Protein AF-R6S5E3-F1 (afdb_monomer_lite)

Structure (mmCIF, N/CA/C/O backbone):
data_AF-R6S5E3-F1
#
_entry.id   AF-R6S5E3-F1
#
loop_
_atom_site.group_PDB
_atom_site.id
_atom_site.type_symbol
_atom_site.label_atom_id
_atom_site.label_alt_id
_atom_site.label_comp_id
_atom_site.label_asym_id
_atom_site.label_entity_id
_atom_site.label_seq_id
_atom_site.pdbx_PDB_ins_code
_atom_site.Cartn_x
_atom_site.Cartn_y
_atom_site.Cartn_z
_atom_site.occupancy
_atom_site.B_iso_or_equiv
_atom_site.auth_seq_id
_atom_site.auth_comp_id
_atom_site.auth_asym_id
_atom_site.auth_atom_id
_atom_site.pdbx_PDB_model_num
ATOM 1 N N . MET A 1 1 ? 39.824 23.374 -21.148 1.00 77.38 1 MET A N 1
ATOM 2 C CA . MET A 1 1 ? 38.744 23.951 -21.981 1.00 77.38 1 MET A CA 1
ATOM 3 C C . MET A 1 1 ? 38.032 25.011 -21.161 1.00 77.38 1 MET A C 1
ATOM 5 O O . MET A 1 1 ? 37.794 24.773 -19.985 1.00 77.38 1 MET A O 1
ATOM 9 N N . VAL A 1 2 ? 37.744 26.166 -21.762 1.00 80.44 2 VAL A N 1
ATOM 10 C CA . VAL A 1 2 ? 37.173 27.328 -21.065 1.00 80.44 2 VAL A CA 1
ATOM 11 C C . VAL A 1 2 ? 35.658 27.331 -21.243 1.00 80.44 2 VAL A C 1
ATOM 13 O O . VAL A 1 2 ? 35.181 27.317 -22.378 1.00 80.44 2 VAL A O 1
ATOM 16 N N . TYR A 1 3 ? 34.907 27.371 -20.147 1.00 79.62 3 TYR A N 1
ATOM 17 C CA . TYR A 1 3 ? 33.448 27.437 -20.168 1.00 79.62 3 TYR A CA 1
ATOM 18 C C . TYR A 1 3 ? 32.925 28.637 -19.373 1.00 79.62 3 TYR A C 1
ATOM 20 O O . TYR A 1 3 ? 33.607 29.145 -18.490 1.00 79.62 3 TYR A O 1
ATOM 28 N N . GLN A 1 4 ? 31.702 29.087 -19.667 1.00 79.19 4 GLN A N 1
ATOM 29 C CA . GLN A 1 4 ? 31.063 30.201 -18.962 1.00 79.19 4 GLN A CA 1
ATOM 30 C C . GLN A 1 4 ? 29.792 29.727 -18.248 1.00 79.19 4 GLN A C 1
ATOM 32 O O . GLN A 1 4 ? 28.862 29.240 -18.894 1.00 79.19 4 GLN A O 1
ATOM 37 N N . PHE A 1 5 ? 29.739 29.894 -16.926 1.00 76.88 5 PHE A N 1
ATOM 38 C CA . PHE A 1 5 ? 28.599 29.524 -16.083 1.00 76.88 5 PHE A CA 1
ATOM 39 C C . PHE A 1 5 ? 28.302 30.645 -15.076 1.00 76.88 5 PHE A C 1
ATOM 41 O O . PHE A 1 5 ? 29.197 31.097 -14.368 1.00 76.88 5 PHE A O 1
ATOM 48 N N . ASN A 1 6 ? 27.054 31.130 -15.027 1.00 68.94 6 ASN A N 1
ATOM 49 C CA . ASN A 1 6 ? 26.621 32.248 -14.168 1.00 68.94 6 ASN A CA 1
ATOM 50 C C . ASN A 1 6 ? 27.559 33.476 -14.204 1.00 68.94 6 ASN A C 1
ATOM 52 O O . ASN A 1 6 ? 27.914 34.034 -13.170 1.00 68.94 6 ASN A O 1
ATOM 56 N N . ASN A 1 7 ? 27.963 33.897 -15.409 1.00 72.31 7 ASN A N 1
ATOM 57 C CA . ASN A 1 7 ? 28.884 35.017 -15.663 1.00 72.31 7 ASN A CA 1
ATOM 58 C C . ASN A 1 7 ? 30.314 34.847 -15.115 1.00 72.31 7 ASN A C 1
ATOM 60 O O . ASN A 1 7 ? 31.095 35.793 -15.194 1.00 72.31 7 ASN A O 1
ATOM 64 N N . LYS A 1 8 ? 30.681 33.659 -14.619 1.00 74.75 8 LYS A N 1
ATOM 65 C CA . LYS A 1 8 ? 32.055 33.298 -14.253 1.00 74.75 8 LYS A CA 1
ATOM 66 C C . LYS A 1 8 ? 32.652 32.348 -15.293 1.00 74.75 8 LYS A C 1
ATOM 68 O O . LYS A 1 8 ? 31.932 31.575 -15.934 1.00 74.75 8 LYS A O 1
ATOM 73 N N . THR A 1 9 ? 33.963 32.440 -15.471 1.00 76.25 9 THR A N 1
ATOM 74 C CA . THR A 1 9 ? 34.737 31.567 -16.358 1.00 76.25 9 THR A CA 1
ATOM 75 C C . THR A 1 9 ? 35.220 30.354 -15.574 1.00 76.25 9 THR A C 1
ATOM 77 O O . THR A 1 9 ? 35.585 30.489 -14.412 1.00 76.25 9 THR A O 1
ATOM 80 N N . PHE A 1 10 ? 35.191 29.183 -16.202 1.00 77.06 10 PHE A N 1
ATOM 81 C CA . PHE A 1 10 ? 35.500 27.907 -15.579 1.00 77.06 10 PHE A CA 1
ATOM 82 C C . PHE A 1 10 ? 36.443 27.114 -16.484 1.00 77.06 10 PHE A C 1
ATOM 84 O O . PHE A 1 10 ? 36.073 26.749 -17.609 1.00 77.06 10 PHE A O 1
ATOM 91 N N . ASN A 1 11 ? 37.669 26.880 -16.026 1.00 83.25 11 ASN A N 1
ATOM 92 C CA . ASN A 1 11 ? 38.680 26.163 -16.785 1.00 83.25 11 ASN A CA 1
ATOM 93 C C . ASN A 1 11 ? 38.676 24.692 -16.377 1.00 83.25 11 ASN A C 1
ATOM 95 O O . ASN A 1 11 ? 39.234 24.304 -15.358 1.00 83.25 11 ASN A O 1
ATOM 99 N N . ILE A 1 12 ? 38.056 23.856 -17.215 1.00 85.31 12 ILE A N 1
ATOM 100 C CA . ILE A 1 12 ? 37.998 22.409 -16.981 1.00 85.31 12 ILE A CA 1
ATOM 101 C C . ILE A 1 12 ? 39.056 21.714 -17.819 1.00 85.31 12 ILE A C 1
ATOM 103 O O . ILE A 1 12 ? 39.049 21.807 -19.056 1.00 85.31 12 ILE A O 1
ATOM 107 N N . ILE A 1 13 ? 39.936 20.979 -17.156 1.00 85.62 13 ILE A N 1
ATOM 108 C CA . ILE A 1 13 ? 40.950 20.137 -17.788 1.00 85.62 13 ILE A CA 1
ATOM 109 C C . ILE A 1 13 ? 40.454 18.692 -17.768 1.00 85.62 13 ILE A C 1
ATOM 111 O O . ILE A 1 13 ? 39.870 18.254 -16.786 1.00 85.62 13 ILE A O 1
ATOM 115 N N . ASN A 1 14 ? 40.643 17.957 -18.862 1.00 83.62 14 ASN A N 1
ATOM 116 C CA . ASN A 1 14 ? 40.371 16.521 -18.904 1.00 83.62 14 ASN A CA 1
ATOM 117 C C . ASN A 1 14 ? 41.708 15.781 -18.960 1.00 83.62 14 ASN A C 1
ATOM 119 O O . ASN A 1 14 ? 42.489 16.015 -19.886 1.00 83.62 14 ASN A O 1
ATOM 123 N N . LYS A 1 15 ? 41.956 14.911 -17.982 1.00 79.56 15 LYS A N 1
ATOM 124 C CA . LYS A 1 15 ? 43.141 14.058 -17.903 1.00 79.56 15 LYS A CA 1
ATOM 125 C C . LYS A 1 15 ? 42.688 12.663 -17.486 1.00 79.56 15 LYS A C 1
ATOM 127 O O . LYS A 1 15 ? 42.046 12.518 -16.454 1.00 79.56 15 LYS A O 1
ATOM 132 N N . GLU A 1 16 ? 43.000 11.660 -18.307 1.00 75.75 16 GLU A N 1
ATOM 133 C CA . GLU A 1 16 ? 42.676 10.247 -18.036 1.00 75.75 16 GLU A CA 1
ATOM 134 C C . GLU A 1 16 ? 41.188 10.003 -17.706 1.00 75.75 16 GLU A C 1
ATOM 136 O O . GLU A 1 16 ? 40.852 9.265 -16.787 1.00 75.75 16 GLU A O 1
ATOM 141 N N . ASP A 1 17 ? 40.286 10.645 -18.459 1.00 75.06 17 ASP A N 1
ATOM 142 C CA . ASP A 1 17 ? 38.827 10.574 -18.270 1.00 75.06 17 ASP A CA 1
ATOM 143 C C . ASP A 1 17 ? 38.313 11.138 -16.929 1.00 75.06 17 ASP A C 1
ATOM 145 O O . ASP A 1 17 ? 37.160 10.908 -16.550 1.00 75.06 17 ASP A O 1
ATOM 149 N N . ILE A 1 18 ? 39.131 11.937 -16.239 1.00 78.06 18 ILE A N 1
ATOM 150 C CA . ILE A 1 18 ? 38.759 12.704 -15.047 1.00 78.06 18 ILE A CA 1
ATOM 151 C C . ILE A 1 18 ? 38.789 14.197 -15.392 1.00 78.06 18 ILE A C 1
ATOM 153 O O . ILE A 1 18 ? 39.658 14.677 -16.128 1.00 78.06 18 ILE A O 1
ATOM 157 N N . LEU A 1 19 ? 37.794 14.934 -14.895 1.00 86.06 19 LEU A N 1
ATOM 158 C CA . LEU A 1 19 ? 37.653 16.370 -15.118 1.00 86.06 19 LEU A CA 1
ATOM 159 C C . LEU A 1 19 ? 38.150 17.132 -13.896 1.00 86.06 19 LEU A C 1
ATOM 161 O O . LEU A 1 19 ? 37.702 16.859 -12.789 1.00 86.06 19 LEU A O 1
ATOM 165 N N . TYR A 1 20 ? 39.020 18.109 -14.119 1.00 85.31 20 TYR A N 1
ATOM 166 C CA . TYR A 1 20 ? 39.695 18.866 -13.074 1.00 85.31 20 TYR A CA 1
ATOM 167 C C . TYR A 1 20 ? 39.412 20.358 -13.190 1.00 85.31 20 TYR A C 1
ATOM 169 O O . TYR A 1 20 ? 39.229 20.874 -14.297 1.00 85.31 20 TYR A O 1
ATOM 177 N N . VAL A 1 21 ? 39.422 21.039 -12.048 1.00 86.38 21 VAL A N 1
ATOM 178 C CA . VAL A 1 21 ? 39.169 22.476 -11.899 1.00 86.38 21 VAL A CA 1
ATOM 179 C C . VAL A 1 21 ? 40.194 23.064 -10.949 1.00 86.38 21 VAL A C 1
ATOM 181 O O . VAL A 1 21 ? 40.562 22.430 -9.963 1.00 86.38 21 VAL A O 1
ATOM 184 N N . ASN A 1 22 ? 40.645 24.279 -11.234 1.00 87.00 22 ASN A N 1
ATOM 185 C CA . ASN A 1 22 ? 41.572 24.974 -10.358 1.00 87.00 22 ASN A CA 1
ATOM 186 C C . ASN A 1 22 ? 40.929 25.360 -9.005 1.00 87.00 22 ASN A C 1
ATOM 188 O O . ASN A 1 22 ? 39.794 25.834 -8.952 1.00 87.00 22 ASN A O 1
ATOM 192 N N . ASP A 1 23 ? 41.688 25.214 -7.920 1.00 85.62 23 ASP A N 1
ATOM 193 C CA . ASP A 1 23 ? 41.293 25.561 -6.550 1.00 85.62 23 ASP A CA 1
ATOM 194 C C . ASP A 1 23 ? 40.789 27.012 -6.390 1.00 85.62 23 ASP A C 1
ATOM 196 O O . ASP A 1 23 ? 39.757 27.250 -5.755 1.00 85.62 23 ASP A O 1
ATOM 200 N N . GLN A 1 24 ? 41.474 27.990 -6.992 1.00 83.56 24 GLN A N 1
ATOM 201 C CA . GLN A 1 24 ? 41.112 29.405 -6.933 1.00 83.56 24 GLN A CA 1
ATOM 202 C C . GLN A 1 24 ? 39.790 29.667 -7.646 1.00 83.56 24 GLN A C 1
ATOM 204 O O . GLN A 1 24 ? 38.964 30.415 -7.130 1.00 83.56 24 GLN A O 1
ATOM 209 N N . GLU A 1 25 ? 39.533 28.991 -8.765 1.00 85.12 25 GLU A N 1
ATOM 210 C CA . GLU A 1 25 ? 38.244 29.079 -9.451 1.00 85.12 25 GLU A CA 1
ATOM 211 C C . GLU A 1 25 ? 37.099 28.532 -8.591 1.00 85.12 25 GLU A C 1
ATOM 213 O O . GLU A 1 25 ? 36.031 29.142 -8.561 1.00 85.12 25 GLU A O 1
ATOM 218 N N . ILE A 1 26 ? 37.303 27.439 -7.844 1.00 85.12 26 ILE A N 1
ATOM 219 C CA . ILE A 1 26 ? 36.286 26.893 -6.927 1.00 85.12 26 ILE A CA 1
ATOM 220 C C . ILE A 1 26 ? 36.026 27.867 -5.769 1.00 85.12 26 ILE A C 1
ATOM 222 O O . ILE A 1 26 ? 34.868 28.196 -5.486 1.00 85.12 26 ILE A O 1
ATOM 226 N N . LYS A 1 27 ? 37.091 28.370 -5.129 1.00 85.62 27 LYS A N 1
ATOM 227 C CA . LYS A 1 27 ? 37.008 29.349 -4.032 1.00 85.62 27 LYS A CA 1
ATOM 228 C C . LYS A 1 27 ? 36.294 30.624 -4.471 1.00 85.62 27 LYS A C 1
ATOM 230 O O . LYS A 1 27 ? 35.340 31.048 -3.818 1.00 85.62 27 LYS A O 1
ATOM 235 N N . ASP A 1 28 ? 36.678 31.182 -5.617 1.00 83.25 28 ASP A N 1
ATOM 236 C CA . ASP A 1 28 ? 36.045 32.367 -6.194 1.00 83.25 28 ASP A CA 1
ATOM 237 C C . ASP A 1 28 ? 34.582 32.100 -6.538 1.00 83.25 28 ASP A C 1
ATOM 239 O O . ASP A 1 28 ? 33.735 32.987 -6.406 1.00 83.25 28 ASP A O 1
ATOM 243 N N . PHE A 1 29 ? 34.255 30.887 -6.991 1.00 80.69 29 PHE A N 1
ATOM 244 C CA . PHE A 1 29 ? 32.902 30.525 -7.384 1.00 80.69 29 PHE A CA 1
ATOM 245 C C . PHE A 1 29 ? 31.936 30.558 -6.195 1.00 80.69 29 PHE A C 1
ATOM 247 O O . PHE A 1 29 ? 30.874 31.185 -6.301 1.00 80.69 29 PHE A O 1
ATOM 254 N N . PHE A 1 30 ? 32.339 29.955 -5.076 1.00 82.94 30 PHE A N 1
ATOM 255 C CA . PHE A 1 30 ? 31.542 29.822 -3.855 1.00 82.94 30 PHE A CA 1
ATOM 256 C C . PHE A 1 30 ? 31.804 30.899 -2.794 1.00 82.94 30 PHE A C 1
ATOM 258 O O . PHE A 1 30 ? 31.125 30.902 -1.770 1.00 82.94 30 PHE A O 1
ATOM 265 N N . PHE A 1 31 ? 32.723 31.834 -3.055 1.00 85.31 31 PHE A N 1
ATOM 266 C CA . PHE A 1 31 ? 33.164 32.864 -2.106 1.00 85.31 31 PHE A CA 1
ATOM 267 C C . PHE A 1 31 ? 33.732 32.264 -0.808 1.00 85.31 31 PHE A C 1
ATOM 269 O O . PHE A 1 31 ? 33.389 32.702 0.289 1.00 85.31 31 PHE A O 1
ATOM 276 N N . LEU A 1 32 ? 34.579 31.240 -0.943 1.00 82.94 32 LEU A N 1
ATOM 277 C CA . LEU A 1 32 ? 35.209 30.545 0.181 1.00 82.94 32 LEU A CA 1
ATOM 278 C C . LEU A 1 32 ? 36.555 31.180 0.535 1.00 82.94 32 LEU A C 1
ATOM 280 O O . LEU A 1 32 ? 37.350 31.493 -0.352 1.00 82.94 32 LEU A O 1
ATOM 284 N N . ASP A 1 33 ? 36.829 31.321 1.832 1.00 87.12 33 ASP A N 1
ATOM 285 C CA . ASP A 1 33 ? 38.196 31.510 2.316 1.00 87.12 33 ASP A CA 1
ATOM 286 C C . ASP A 1 33 ? 38.963 30.175 2.321 1.00 87.12 33 ASP A C 1
ATOM 288 O O . ASP A 1 33 ? 38.391 29.100 2.117 1.00 87.12 33 ASP A O 1
ATOM 292 N N . GLN A 1 34 ? 40.284 30.247 2.515 1.00 81.94 34 GLN A N 1
ATOM 293 C CA . GLN A 1 34 ? 41.147 29.066 2.466 1.00 81.94 34 GLN A CA 1
ATOM 294 C C . GLN A 1 34 ? 40.783 28.043 3.553 1.00 81.94 34 GLN A C 1
ATOM 296 O O . GLN A 1 34 ? 40.733 26.854 3.269 1.00 81.94 34 GLN A O 1
ATOM 301 N N . GLU A 1 35 ? 40.466 28.499 4.767 1.00 81.75 35 GLU A N 1
ATOM 302 C CA . GLU A 1 35 ? 40.135 27.619 5.895 1.00 81.75 35 GLU A CA 1
ATOM 303 C C . GLU A 1 35 ? 38.836 26.836 5.642 1.00 81.75 35 GLU A C 1
ATOM 305 O O . GLU A 1 35 ? 38.768 25.624 5.859 1.00 81.75 35 GLU A O 1
ATOM 310 N N . THR A 1 36 ? 37.812 27.507 5.113 1.00 80.50 3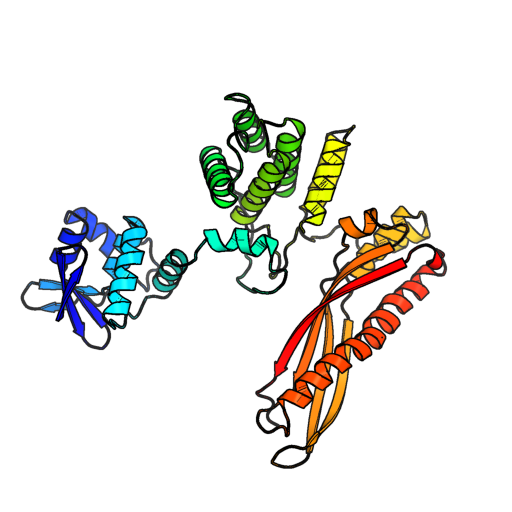6 THR A N 1
ATOM 311 C CA . THR A 1 36 ? 36.535 26.882 4.761 1.00 80.50 36 THR A CA 1
ATOM 312 C C . THR A 1 36 ? 36.709 25.914 3.595 1.00 80.50 36 THR A C 1
ATOM 314 O O . THR A 1 36 ? 36.151 24.817 3.628 1.00 80.50 36 THR A O 1
ATOM 317 N N . PHE A 1 37 ? 37.496 26.283 2.581 1.00 82.44 37 PHE A N 1
ATOM 318 C CA . PHE A 1 37 ? 37.806 25.402 1.456 1.00 82.44 37 PHE A CA 1
ATOM 319 C C . PHE A 1 37 ? 38.520 24.123 1.915 1.00 82.44 37 PHE A C 1
ATOM 321 O O . PHE A 1 37 ? 38.061 23.024 1.601 1.00 82.44 37 PHE A O 1
ATOM 328 N N . ASP A 1 38 ? 39.554 24.255 2.748 1.00 78.94 38 ASP A N 1
ATOM 329 C CA . ASP A 1 38 ? 40.296 23.122 3.304 1.00 78.94 38 ASP A CA 1
ATOM 330 C C . ASP A 1 38 ? 39.368 22.191 4.107 1.00 78.94 38 ASP A C 1
ATOM 332 O O . ASP A 1 38 ? 39.461 20.967 4.000 1.00 78.94 38 ASP A O 1
ATOM 336 N N . SER A 1 39 ? 38.395 22.738 4.847 1.00 79.31 39 SER A N 1
ATOM 337 C CA . SER A 1 39 ? 37.422 21.924 5.594 1.00 79.31 39 SER A CA 1
ATOM 338 C C . SER A 1 39 ? 36.587 20.988 4.704 1.00 79.31 39 SER A C 1
ATOM 340 O O . SER A 1 39 ? 36.224 19.891 5.136 1.00 79.31 39 SER A O 1
ATOM 342 N N . PHE A 1 40 ? 36.317 21.380 3.452 1.00 76.19 40 PHE A N 1
ATOM 343 C CA . PHE A 1 40 ? 35.638 20.527 2.476 1.00 76.19 40 PHE A CA 1
ATOM 344 C C . PHE A 1 40 ? 36.578 19.476 1.888 1.00 76.19 40 PHE A C 1
ATOM 346 O O . PHE A 1 40 ? 36.171 18.323 1.738 1.00 76.19 40 PHE A O 1
ATOM 353 N N . CYS A 1 41 ? 37.829 19.849 1.613 1.00 70.62 41 CYS A N 1
ATOM 354 C CA . CYS A 1 41 ? 38.851 18.937 1.099 1.00 70.62 41 CYS A CA 1
ATOM 355 C C . CYS A 1 41 ? 39.215 17.830 2.104 1.00 70.62 41 CYS A C 1
ATOM 357 O O . CYS A 1 41 ? 39.527 16.718 1.692 1.00 70.62 41 CYS A O 1
ATOM 359 N N . PHE A 1 42 ? 39.138 18.102 3.414 1.00 64.06 42 PHE A N 1
ATOM 360 C CA . PHE A 1 42 ? 39.561 17.177 4.479 1.00 64.06 42 PHE A CA 1
ATOM 361 C C . PHE A 1 42 ? 38.412 16.615 5.338 1.00 64.06 42 PHE A C 1
ATOM 363 O O . PHE A 1 42 ? 38.649 16.036 6.399 1.00 64.06 42 PHE A O 1
ATOM 370 N N . SER A 1 43 ? 37.155 16.779 4.921 1.00 60.19 43 SER A N 1
ATOM 371 C CA . SER A 1 43 ? 35.993 16.381 5.726 1.00 60.19 43 SER A CA 1
ATOM 372 C C . SER A 1 43 ? 35.842 14.846 5.838 1.00 60.19 43 SER A C 1
ATOM 374 O O . SER A 1 43 ? 35.589 14.174 4.839 1.00 60.19 43 SER A O 1
ATOM 376 N N . GLU A 1 44 ? 35.832 14.303 7.067 1.00 52.03 44 GLU A N 1
ATOM 377 C CA . GLU A 1 44 ? 35.513 12.887 7.386 1.00 52.03 44 GLU A CA 1
ATOM 378 C C . GLU A 1 44 ? 34.039 12.500 7.121 1.00 52.03 44 GLU A C 1
ATOM 380 O O . GLU A 1 44 ? 33.622 11.357 7.324 1.00 52.03 44 GLU A O 1
ATOM 385 N N . LYS A 1 45 ? 33.205 13.464 6.709 1.00 52.91 45 LYS A N 1
ATOM 386 C CA . LYS A 1 45 ? 31.756 13.299 6.517 1.00 52.91 45 LYS A CA 1
ATOM 387 C C . LYS A 1 45 ? 31.417 12.385 5.332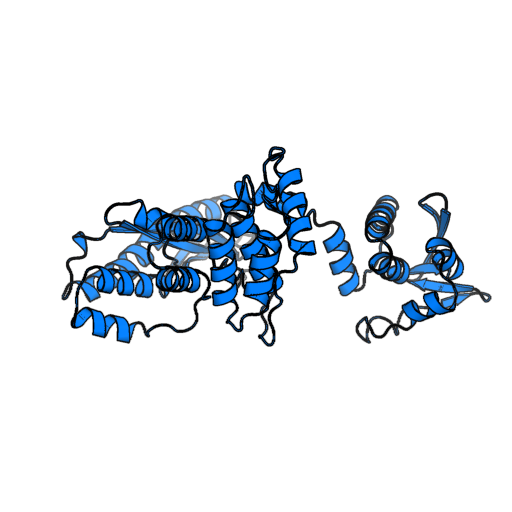 1.00 52.91 45 LYS A C 1
ATOM 389 O O . LYS A 1 45 ? 30.306 11.858 5.270 1.00 52.91 45 LYS A O 1
ATOM 394 N N . TYR A 1 46 ? 32.364 12.180 4.419 1.00 52.62 46 TYR A N 1
ATOM 395 C CA . TYR A 1 46 ? 32.233 11.281 3.277 1.00 52.62 46 TYR A CA 1
ATOM 396 C C . TYR A 1 46 ? 33.118 10.044 3.499 1.00 52.62 46 TYR A C 1
ATOM 398 O O . TYR A 1 46 ? 34.203 10.179 4.062 1.00 52.62 46 TYR A O 1
ATOM 406 N N . PRO A 1 47 ? 32.670 8.830 3.118 1.00 45.78 47 PRO A N 1
ATOM 407 C CA . PRO A 1 47 ? 33.370 7.583 3.433 1.00 45.78 47 PRO A CA 1
ATOM 408 C C . PRO A 1 47 ? 34.858 7.651 3.071 1.00 45.78 47 PRO A C 1
ATOM 410 O O . PRO A 1 47 ? 35.193 8.159 2.002 1.00 45.78 47 PRO A O 1
ATOM 413 N N . ASN A 1 48 ? 35.726 7.096 3.925 1.00 41.62 48 ASN A N 1
ATOM 414 C CA . ASN A 1 48 ? 37.195 7.150 3.818 1.00 41.62 48 ASN A CA 1
ATOM 415 C C . ASN A 1 48 ? 37.794 6.658 2.479 1.00 41.62 48 ASN A C 1
ATOM 417 O O . ASN A 1 48 ? 38.974 6.875 2.252 1.00 41.62 48 ASN A O 1
ATOM 421 N N . ASP A 1 49 ? 36.999 6.072 1.579 1.00 44.09 49 ASP A N 1
ATOM 422 C CA . ASP A 1 49 ? 37.401 5.715 0.209 1.00 44.09 49 ASP A CA 1
ATOM 423 C C . ASP A 1 49 ? 37.067 6.801 -0.845 1.00 44.09 49 ASP A C 1
ATOM 425 O O . ASP A 1 49 ? 37.215 6.558 -2.039 1.00 44.09 49 ASP A O 1
ATOM 429 N N . SER A 1 50 ? 36.562 7.981 -0.451 1.00 46.62 50 SER A N 1
ATOM 430 C CA . SER A 1 50 ? 36.040 8.999 -1.391 1.00 46.62 50 SER A CA 1
ATOM 431 C C . SER A 1 50 ? 36.638 10.404 -1.278 1.00 46.62 50 SER A C 1
ATOM 433 O O . SER A 1 50 ? 36.424 11.209 -2.177 1.00 46.62 50 SER A O 1
ATOM 435 N N . VAL A 1 51 ? 37.398 10.697 -0.220 1.00 45.16 51 VAL A N 1
ATOM 436 C CA . VAL A 1 51 ? 38.008 12.026 0.010 1.00 45.16 51 VAL A CA 1
ATOM 437 C C . VAL A 1 51 ? 39.534 11.951 -0.031 1.00 45.16 51 VAL A C 1
ATOM 439 O O . VAL A 1 51 ? 40.181 12.855 -0.543 1.00 45.16 51 VAL A O 1
ATOM 442 N N . SER A 1 52 ? 40.137 10.835 0.400 1.00 40.97 52 SER A N 1
ATOM 443 C CA . SER A 1 52 ? 41.598 10.648 0.371 1.00 40.97 52 SER A CA 1
ATOM 444 C C . SER A 1 52 ? 42.164 10.305 -1.014 1.00 40.97 52 SER A C 1
ATOM 446 O O . SER A 1 52 ? 43.331 9.934 -1.128 1.00 40.97 52 SER A O 1
ATOM 448 N N . SER A 1 53 ? 41.343 10.375 -2.060 1.00 45.56 53 SER A N 1
ATOM 449 C CA . SER A 1 53 ? 41.756 10.188 -3.450 1.00 45.56 53 SER A CA 1
ATOM 450 C C . SER A 1 53 ? 40.965 11.097 -4.387 1.00 45.56 53 SER A C 1
ATOM 452 O O . SER A 1 53 ? 40.555 10.664 -5.467 1.00 45.56 53 SER A O 1
ATOM 454 N N . PHE A 1 54 ? 40.737 12.358 -4.005 1.00 51.69 54 PHE A N 1
ATOM 455 C CA . PHE A 1 54 ? 40.691 13.357 -5.066 1.00 51.69 54 PHE A CA 1
ATOM 456 C C . PHE A 1 54 ? 42.034 13.237 -5.773 1.00 51.69 54 PHE A C 1
ATOM 458 O O . PHE A 1 54 ? 43.091 13.307 -5.142 1.00 51.69 54 PHE A O 1
ATOM 465 N N . TYR A 1 55 ? 41.994 12.873 -7.052 1.00 53.12 55 TYR A N 1
ATOM 466 C CA . TYR A 1 55 ? 43.172 12.971 -7.883 1.00 53.12 55 TYR A CA 1
ATOM 467 C C . TYR A 1 55 ? 43.481 14.463 -7.891 1.00 53.12 55 TYR A C 1
ATOM 469 O O . TYR A 1 55 ? 42.818 15.233 -8.571 1.00 53.12 55 TYR A O 1
ATOM 477 N N . ASP A 1 56 ? 44.378 14.882 -7.016 1.00 59.53 56 ASP A N 1
ATOM 478 C CA . ASP A 1 56 ? 44.920 16.221 -7.027 1.00 59.53 56 ASP A CA 1
ATOM 479 C C . ASP A 1 56 ? 46.209 16.117 -7.826 1.00 59.53 56 ASP A C 1
ATOM 481 O O . ASP A 1 56 ? 47.021 15.200 -7.648 1.00 59.53 56 ASP A O 1
ATOM 485 N N . TYR A 1 57 ? 46.367 17.017 -8.784 1.00 65.06 57 TYR A N 1
ATOM 486 C CA . TYR A 1 57 ? 47.602 17.113 -9.535 1.00 65.06 57 TYR A CA 1
ATOM 487 C C . TYR A 1 57 ? 48.037 18.564 -9.559 1.00 65.06 57 TYR A C 1
ATOM 489 O O . TYR A 1 57 ? 47.282 19.439 -9.982 1.00 65.06 57 TYR A O 1
ATOM 497 N N . ASP A 1 58 ? 49.268 18.787 -9.117 1.00 63.78 58 ASP A N 1
ATOM 498 C CA . ASP A 1 58 ? 49.906 20.087 -9.176 1.00 63.78 58 ASP A CA 1
ATOM 499 C C . ASP A 1 58 ? 50.672 20.212 -10.494 1.00 63.78 58 ASP A C 1
ATOM 501 O O . ASP A 1 58 ? 51.547 19.399 -10.813 1.00 63.78 58 ASP A O 1
ATOM 505 N N . GLU A 1 59 ? 50.361 21.261 -11.247 1.00 58.50 59 GLU A N 1
ATOM 506 C CA . GLU A 1 59 ? 51.117 21.668 -12.429 1.00 58.50 59 GLU A CA 1
ATOM 507 C C . GLU A 1 59 ? 51.535 23.127 -12.223 1.00 58.50 59 GLU A C 1
ATOM 509 O O . GLU A 1 59 ? 50.690 23.996 -12.012 1.00 58.50 59 GLU A O 1
ATOM 514 N N . ASP A 1 60 ? 52.843 23.396 -12.208 1.00 53.16 60 ASP A N 1
ATOM 515 C CA . ASP A 1 60 ? 53.409 24.749 -12.099 1.00 53.16 60 ASP A CA 1
ATOM 516 C C . ASP A 1 60 ? 52.823 25.620 -10.959 1.00 53.16 60 ASP A C 1
ATOM 518 O O . ASP A 1 60 ? 52.488 26.785 -11.164 1.00 53.16 60 ASP A O 1
ATOM 522 N N . ILE A 1 61 ? 52.756 25.076 -9.730 1.00 60.72 61 ILE A N 1
ATOM 523 C CA . ILE A 1 61 ? 52.295 25.755 -8.486 1.00 60.72 61 ILE A CA 1
ATOM 524 C C . ILE A 1 61 ? 50.761 25.920 -8.406 1.00 60.72 61 ILE A C 1
ATOM 526 O O . ILE A 1 61 ? 50.237 26.450 -7.429 1.00 60.72 61 ILE A O 1
ATOM 530 N N . ILE A 1 62 ? 50.021 25.437 -9.403 1.00 67.88 62 ILE A N 1
ATOM 531 C CA . ILE A 1 62 ? 48.564 25.530 -9.458 1.00 67.88 62 ILE A CA 1
ATOM 532 C C . ILE A 1 62 ? 47.960 24.175 -9.085 1.00 67.88 62 ILE A C 1
ATOM 534 O O . ILE A 1 62 ? 48.229 23.173 -9.751 1.00 67.88 62 ILE A O 1
ATOM 538 N N . SER A 1 63 ? 47.120 24.164 -8.048 1.00 78.69 63 SER A N 1
ATOM 539 C CA . SER A 1 63 ? 46.415 22.963 -7.603 1.00 78.69 63 SER A CA 1
ATOM 540 C C . SER A 1 63 ? 45.089 22.799 -8.340 1.00 78.69 63 SER A C 1
ATOM 542 O O . SER A 1 63 ? 44.316 23.748 -8.533 1.00 78.69 63 SER A O 1
ATOM 544 N N . TYR A 1 64 ? 44.840 21.567 -8.768 1.00 81.44 64 TYR A N 1
ATOM 545 C CA . TYR A 1 64 ? 43.634 21.168 -9.474 1.00 81.44 64 TYR A CA 1
ATOM 546 C C . TYR A 1 64 ? 42.934 20.045 -8.726 1.00 81.44 64 TYR A C 1
ATOM 548 O O . TYR A 1 64 ? 43.579 19.081 -8.327 1.00 81.44 64 TYR A O 1
ATOM 556 N N . HIS A 1 65 ? 41.613 20.149 -8.633 1.00 82.88 65 HIS A N 1
ATOM 557 C CA . HIS A 1 65 ? 40.758 19.185 -7.956 1.00 82.88 65 HIS A CA 1
ATOM 558 C C . HIS A 1 65 ? 39.767 18.559 -8.925 1.00 82.88 65 HIS A C 1
ATOM 560 O O . HIS A 1 65 ? 39.303 19.211 -9.866 1.00 82.88 65 HIS A O 1
ATOM 566 N N . ASP A 1 66 ? 39.396 17.308 -8.659 1.00 83.62 66 ASP A N 1
ATOM 567 C CA . ASP A 1 66 ? 38.304 16.643 -9.362 1.00 83.62 66 ASP A CA 1
ATOM 568 C C . ASP A 1 66 ? 37.028 17.502 -9.290 1.00 83.62 66 ASP A C 1
ATOM 570 O O . ASP A 1 66 ? 36.621 17.995 -8.234 1.00 83.62 66 ASP A O 1
ATOM 574 N N . LEU A 1 67 ? 36.362 17.648 -10.432 1.00 86.69 67 LEU A N 1
ATOM 575 C CA . LEU A 1 67 ? 35.088 18.334 -10.588 1.00 86.69 67 LEU A CA 1
ATOM 576 C C . LEU A 1 67 ? 34.015 17.836 -9.597 1.00 86.69 67 LEU A C 1
ATOM 578 O O . LEU A 1 67 ? 33.121 18.606 -9.247 1.00 86.69 67 LEU A O 1
ATOM 582 N N . ASN A 1 68 ? 34.110 16.595 -9.102 1.00 85.12 68 ASN A N 1
ATOM 583 C CA . ASN A 1 68 ? 33.301 16.066 -7.999 1.00 85.12 68 ASN A CA 1
ATOM 584 C C . ASN A 1 68 ? 33.303 16.989 -6.756 1.00 85.12 68 ASN A C 1
ATOM 586 O O . ASN A 1 68 ? 32.254 17.157 -6.131 1.00 85.12 68 ASN A O 1
ATOM 590 N N . LEU A 1 69 ? 34.417 17.660 -6.432 1.00 84.00 69 LEU A N 1
ATOM 591 C CA . LEU A 1 69 ? 34.518 18.584 -5.292 1.00 84.00 69 LEU A CA 1
ATOM 592 C C . LEU A 1 69 ? 33.564 19.785 -5.424 1.00 84.00 69 LEU A C 1
ATOM 594 O O . LEU A 1 69 ? 32.954 20.221 -4.450 1.00 84.00 69 LEU A O 1
ATOM 598 N N . VAL A 1 70 ? 33.351 20.273 -6.647 1.00 87.44 70 VAL A N 1
ATOM 599 C CA . VAL A 1 70 ? 32.437 21.392 -6.944 1.00 87.44 70 VAL A CA 1
ATOM 600 C C . VAL A 1 70 ? 30.991 21.013 -6.636 1.00 87.44 70 VAL A C 1
ATOM 602 O O . VAL A 1 70 ? 30.217 21.822 -6.122 1.00 87.44 70 VAL A O 1
ATOM 605 N N . PHE A 1 71 ? 30.621 19.763 -6.917 1.00 87.69 71 PHE A N 1
ATOM 606 C CA . PHE A 1 71 ? 29.304 19.228 -6.587 1.00 87.69 71 PHE A CA 1
ATOM 607 C C . PHE A 1 71 ? 29.137 18.999 -5.084 1.00 87.69 71 PHE A C 1
ATOM 609 O O . PHE A 1 71 ? 28.064 19.282 -4.558 1.00 87.69 71 PHE A O 1
ATOM 616 N N . ILE A 1 72 ? 30.183 18.537 -4.394 1.00 84.38 72 ILE A N 1
ATOM 617 C CA . ILE A 1 72 ? 30.188 18.348 -2.936 1.00 84.38 72 ILE A CA 1
ATOM 618 C C . ILE A 1 72 ? 29.959 19.684 -2.222 1.00 84.38 72 ILE A C 1
ATOM 620 O O . ILE A 1 72 ? 29.013 19.815 -1.444 1.00 84.38 72 ILE A O 1
ATOM 624 N N . ILE A 1 73 ? 30.770 20.694 -2.544 1.00 84.38 73 ILE A N 1
ATOM 625 C CA . ILE A 1 73 ? 30.638 22.044 -1.981 1.00 84.38 73 ILE A CA 1
ATOM 626 C C . ILE A 1 73 ? 29.260 22.620 -2.330 1.00 84.38 73 ILE A C 1
ATOM 628 O O . ILE A 1 73 ? 28.545 23.133 -1.468 1.00 84.38 73 ILE A O 1
ATOM 632 N N . GLY A 1 74 ? 28.831 22.467 -3.586 1.00 85.25 74 GLY A N 1
ATOM 633 C CA . GLY A 1 74 ? 27.522 22.925 -4.031 1.00 85.25 74 GLY A CA 1
ATOM 634 C C . GLY A 1 74 ? 26.352 22.279 -3.283 1.00 85.25 74 GLY A C 1
ATOM 635 O O . GLY A 1 74 ? 25.378 22.969 -2.994 1.00 85.25 74 GLY A O 1
ATOM 636 N N . LEU A 1 75 ? 26.413 20.988 -2.949 1.00 82.31 75 LEU A N 1
ATOM 637 C CA . LEU A 1 75 ? 25.330 20.286 -2.248 1.00 82.31 75 LEU A CA 1
ATOM 638 C C . LEU A 1 75 ? 25.123 20.797 -0.821 1.00 82.31 75 LEU A C 1
ATOM 640 O O . LEU A 1 75 ? 23.978 20.887 -0.369 1.00 82.31 75 LEU A O 1
ATOM 644 N N . GLU A 1 76 ? 26.214 21.144 -0.142 1.00 80.81 76 GLU A N 1
ATOM 645 C CA . GLU A 1 76 ? 26.192 21.706 1.211 1.00 80.81 76 GLU A CA 1
ATOM 646 C C . GLU A 1 76 ? 25.769 23.184 1.198 1.00 80.81 76 GLU A C 1
ATOM 648 O O . GLU A 1 76 ? 25.042 23.627 2.086 1.00 80.81 76 GLU A O 1
ATOM 653 N N . MET A 1 77 ? 26.161 23.944 0.170 1.00 78.75 77 MET A N 1
ATOM 654 C CA . MET A 1 77 ? 25.923 25.391 0.129 1.00 78.75 77 MET A CA 1
ATOM 655 C C . MET A 1 77 ? 24.633 25.798 -0.591 1.00 78.75 77 MET A C 1
ATOM 657 O O . MET A 1 77 ? 23.886 26.646 -0.105 1.00 78.75 77 MET A O 1
ATOM 661 N N . ASN A 1 78 ? 24.373 25.253 -1.782 1.00 79.75 78 ASN A N 1
ATOM 662 C CA . ASN A 1 78 ? 23.262 25.668 -2.637 1.00 79.75 78 ASN A CA 1
ATOM 663 C C . ASN A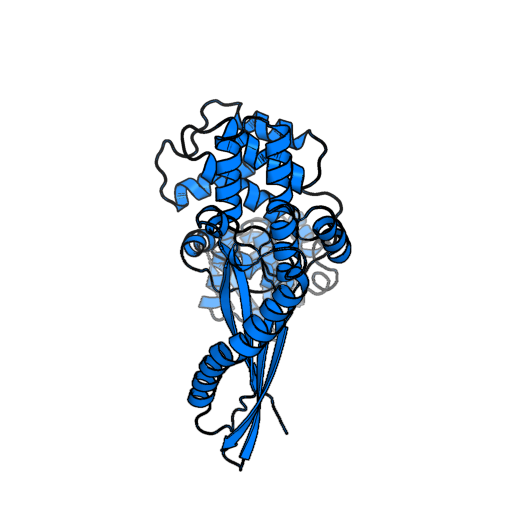 1 78 ? 22.852 24.571 -3.639 1.00 79.75 78 ASN A C 1
ATOM 665 O O . ASN A 1 78 ? 23.385 24.450 -4.743 1.00 79.75 78 ASN A O 1
ATOM 669 N N . LYS A 1 79 ? 21.801 23.826 -3.290 1.00 81.38 79 LYS A N 1
ATOM 670 C CA . LYS A 1 79 ? 21.246 22.742 -4.118 1.00 81.38 79 LYS A CA 1
ATOM 671 C C . LYS A 1 79 ? 20.735 23.197 -5.491 1.00 81.38 79 LYS A C 1
ATOM 673 O O . LYS A 1 79 ? 20.785 22.425 -6.446 1.00 81.38 79 LYS A O 1
ATOM 678 N N . GLU A 1 80 ? 20.262 24.435 -5.617 1.00 78.94 80 GLU A N 1
ATOM 679 C CA . GLU A 1 80 ? 19.802 24.979 -6.900 1.00 78.94 80 GLU A CA 1
ATOM 680 C C . GLU A 1 80 ? 20.985 25.298 -7.824 1.00 78.94 80 GLU A C 1
ATOM 682 O O . GLU A 1 80 ? 20.922 25.066 -9.032 1.00 78.94 80 GLU A O 1
ATOM 687 N N . PHE A 1 81 ? 22.113 25.743 -7.263 1.00 86.00 81 PHE A N 1
ATOM 688 C CA . PHE A 1 81 ? 23.360 25.846 -8.019 1.00 86.00 81 PHE A CA 1
ATOM 689 C C . PHE A 1 81 ? 23.767 24.480 -8.587 1.00 86.00 81 PHE A C 1
ATOM 691 O O . PHE A 1 81 ? 24.044 24.390 -9.781 1.00 86.00 81 PHE A O 1
ATOM 698 N N . VAL A 1 82 ? 23.728 23.415 -7.777 1.00 87.12 82 VAL A N 1
ATOM 699 C CA . VAL A 1 82 ? 24.111 22.059 -8.210 1.00 87.12 82 VAL A CA 1
ATOM 700 C C . VAL A 1 82 ? 23.270 21.585 -9.391 1.00 87.12 82 VAL A C 1
ATOM 702 O O . VAL A 1 82 ? 23.808 21.037 -10.354 1.00 87.12 82 VAL A O 1
ATOM 705 N N . LYS A 1 83 ? 21.957 21.846 -9.360 1.00 83.12 83 LYS A N 1
ATOM 706 C CA . LYS A 1 83 ? 21.060 21.528 -10.477 1.00 83.12 83 LYS A CA 1
ATOM 707 C C . LYS A 1 83 ? 21.481 22.236 -11.758 1.00 83.12 83 LYS A C 1
ATOM 709 O O . LYS A 1 83 ? 21.671 21.613 -12.803 1.00 83.12 83 LYS A O 1
ATOM 714 N N . ASN A 1 84 ? 21.652 23.549 -11.673 1.00 85.25 84 ASN A N 1
ATOM 715 C CA . ASN A 1 84 ? 22.010 24.360 -12.827 1.00 85.25 84 ASN A CA 1
ATOM 716 C C . ASN A 1 84 ? 23.395 23.981 -13.370 1.00 85.25 84 ASN A C 1
ATOM 718 O O . ASN A 1 84 ? 23.571 23.870 -14.584 1.00 85.25 84 ASN A O 1
ATOM 722 N N . PHE A 1 85 ? 24.349 23.699 -12.484 1.00 87.56 85 PHE A N 1
ATOM 723 C CA . PHE A 1 85 ? 25.704 23.298 -12.842 1.00 87.56 85 PHE A CA 1
ATOM 724 C C . PHE A 1 85 ? 25.745 21.910 -13.496 1.00 87.56 85 PHE A C 1
ATOM 726 O O . PHE A 1 85 ? 26.363 21.740 -14.544 1.00 87.56 85 PHE A O 1
ATOM 733 N N . TYR A 1 86 ? 24.997 20.932 -12.980 1.00 88.69 86 TYR A N 1
ATOM 734 C CA . TYR A 1 86 ? 24.869 19.614 -13.609 1.00 88.69 86 TYR A CA 1
ATOM 735 C C . TYR A 1 86 ? 24.245 19.686 -15.012 1.00 88.69 86 TYR A C 1
ATOM 737 O O . TYR A 1 86 ? 24.732 19.046 -15.949 1.00 88.69 86 TYR A O 1
ATOM 745 N N . LEU A 1 87 ? 23.179 20.478 -15.186 1.00 84.81 87 LEU A N 1
ATOM 746 C CA . LEU A 1 87 ? 22.558 20.693 -16.499 1.00 84.81 87 LEU A CA 1
ATOM 747 C C . LEU A 1 87 ? 23.523 21.375 -17.470 1.00 84.81 87 LEU A C 1
ATOM 749 O O . LEU A 1 87 ? 23.581 21.012 -18.646 1.00 84.81 87 LEU A O 1
ATOM 753 N N . PHE A 1 88 ? 24.312 22.323 -16.973 1.00 89.06 88 PHE A N 1
ATOM 754 C CA . PHE A 1 88 ? 25.391 22.939 -17.727 1.00 89.06 88 PHE A CA 1
ATOM 755 C C . PHE A 1 88 ? 26.445 21.910 -18.158 1.00 89.06 88 PHE A C 1
ATOM 757 O O . PHE A 1 88 ? 26.804 21.884 -19.337 1.00 89.06 88 PHE A O 1
ATOM 764 N N . CYS A 1 89 ? 26.885 21.013 -17.273 1.00 87.56 89 CYS A N 1
ATOM 765 C CA . CYS A 1 89 ? 27.834 19.959 -17.626 1.00 87.56 89 CYS A CA 1
ATOM 766 C C . CYS A 1 89 ? 27.277 19.028 -18.712 1.00 87.56 89 CYS A C 1
ATOM 768 O O . CYS A 1 89 ? 27.964 18.757 -19.698 1.00 87.56 89 CYS A O 1
ATOM 770 N N . LYS A 1 90 ? 26.005 18.618 -18.595 1.00 84.44 90 LYS A N 1
ATOM 771 C CA . LYS A 1 90 ? 25.314 17.824 -19.625 1.00 84.44 90 LYS A CA 1
ATOM 772 C C . LYS A 1 90 ? 25.234 18.544 -20.965 1.00 84.44 90 LYS A C 1
ATOM 774 O O . LYS A 1 90 ? 25.563 17.955 -21.989 1.00 84.44 90 LYS A O 1
ATOM 779 N N . LYS A 1 91 ? 24.826 19.816 -20.967 1.00 88.06 91 LYS A N 1
ATOM 780 C CA . LYS A 1 91 ? 24.712 20.634 -22.185 1.00 88.06 91 LYS A CA 1
ATOM 781 C C . LYS A 1 91 ? 26.049 20.760 -22.922 1.00 88.06 91 LYS A C 1
ATOM 783 O O . LYS A 1 91 ? 26.062 20.838 -24.146 1.00 88.06 91 LYS A O 1
ATOM 788 N N . ASN A 1 92 ? 27.153 20.760 -22.180 1.00 85.50 92 ASN A N 1
ATOM 789 C CA . ASN A 1 92 ? 28.510 20.843 -22.715 1.00 85.50 92 ASN A CA 1
ATOM 790 C C . ASN A 1 92 ? 29.175 19.468 -22.934 1.00 85.50 92 ASN A C 1
ATOM 792 O O . ASN A 1 92 ? 30.370 19.416 -23.206 1.00 85.50 92 ASN A O 1
ATOM 796 N N . ASN A 1 93 ? 28.429 18.359 -22.842 1.00 85.19 93 ASN A N 1
ATOM 797 C CA . ASN A 1 93 ? 28.931 16.988 -23.020 1.00 85.19 93 ASN A CA 1
ATOM 798 C C . ASN A 1 93 ? 30.118 16.621 -22.108 1.00 85.19 93 ASN A C 1
ATOM 800 O O . ASN A 1 93 ? 30.965 15.802 -22.471 1.00 85.19 93 ASN A O 1
ATOM 804 N N . LEU A 1 94 ? 30.173 17.204 -20.909 1.00 85.94 94 LEU A N 1
ATOM 805 C CA . LEU A 1 94 ? 31.170 16.864 -19.901 1.00 85.94 94 LEU A CA 1
ATOM 806 C C . LEU A 1 94 ? 30.807 15.517 -19.269 1.00 85.94 94 LEU A C 1
ATOM 808 O O . LEU A 1 94 ? 29.785 15.393 -18.591 1.00 85.94 94 LEU A O 1
ATOM 812 N N . LYS A 1 95 ? 31.632 14.493 -19.509 1.00 83.44 95 LYS A N 1
ATOM 813 C CA . LYS A 1 95 ? 31.467 13.170 -18.897 1.00 83.44 95 LYS A CA 1
ATOM 814 C C . LYS A 1 95 ? 32.060 13.194 -17.495 1.00 83.44 95 LYS A C 1
ATOM 816 O O . LYS A 1 95 ? 33.273 13.236 -17.346 1.00 83.44 95 LYS A O 1
ATOM 821 N N . ILE A 1 96 ? 31.191 13.194 -16.490 1.00 81.56 96 ILE A N 1
ATOM 822 C CA . ILE A 1 96 ? 31.591 13.228 -15.083 1.00 81.56 96 ILE A CA 1
ATOM 823 C C . ILE A 1 96 ? 31.469 11.822 -14.510 1.00 81.56 96 ILE A C 1
ATOM 825 O O . ILE A 1 96 ? 30.380 11.239 -14.512 1.00 81.56 96 ILE A O 1
ATOM 829 N N . ASN A 1 97 ? 32.575 11.298 -13.994 1.00 80.81 97 ASN A N 1
ATOM 830 C CA . ASN A 1 97 ? 32.596 10.051 -13.243 1.00 80.81 97 ASN A CA 1
ATOM 831 C C . ASN A 1 97 ? 32.246 10.351 -11.785 1.00 80.81 97 ASN A C 1
ATOM 833 O O . ASN A 1 97 ? 33.118 10.528 -10.938 1.00 80.81 97 ASN A O 1
ATOM 837 N N . PHE A 1 98 ? 30.946 10.465 -11.512 1.00 78.56 98 PHE A N 1
ATOM 838 C CA . PHE A 1 98 ? 30.472 10.719 -10.158 1.00 78.56 98 PHE A CA 1
ATOM 839 C C . PHE A 1 98 ? 30.816 9.562 -9.227 1.00 78.56 98 PHE A C 1
ATOM 841 O O . PHE A 1 98 ? 30.511 8.403 -9.528 1.00 78.56 98 PHE A O 1
ATOM 848 N N . ILE A 1 99 ? 31.353 9.891 -8.054 1.00 70.94 99 ILE A N 1
ATOM 849 C CA . ILE A 1 99 ? 31.419 8.931 -6.952 1.00 70.94 99 ILE A CA 1
ATOM 850 C C . ILE A 1 99 ? 29.990 8.476 -6.587 1.00 70.94 99 ILE A C 1
ATOM 852 O O . ILE A 1 99 ? 29.065 9.295 -6.642 1.00 70.94 99 ILE A O 1
ATOM 856 N N . PRO A 1 100 ? 29.766 7.197 -6.217 1.00 63.44 100 PRO A N 1
ATOM 857 C CA . PRO A 1 100 ? 28.417 6.639 -6.073 1.00 63.44 100 PRO A CA 1
ATOM 858 C C . PRO A 1 100 ? 27.487 7.451 -5.161 1.00 63.44 100 PRO A C 1
ATOM 860 O O . PRO A 1 100 ? 26.336 7.684 -5.513 1.00 63.44 100 PRO A O 1
ATOM 863 N N . TYR A 1 101 ? 28.005 7.943 -4.032 1.00 66.56 101 TYR A N 1
ATOM 864 C CA . TYR A 1 101 ? 27.254 8.796 -3.109 1.00 66.56 101 TYR A CA 1
ATOM 865 C C . TYR A 1 101 ? 26.799 10.112 -3.762 1.00 66.56 101 TYR A C 1
ATOM 867 O O . TYR A 1 101 ? 25.634 10.487 -3.680 1.00 66.56 101 TYR A O 1
ATOM 875 N N . LEU A 1 102 ? 27.710 10.795 -4.455 1.00 68.62 102 LEU A N 1
ATOM 876 C CA . LEU A 1 102 ? 27.432 12.079 -5.089 1.00 68.62 102 LEU A CA 1
ATOM 877 C C . LEU A 1 102 ? 26.465 11.926 -6.265 1.00 68.62 102 LEU A C 1
ATOM 879 O O . LEU A 1 102 ? 25.601 12.772 -6.477 1.00 68.62 102 LEU A O 1
ATOM 883 N N . LYS A 1 103 ? 26.588 10.820 -7.006 1.00 70.69 103 LYS A N 1
ATOM 884 C CA . LYS A 1 103 ? 25.648 10.457 -8.063 1.00 70.69 103 LYS A CA 1
ATOM 885 C C . LYS A 1 103 ? 24.229 10.337 -7.510 1.00 70.69 103 LYS A C 1
ATOM 887 O O . LYS A 1 103 ? 23.328 10.964 -8.059 1.00 70.69 103 LYS A O 1
ATOM 892 N N . ASP A 1 104 ? 24.058 9.595 -6.416 1.00 61.09 104 ASP A N 1
ATOM 893 C CA . ASP A 1 104 ? 22.763 9.421 -5.754 1.00 61.09 104 ASP A CA 1
ATOM 894 C C . ASP A 1 104 ? 22.198 10.777 -5.271 1.00 61.09 104 ASP A C 1
ATOM 896 O O . ASP A 1 104 ? 21.038 11.089 -5.540 1.00 61.09 104 ASP A O 1
ATOM 900 N N . GLU A 1 105 ? 23.008 11.623 -4.624 1.00 67.94 105 GLU A N 1
ATOM 901 C CA . GLU A 1 105 ? 22.583 12.947 -4.132 1.00 67.94 105 GLU A CA 1
ATOM 902 C C . GLU A 1 105 ? 22.198 13.917 -5.260 1.00 67.94 105 GLU A C 1
ATOM 904 O O . GLU A 1 105 ? 21.178 14.603 -5.177 1.00 67.94 105 GLU A O 1
ATOM 909 N N . ILE A 1 106 ? 22.973 13.964 -6.346 1.00 70.75 106 ILE A N 1
ATOM 910 C CA . ILE A 1 106 ? 22.659 14.798 -7.512 1.00 70.75 106 ILE A CA 1
ATOM 911 C C . ILE A 1 106 ? 21.391 14.292 -8.196 1.00 70.75 106 ILE A C 1
ATOM 913 O O . ILE A 1 106 ? 20.524 15.098 -8.530 1.00 70.75 106 ILE A O 1
ATOM 917 N N . GLU A 1 107 ? 21.248 12.977 -8.387 1.00 64.56 107 GLU A N 1
ATOM 918 C CA . GLU A 1 107 ? 20.033 12.387 -8.953 1.00 64.56 107 GLU A CA 1
ATOM 919 C C . GLU A 1 107 ? 18.803 12.745 -8.108 1.00 64.56 107 GLU A C 1
ATOM 921 O O . GLU A 1 107 ? 17.781 13.125 -8.681 1.00 64.56 107 GLU A O 1
ATOM 926 N N . ILE A 1 108 ? 18.922 12.753 -6.771 1.00 57.59 108 ILE A N 1
ATOM 927 C CA . ILE A 1 108 ? 17.865 13.197 -5.848 1.00 57.59 108 ILE A CA 1
ATOM 928 C C . ILE A 1 108 ? 17.448 14.648 -6.094 1.00 57.59 108 ILE A C 1
ATOM 930 O O . ILE A 1 108 ? 16.258 14.949 -6.023 1.00 57.59 108 ILE A O 1
ATOM 934 N N . LEU A 1 109 ? 18.377 15.554 -6.408 1.00 61.94 109 LEU A N 1
ATOM 935 C CA . LEU A 1 109 ? 18.018 16.947 -6.685 1.00 61.94 109 LEU A CA 1
ATOM 936 C C . LEU A 1 109 ? 17.082 17.069 -7.890 1.00 61.94 109 LEU A C 1
ATOM 938 O O . LEU A 1 109 ? 16.175 17.899 -7.878 1.00 61.94 109 LEU A O 1
ATOM 942 N N . PHE A 1 110 ? 17.282 16.242 -8.916 1.00 59.34 110 PHE A N 1
ATOM 943 C CA . PHE A 1 110 ? 16.440 16.208 -10.114 1.00 59.34 110 PHE A CA 1
ATOM 944 C C . PHE A 1 110 ? 15.177 15.361 -9.956 1.00 59.34 110 PHE A C 1
ATOM 946 O O . PHE A 1 110 ? 14.354 15.327 -10.874 1.00 59.34 110 PHE A O 1
ATOM 953 N N . LEU A 1 111 ? 14.992 14.705 -8.806 1.00 45.59 111 LEU A N 1
ATOM 954 C CA . LEU A 1 111 ? 13.713 14.105 -8.462 1.00 45.59 111 LEU A CA 1
ATOM 955 C C . LEU A 1 111 ? 12.726 15.226 -8.155 1.00 45.59 111 LEU A C 1
ATOM 957 O O . LEU A 1 111 ? 12.808 15.917 -7.140 1.00 45.59 111 LEU A O 1
ATOM 961 N N . ASP A 1 112 ? 11.762 15.385 -9.050 1.00 46.00 112 ASP A N 1
ATOM 962 C CA . ASP A 1 112 ? 10.644 16.287 -8.854 1.00 46.00 112 ASP A CA 1
ATOM 963 C C . ASP A 1 112 ? 9.710 15.719 -7.770 1.00 46.00 112 ASP A C 1
ATOM 965 O O . ASP A 1 112 ? 8.795 14.933 -8.033 1.00 46.00 112 ASP A O 1
ATOM 969 N N . VAL A 1 113 ? 9.970 16.081 -6.510 1.00 38.97 113 VAL A N 1
ATOM 970 C CA . VAL A 1 113 ? 9.128 15.733 -5.349 1.00 38.97 113 VAL A CA 1
ATOM 971 C C . VAL A 1 113 ? 7.683 16.217 -5.564 1.00 38.97 113 VAL A C 1
ATOM 973 O O . VAL A 1 113 ? 6.734 15.593 -5.084 1.00 38.97 113 VAL A O 1
ATOM 976 N N . ASN A 1 114 ? 7.490 17.247 -6.395 1.00 39.41 114 ASN A N 1
ATOM 977 C CA . ASN A 1 114 ? 6.187 17.792 -6.749 1.00 39.41 114 ASN A CA 1
ATOM 978 C C . ASN A 1 114 ? 5.480 17.037 -7.876 1.00 39.41 114 ASN A C 1
ATOM 980 O O . ASN A 1 114 ? 4.315 17.308 -8.117 1.00 39.41 114 ASN A O 1
ATOM 984 N N . LYS A 1 115 ? 6.065 16.004 -8.477 1.00 38.28 115 LYS A N 1
ATOM 985 C CA . LYS A 1 115 ? 5.318 15.109 -9.376 1.00 38.28 115 LYS A CA 1
ATOM 986 C C . LYS A 1 115 ? 4.647 13.944 -8.632 1.00 38.28 115 LYS A C 1
ATOM 988 O O . LYS A 1 115 ? 3.582 13.474 -9.019 1.00 38.28 115 LYS A O 1
ATOM 993 N N . LYS A 1 116 ? 5.194 13.565 -7.467 1.00 37.31 116 LYS A N 1
ATOM 994 C CA . LYS A 1 116 ? 4.746 12.412 -6.658 1.00 37.31 116 LYS A CA 1
ATOM 995 C C . LYS A 1 116 ? 3.352 12.538 -6.047 1.00 37.31 116 LYS A C 1
ATOM 997 O O . LYS A 1 116 ? 2.654 11.538 -5.946 1.00 37.31 116 LYS A O 1
ATOM 1002 N N . TYR A 1 117 ? 2.930 13.736 -5.644 1.00 37.44 117 TYR A N 1
ATOM 1003 C CA . TYR A 1 117 ? 1.553 13.895 -5.149 1.00 37.44 117 TYR A CA 1
ATOM 1004 C C . TYR A 1 117 ? 0.490 13.980 -6.267 1.00 37.44 117 TYR A C 1
ATOM 1006 O O . TYR A 1 117 ? -0.643 13.587 -6.031 1.00 37.44 117 TYR A O 1
ATOM 1014 N N . ASP A 1 118 ? 0.846 14.375 -7.497 1.00 35.59 118 ASP A N 1
ATOM 1015 C CA . ASP A 1 118 ? -0.115 14.363 -8.619 1.00 35.59 118 ASP A CA 1
ATOM 1016 C C . ASP A 1 118 ? -0.325 12.930 -9.136 1.00 35.59 118 ASP A C 1
ATOM 1018 O O . ASP A 1 118 ? -1.429 12.524 -9.494 1.00 35.59 118 ASP A O 1
ATOM 1022 N N . GLU A 1 119 ? 0.728 12.112 -9.080 1.00 36.66 119 GLU A N 1
ATOM 1023 C CA . GLU A 1 119 ? 0.699 10.687 -9.424 1.00 36.66 119 GLU A CA 1
ATOM 1024 C C . GLU A 1 119 ? 0.048 9.799 -8.336 1.00 36.66 119 GLU A C 1
ATOM 1026 O O . GLU A 1 119 ? -0.387 8.691 -8.659 1.00 36.66 119 GLU A O 1
ATOM 1031 N N . MET A 1 120 ? -0.116 10.286 -7.091 1.00 35.88 120 MET A N 1
ATOM 1032 C CA . MET A 1 120 ? -0.892 9.621 -6.021 1.00 35.88 120 MET A CA 1
ATOM 1033 C C . MET A 1 120 ? -2.378 9.479 -6.392 1.00 35.88 120 MET A C 1
ATOM 1035 O O . MET A 1 120 ? -3.027 8.518 -5.981 1.00 35.88 120 MET A O 1
ATOM 1039 N N . LEU A 1 121 ? -2.903 10.400 -7.207 1.00 37.72 121 LEU A N 1
ATOM 1040 C CA . LEU A 1 121 ? -4.272 10.355 -7.725 1.00 37.72 121 LEU A CA 1
ATOM 1041 C C . LEU A 1 121 ? -4.420 9.469 -8.977 1.00 37.72 121 LEU A C 1
ATOM 1043 O O . LEU A 1 121 ? -5.549 9.162 -9.354 1.00 37.72 121 LEU A O 1
ATOM 1047 N N . LEU A 1 122 ? -3.323 9.036 -9.621 1.00 35.28 122 LEU A N 1
ATOM 1048 C CA . LEU A 1 122 ? -3.379 8.368 -10.932 1.00 35.28 122 LEU A CA 1
ATOM 1049 C C . LEU A 1 122 ? -2.705 6.991 -11.036 1.00 35.28 122 LEU A C 1
ATOM 1051 O O . LEU A 1 122 ? -3.070 6.244 -11.940 1.00 35.28 122 LEU A O 1
ATOM 1055 N N . THR A 1 123 ? -1.772 6.595 -10.161 1.00 29.03 123 THR A N 1
ATOM 1056 C CA . THR A 1 123 ? -0.939 5.411 -10.459 1.00 29.03 123 THR A CA 1
ATOM 1057 C C . THR A 1 123 ? -0.802 4.446 -9.288 1.00 29.03 123 THR A C 1
ATOM 1059 O O . THR A 1 123 ? 0.176 4.407 -8.551 1.00 29.03 123 THR A O 1
ATOM 1062 N N . ILE A 1 124 ? -1.793 3.565 -9.227 1.00 37.09 124 ILE A N 1
ATOM 1063 C CA . ILE A 1 124 ? -1.800 2.264 -8.555 1.00 37.09 124 ILE A CA 1
ATOM 1064 C C . ILE A 1 124 ? -0.727 1.283 -9.095 1.00 37.09 124 ILE A C 1
ATOM 1066 O O . ILE A 1 124 ? -0.626 0.175 -8.575 1.00 37.09 124 ILE A O 1
ATOM 1070 N N . ASP A 1 125 ? 0.122 1.667 -10.055 1.00 30.16 125 ASP A N 1
ATOM 1071 C CA . ASP A 1 125 ? 1.090 0.773 -10.705 1.00 30.16 125 ASP A CA 1
ATOM 1072 C C . ASP A 1 125 ? 2.485 1.388 -10.946 1.00 30.16 125 ASP A C 1
ATOM 1074 O O . ASP A 1 125 ? 2.692 2.130 -11.904 1.00 30.16 125 ASP A O 1
ATOM 1078 N N . LYS A 1 126 ? 3.460 0.889 -10.164 1.00 29.34 126 LYS A N 1
ATOM 1079 C CA . LYS A 1 126 ? 4.937 0.879 -10.348 1.00 29.34 126 LYS A CA 1
ATOM 1080 C C . LYS A 1 126 ? 5.733 1.840 -9.450 1.00 29.34 126 LYS A C 1
ATOM 1082 O O . LYS A 1 126 ? 5.870 3.013 -9.760 1.00 29.34 126 LYS A O 1
ATOM 1087 N N . ILE A 1 127 ? 6.394 1.286 -8.421 1.00 31.16 127 ILE A N 1
ATOM 1088 C CA . ILE A 1 127 ? 7.872 1.210 -8.302 1.00 31.16 127 ILE A CA 1
ATOM 1089 C C . ILE A 1 127 ? 8.278 0.385 -7.060 1.00 31.16 127 ILE A C 1
ATOM 1091 O O . ILE A 1 127 ? 7.733 0.540 -5.971 1.00 31.16 127 ILE A O 1
ATOM 1095 N N . ASN A 1 128 ? 9.268 -0.489 -7.268 1.00 25.58 128 ASN A N 1
ATOM 1096 C CA . ASN A 1 128 ? 9.957 -1.340 -6.297 1.00 25.58 128 ASN A CA 1
ATOM 1097 C C . ASN A 1 128 ? 11.267 -0.690 -5.774 1.00 25.58 128 ASN A C 1
ATOM 1099 O O . ASN A 1 128 ? 11.959 -0.006 -6.522 1.00 25.58 128 ASN A O 1
ATOM 1103 N N . ASN A 1 129 ? 11.651 -1.100 -4.553 1.00 26.36 129 ASN A N 1
ATOM 1104 C CA . ASN A 1 129 ? 13.003 -1.274 -3.965 1.00 26.36 129 ASN A CA 1
ATOM 1105 C C . ASN A 1 129 ? 13.849 -0.083 -3.438 1.00 26.36 129 ASN A C 1
ATOM 1107 O O . ASN A 1 129 ? 14.463 0.647 -4.206 1.00 26.36 129 ASN A O 1
ATOM 1111 N N . LYS A 1 130 ? 14.079 -0.066 -2.105 1.00 25.72 130 LYS A N 1
ATOM 1112 C CA . LYS A 1 130 ? 15.399 -0.210 -1.420 1.00 25.72 130 LYS A CA 1
ATOM 1113 C C . LYS A 1 130 ? 15.198 -0.600 0.075 1.00 25.72 130 LYS A C 1
ATOM 1115 O O . LYS A 1 130 ? 14.098 -0.489 0.606 1.00 25.72 130 LYS A O 1
ATOM 1120 N N . GLN A 1 131 ? 16.232 -1.183 0.692 1.00 24.81 131 GLN A N 1
ATOM 1121 C CA . GLN A 1 131 ? 16.222 -2.149 1.817 1.00 24.81 131 GLN A CA 1
ATOM 1122 C C . GLN A 1 131 ? 15.976 -1.622 3.260 1.00 24.81 131 GLN A C 1
ATOM 1124 O O . GLN A 1 131 ? 16.042 -0.432 3.548 1.00 24.81 131 GLN A O 1
ATOM 1129 N N . VAL A 1 132 ? 15.725 -2.585 4.166 1.00 26.88 132 VAL A N 1
ATOM 1130 C CA . VAL A 1 132 ? 15.348 -2.509 5.598 1.00 26.88 132 VAL A CA 1
ATOM 1131 C C . VAL A 1 132 ? 16.563 -2.629 6.531 1.00 26.88 132 VAL A C 1
ATOM 1133 O O . VAL A 1 132 ? 17.309 -3.580 6.348 1.00 26.88 132 VAL A O 1
ATOM 1136 N N . TYR A 1 133 ? 16.661 -1.817 7.604 1.00 24.89 133 TYR A N 1
ATOM 1137 C CA . TYR A 1 133 ? 17.363 -2.169 8.863 1.00 24.89 133 TYR A CA 1
ATOM 1138 C C . TYR A 1 133 ? 16.798 -1.454 10.118 1.00 24.89 133 TYR A C 1
ATOM 1140 O O . TYR A 1 133 ? 16.089 -0.457 10.022 1.00 24.89 133 TYR A O 1
ATOM 1148 N N . ASN A 1 134 ? 17.105 -2.052 11.279 1.00 24.61 134 ASN A N 1
ATOM 1149 C CA . ASN A 1 134 ? 16.478 -1.989 12.611 1.00 24.61 134 ASN A CA 1
ATOM 1150 C C . ASN A 1 134 ? 16.397 -0.635 13.350 1.00 24.61 134 ASN A C 1
ATOM 1152 O O . ASN A 1 134 ? 17.259 0.229 13.243 1.00 24.61 134 ASN A O 1
ATOM 1156 N N . TYR A 1 135 ? 15.383 -0.570 14.223 1.00 27.62 135 TYR A N 1
ATOM 1157 C CA . TYR A 1 135 ? 15.056 0.492 15.178 1.00 27.62 135 TYR A CA 1
ATOM 1158 C C . TYR A 1 135 ? 16.073 0.663 16.316 1.00 27.62 135 TYR A C 1
ATOM 1160 O O . TYR A 1 135 ? 16.415 -0.307 16.995 1.00 27.62 135 TYR A O 1
ATOM 1168 N N . ARG A 1 136 ? 16.377 1.930 16.631 1.00 34.03 136 ARG A N 1
ATOM 1169 C CA . ARG A 1 136 ? 16.388 2.509 17.991 1.00 34.03 136 ARG A CA 1
ATOM 1170 C C . ARG A 1 136 ? 16.281 4.039 17.849 1.00 34.03 136 ARG A C 1
ATOM 1172 O O . ARG A 1 136 ? 17.152 4.645 17.243 1.00 34.03 136 ARG A O 1
ATOM 1179 N N . TYR A 1 137 ? 15.203 4.603 18.407 1.00 46.94 137 TYR A N 1
ATOM 1180 C CA . TYR A 1 137 ? 14.704 5.992 18.299 1.00 46.94 137 TYR A CA 1
ATOM 1181 C C . TYR A 1 137 ? 13.994 6.341 16.976 1.00 46.94 137 TYR A C 1
ATOM 1183 O O . TYR A 1 137 ? 14.573 6.245 15.899 1.00 46.94 137 TYR A O 1
ATOM 1191 N N . PHE A 1 138 ? 12.720 6.742 17.074 1.00 56.38 138 PHE A N 1
ATOM 1192 C CA . PHE A 1 138 ? 11.923 7.274 15.963 1.00 56.38 138 PHE A CA 1
ATOM 1193 C C . PHE A 1 138 ? 11.801 8.802 16.108 1.00 56.38 138 PHE A C 1
ATOM 1195 O O . PHE A 1 138 ? 11.777 9.328 17.222 1.00 56.38 138 PHE A O 1
ATOM 1202 N N . LYS A 1 139 ? 11.792 9.522 14.985 1.00 79.31 139 LYS A N 1
ATOM 1203 C CA . LYS A 1 139 ? 11.673 10.981 14.903 1.00 79.31 139 LYS A CA 1
ATOM 1204 C C . LYS A 1 139 ? 10.209 11.389 15.066 1.00 79.31 139 LYS A C 1
ATOM 1206 O O . LYS A 1 139 ? 9.336 10.805 14.433 1.00 79.31 139 LYS A O 1
ATOM 1211 N N . ASN A 1 140 ? 9.949 12.393 15.894 1.00 86.75 140 ASN A N 1
ATOM 1212 C CA . ASN A 1 140 ? 8.629 13.012 16.013 1.00 86.75 140 ASN A CA 1
ATOM 1213 C C . ASN A 1 140 ? 8.370 13.997 14.860 1.00 86.75 140 ASN A C 1
ATOM 1215 O O . ASN A 1 140 ? 9.311 14.416 14.180 1.00 86.75 140 ASN A O 1
ATOM 1219 N N . LEU A 1 141 ? 7.107 14.395 14.685 1.00 86.69 141 LEU A N 1
ATOM 1220 C CA . LEU A 1 141 ? 6.767 15.545 13.853 1.00 86.69 141 LEU A CA 1
ATOM 1221 C C . LEU A 1 141 ? 7.327 16.837 14.461 1.00 86.69 141 LEU A C 1
ATOM 1223 O O . LEU A 1 141 ? 7.303 17.031 15.677 1.00 86.69 141 LEU A O 1
ATOM 1227 N N . ASP A 1 142 ? 7.818 17.715 13.593 1.00 89.06 142 ASP A N 1
ATOM 1228 C CA . ASP A 1 142 ? 8.295 19.053 13.933 1.00 89.06 142 ASP A CA 1
ATOM 1229 C C . ASP A 1 142 ? 7.314 20.089 13.380 1.00 89.06 142 ASP A C 1
ATOM 1231 O O . ASP A 1 142 ? 6.939 20.014 12.209 1.00 89.06 142 ASP A O 1
ATOM 1235 N N . ILE A 1 143 ? 6.894 21.045 14.208 1.00 89.81 143 ILE A N 1
ATOM 1236 C CA . ILE A 1 143 ? 5.822 21.986 13.859 1.00 89.81 143 ILE A CA 1
ATOM 1237 C C . ILE A 1 143 ? 6.166 22.854 12.641 1.00 89.81 143 ILE A C 1
ATOM 1239 O O . ILE A 1 143 ? 5.307 23.080 11.788 1.00 89.81 143 ILE A O 1
ATOM 1243 N N . PHE A 1 144 ? 7.420 23.298 12.510 1.00 84.44 144 PHE A N 1
ATOM 1244 C CA . PHE A 1 144 ? 7.845 24.120 11.378 1.00 84.44 144 PHE A CA 1
ATOM 1245 C C . PHE A 1 144 ? 7.844 23.305 10.088 1.00 84.44 144 PHE A C 1
ATOM 1247 O O . PHE A 1 144 ? 7.342 23.768 9.064 1.00 84.44 144 PHE A O 1
ATOM 1254 N N . LYS A 1 145 ? 8.324 22.058 10.144 1.00 83.12 145 LYS A N 1
ATOM 1255 C CA . LYS A 1 145 ? 8.249 21.135 9.002 1.00 83.12 145 LYS A CA 1
ATOM 1256 C C . LYS A 1 145 ? 6.814 20.798 8.622 1.00 83.12 145 LYS A C 1
ATOM 1258 O O . LYS A 1 145 ? 6.513 20.770 7.435 1.00 83.12 145 LYS A O 1
ATOM 1263 N N . CYS A 1 146 ? 5.932 20.602 9.602 1.00 86.12 146 CYS A N 1
ATOM 1264 C CA . CYS A 1 146 ? 4.519 20.348 9.340 1.00 86.12 146 CYS A CA 1
ATOM 1265 C C . CYS A 1 146 ? 3.875 21.526 8.608 1.00 86.12 146 CYS A C 1
ATOM 1267 O O . CYS A 1 146 ? 3.236 21.324 7.583 1.00 86.12 146 CYS A O 1
ATOM 1269 N N . ARG A 1 147 ? 4.075 22.760 9.091 1.00 90.00 147 ARG A N 1
ATOM 1270 C CA . ARG A 1 147 ? 3.537 23.967 8.444 1.00 90.00 147 ARG A CA 1
ATOM 1271 C C . ARG A 1 147 ? 4.068 24.140 7.022 1.00 90.00 147 ARG A C 1
ATOM 1273 O O . ARG A 1 147 ? 3.287 24.429 6.122 1.00 90.00 147 ARG A O 1
ATOM 1280 N N . ASN A 1 148 ? 5.359 23.892 6.803 1.00 82.75 148 ASN A N 1
ATOM 1281 C CA . ASN A 1 148 ? 5.945 23.938 5.463 1.00 82.75 148 ASN A CA 1
ATOM 1282 C C . ASN A 1 148 ? 5.333 22.881 4.536 1.00 82.75 148 ASN A C 1
ATOM 1284 O O . ASN A 1 148 ? 4.891 23.223 3.445 1.00 82.75 148 ASN A O 1
ATOM 1288 N N . LEU A 1 149 ? 5.221 21.630 4.992 1.00 79.69 149 LEU A N 1
ATOM 1289 C CA . LEU A 1 149 ? 4.588 20.551 4.231 1.00 79.69 149 LEU A CA 1
ATOM 1290 C C . LEU A 1 149 ? 3.127 20.880 3.888 1.00 79.69 149 LEU A C 1
ATOM 1292 O O . LEU A 1 149 ? 2.687 20.686 2.759 1.00 79.69 149 LEU A O 1
ATOM 1296 N N . ILE A 1 150 ? 2.373 21.424 4.842 1.00 83.56 150 ILE A N 1
ATOM 1297 C CA . ILE A 1 150 ? 0.984 21.838 4.629 1.00 83.56 150 ILE A CA 1
ATOM 1298 C C . ILE A 1 150 ? 0.893 22.961 3.583 1.00 83.56 150 ILE A C 1
ATOM 1300 O O . ILE A 1 150 ? 0.019 22.915 2.717 1.00 83.56 150 ILE A O 1
ATOM 1304 N N . LEU A 1 151 ? 1.790 23.951 3.630 1.00 81.38 151 LEU A N 1
ATOM 1305 C CA . LEU A 1 151 ? 1.856 25.021 2.629 1.00 81.38 151 LEU A CA 1
ATOM 1306 C C . LEU A 1 151 ? 2.217 24.480 1.241 1.00 81.38 151 LEU A C 1
ATOM 1308 O O . LEU A 1 151 ? 1.614 24.892 0.250 1.00 81.38 151 LEU A O 1
ATOM 1312 N N . GLU A 1 152 ? 3.156 23.537 1.159 1.00 75.00 152 GLU A N 1
ATOM 1313 C CA . GLU A 1 152 ? 3.500 22.843 -0.086 1.00 75.00 152 GLU A CA 1
ATOM 1314 C C . GLU A 1 152 ? 2.278 22.119 -0.668 1.00 75.00 152 GLU A C 1
ATOM 1316 O O . GLU A 1 152 ? 1.968 22.296 -1.845 1.00 75.00 152 GLU A O 1
ATOM 1321 N N . ILE A 1 153 ? 1.530 21.384 0.163 1.00 72.88 153 ILE A N 1
ATOM 1322 C CA . ILE A 1 153 ? 0.287 20.697 -0.224 1.00 72.88 153 ILE A CA 1
ATOM 1323 C C . ILE A 1 153 ? -0.769 21.704 -0.696 1.00 72.88 153 ILE A C 1
ATOM 1325 O O . ILE A 1 153 ? -1.364 21.514 -1.757 1.00 72.88 153 ILE A O 1
ATOM 1329 N N . LYS A 1 154 ? -0.988 22.788 0.060 1.00 75.94 154 LYS A N 1
ATOM 1330 C CA . LYS A 1 154 ? -1.947 23.848 -0.285 1.00 75.94 154 LYS A CA 1
ATOM 1331 C C . LYS A 1 154 ? -1.669 24.420 -1.671 1.00 75.94 154 LYS A C 1
ATOM 1333 O O . LYS A 1 154 ? -2.563 24.457 -2.516 1.00 75.94 154 LYS A O 1
ATOM 1338 N N . ASN A 1 155 ? -0.423 24.828 -1.898 1.00 72.19 155 ASN A N 1
ATOM 1339 C CA . ASN A 1 155 ? 0.007 25.446 -3.147 1.00 72.19 155 ASN A CA 1
ATOM 1340 C C . ASN A 1 155 ? -0.077 24.469 -4.317 1.00 72.19 155 ASN A C 1
ATOM 1342 O O . ASN A 1 155 ? -0.527 24.839 -5.399 1.00 72.19 155 ASN A O 1
ATOM 1346 N N . LYS A 1 156 ? 0.335 23.221 -4.087 1.00 64.19 156 LYS A N 1
ATOM 1347 C CA . LYS A 1 156 ? 0.360 22.182 -5.107 1.00 64.19 156 LYS A CA 1
ATOM 1348 C C . LYS A 1 156 ? -1.028 21.840 -5.642 1.00 64.19 156 LYS A C 1
ATOM 1350 O O . LYS A 1 156 ? -1.206 21.730 -6.847 1.00 64.19 156 LYS A O 1
ATOM 1355 N N . TYR A 1 157 ? -1.996 21.670 -4.750 1.00 56.56 157 TYR A N 1
ATOM 1356 C CA . TYR A 1 157 ? -3.349 21.256 -5.123 1.00 56.56 157 TYR A CA 1
ATOM 1357 C C . TYR A 1 157 ? -4.305 22.426 -5.354 1.00 56.56 157 TYR A C 1
ATOM 1359 O O . TYR A 1 157 ? -5.501 22.209 -5.539 1.00 56.56 157 TYR A O 1
ATOM 1367 N N . HIS A 1 158 ? -3.787 23.658 -5.352 1.00 67.62 158 HIS A N 1
ATOM 1368 C CA . HIS A 1 158 ? -4.569 24.878 -5.544 1.00 67.62 158 HIS A CA 1
ATOM 1369 C C . HIS A 1 158 ? -5.780 24.966 -4.602 1.00 67.62 158 HIS A C 1
ATOM 1371 O O . HIS A 1 158 ? -6.864 25.393 -5.004 1.00 67.62 158 HIS A O 1
ATOM 1377 N N . TYR A 1 159 ? -5.599 24.543 -3.348 1.00 70.19 159 TYR A N 1
ATOM 1378 C CA . TYR A 1 159 ? -6.641 24.688 -2.341 1.00 70.19 159 TYR A CA 1
ATOM 1379 C C . TYR A 1 159 ? -6.911 26.171 -2.049 1.00 70.19 159 TYR A C 1
ATOM 1381 O O . TYR A 1 159 ? -6.026 27.020 -2.175 1.00 70.19 159 TYR A O 1
ATOM 1389 N N . ASP A 1 160 ? -8.149 26.473 -1.656 1.00 81.88 160 ASP A N 1
ATOM 1390 C CA . ASP A 1 160 ? -8.588 27.835 -1.346 1.00 81.88 160 ASP A CA 1
ATOM 1391 C C . ASP A 1 160 ? -7.878 28.451 -0.126 1.00 81.88 160 ASP A C 1
ATOM 1393 O O . ASP A 1 160 ? -7.108 27.804 0.590 1.00 81.88 160 ASP A O 1
ATOM 1397 N N . GLU A 1 161 ? -8.114 29.746 0.095 1.00 83.31 161 GLU A N 1
ATOM 1398 C CA . GLU A 1 161 ? -7.466 30.509 1.165 1.00 83.31 161 GLU A CA 1
ATOM 1399 C C . GLU A 1 161 ? -7.756 29.938 2.561 1.00 83.31 161 GLU A C 1
ATOM 1401 O O . GLU A 1 161 ? -6.842 29.918 3.388 1.00 83.31 161 GLU A O 1
ATOM 1406 N N . ASP A 1 162 ? -8.946 29.374 2.777 1.00 84.81 162 ASP A N 1
ATOM 1407 C CA . ASP A 1 162 ? -9.383 28.816 4.063 1.00 84.81 162 ASP A CA 1
ATOM 1408 C C . ASP A 1 162 ? -8.738 27.453 4.377 1.00 84.81 162 ASP A C 1
ATOM 1410 O O . ASP A 1 162 ? -8.648 27.041 5.541 1.00 84.81 162 ASP A O 1
ATOM 1414 N N . PHE A 1 163 ? -8.274 26.721 3.357 1.00 81.38 163 PHE A N 1
ATOM 1415 C CA . PHE A 1 163 ? -7.546 25.472 3.558 1.00 81.38 163 PHE A CA 1
ATOM 1416 C C . PHE A 1 163 ? -6.250 25.718 4.329 1.00 81.38 163 PHE A C 1
ATOM 1418 O O . PHE A 1 163 ? -5.470 26.620 4.000 1.00 81.38 163 PHE A O 1
ATOM 1425 N N . ALA A 1 164 ? -6.004 24.876 5.338 1.00 81.75 164 ALA A N 1
ATOM 1426 C CA . ALA A 1 164 ? -4.828 24.938 6.202 1.00 81.75 164 ALA A CA 1
ATOM 1427 C C . ALA A 1 164 ? -4.661 26.232 7.018 1.00 81.75 164 ALA A C 1
ATOM 1429 O O . ALA A 1 164 ? -3.630 26.418 7.666 1.00 81.75 164 ALA A O 1
ATOM 1430 N N . GLN A 1 165 ? -5.658 27.116 7.034 1.00 91.88 165 GLN A N 1
ATOM 1431 C CA . GLN A 1 165 ? -5.644 28.258 7.935 1.00 91.88 165 GLN A CA 1
ATOM 1432 C C . GLN A 1 165 ? -5.904 27.770 9.364 1.00 91.88 165 GLN A C 1
ATOM 1434 O O . GLN A 1 165 ? -6.962 27.204 9.638 1.00 91.88 165 GLN A O 1
ATOM 1439 N N . GLU A 1 166 ? -4.945 27.951 10.272 1.00 93.50 166 GLU A N 1
ATOM 1440 C CA . GLU A 1 166 ? -5.123 27.623 11.692 1.00 93.50 166 GLU A CA 1
ATOM 1441 C C . GLU A 1 166 ? -6.223 28.508 12.302 1.00 93.50 166 GLU A C 1
ATOM 1443 O O . GLU A 1 166 ? -6.286 29.710 12.039 1.00 93.50 166 GLU A O 1
ATOM 1448 N N . LYS A 1 167 ? -7.116 27.913 13.102 1.00 92.69 167 LYS A N 1
ATOM 1449 C CA . LYS A 1 167 ? -8.209 28.637 13.778 1.00 92.69 167 LYS A CA 1
ATOM 1450 C C . LYS A 1 167 ? -7.698 29.597 14.848 1.00 92.69 167 LYS A C 1
ATOM 1452 O O . LYS A 1 167 ? -8.340 30.605 15.129 1.00 92.69 167 LYS A O 1
ATOM 1457 N N . ASP A 1 168 ? -6.570 29.249 15.451 1.00 92.19 168 ASP A N 1
ATOM 1458 C CA . ASP A 1 168 ? -5.879 29.996 16.488 1.00 92.19 168 ASP A CA 1
ATOM 1459 C C . ASP A 1 168 ? -4.393 29.604 16.495 1.00 92.19 168 ASP A C 1
ATOM 1461 O O . ASP A 1 168 ? -4.005 28.601 15.899 1.00 92.19 168 ASP A O 1
ATOM 1465 N N . GLU A 1 169 ? -3.557 30.392 17.171 1.00 83.25 169 GLU A N 1
ATOM 1466 C CA . GLU A 1 169 ? -2.096 30.223 17.155 1.00 83.25 169 GLU A CA 1
ATOM 1467 C C . GLU A 1 169 ? -1.590 28.960 17.878 1.00 83.25 169 GLU A C 1
ATOM 1469 O O . GLU A 1 169 ? -0.422 28.591 17.718 1.00 83.25 169 GLU A O 1
ATOM 1474 N N . TYR A 1 170 ? -2.427 28.309 18.695 1.00 91.12 170 TYR A N 1
ATOM 1475 C CA . TYR A 1 170 ? -1.964 27.344 19.691 1.00 91.12 170 TYR A CA 1
ATOM 1476 C C . TYR A 1 170 ? -2.510 25.934 19.495 1.00 91.12 170 TYR A C 1
ATOM 1478 O O . TYR A 1 170 ? -1.817 24.991 19.862 1.00 91.12 170 TYR A O 1
ATOM 1486 N N . THR A 1 171 ? -3.702 25.734 18.930 1.00 93.31 171 THR A N 1
ATOM 1487 C CA . THR A 1 171 ? -4.333 24.404 18.869 1.00 93.31 171 THR A CA 1
ATOM 1488 C C . THR A 1 171 ? -3.469 23.402 18.104 1.00 93.31 171 THR A C 1
ATOM 1490 O O . THR A 1 171 ? -3.206 22.314 18.617 1.00 93.31 171 THR A O 1
ATOM 1493 N N . PHE A 1 172 ? -2.949 23.763 16.925 1.00 96.38 172 PHE A N 1
ATOM 1494 C CA . PHE A 1 172 ? -2.091 22.852 16.161 1.00 96.38 172 PHE A CA 1
ATOM 1495 C C . PHE A 1 172 ? -0.762 22.570 16.877 1.00 96.38 172 PHE A C 1
ATOM 1497 O O . PHE A 1 172 ? -0.359 21.413 17.009 1.00 96.38 172 PHE A O 1
ATOM 1504 N N . LEU A 1 173 ? -0.119 23.617 17.402 1.00 94.69 173 LEU A N 1
ATOM 1505 C CA . LEU A 1 173 ? 1.121 23.504 18.171 1.00 94.69 173 LEU A CA 1
ATOM 1506 C C . LEU A 1 173 ? 0.944 22.596 19.398 1.00 94.69 173 LEU A C 1
ATOM 1508 O O . LEU A 1 173 ? 1.722 21.666 19.595 1.00 94.69 173 LEU A O 1
ATOM 1512 N N . ASN A 1 174 ? -0.121 22.809 20.173 1.00 96.12 174 ASN A N 1
ATOM 1513 C CA . ASN A 1 174 ? -0.429 22.048 21.380 1.00 96.12 174 ASN A CA 1
ATOM 1514 C C . ASN A 1 174 ? -0.658 20.564 21.081 1.00 96.12 174 ASN A C 1
ATOM 1516 O O . ASN A 1 174 ? -0.218 19.721 21.864 1.00 96.12 174 ASN A O 1
ATOM 1520 N N . ILE A 1 175 ? -1.315 20.227 19.964 1.00 96.75 175 ILE A N 1
ATOM 1521 C CA . ILE A 1 175 ? -1.487 18.834 19.525 1.00 96.75 175 ILE A CA 1
ATOM 1522 C C . ILE A 1 175 ? -0.117 18.189 19.290 1.00 96.75 175 ILE A C 1
ATOM 1524 O O . ILE A 1 175 ? 0.169 17.129 19.854 1.00 96.75 175 ILE A O 1
ATOM 1528 N N . ILE A 1 176 ? 0.742 18.838 18.497 1.00 95.50 176 ILE A N 1
ATOM 1529 C CA . ILE A 1 176 ? 2.076 18.320 18.171 1.00 95.50 176 ILE A CA 1
ATOM 1530 C C . ILE A 1 176 ? 2.924 18.166 19.440 1.00 95.50 176 ILE A C 1
ATOM 1532 O O . ILE A 1 176 ? 3.454 17.080 19.685 1.00 95.50 176 ILE A O 1
ATOM 1536 N N . ASP A 1 177 ? 2.994 19.191 20.289 1.00 92.75 177 ASP A N 1
ATOM 1537 C CA . ASP A 1 177 ? 3.802 19.175 21.514 1.00 92.75 177 ASP A CA 1
ATOM 1538 C C . ASP A 1 177 ? 3.308 18.142 22.531 1.00 92.75 177 ASP A C 1
ATOM 1540 O O . ASP A 1 177 ? 4.111 17.403 23.112 1.00 92.75 177 ASP A O 1
ATOM 1544 N N . THR A 1 178 ? 1.989 18.014 22.700 1.00 93.00 178 THR A N 1
ATOM 1545 C CA . THR A 1 178 ? 1.390 17.022 23.605 1.00 93.00 178 THR A CA 1
ATOM 1546 C C . THR A 1 178 ? 1.766 15.603 23.188 1.00 93.00 178 THR A C 1
ATOM 1548 O O . THR A 1 178 ? 2.197 14.803 24.020 1.00 93.00 178 THR A O 1
ATOM 1551 N N . ILE A 1 179 ? 1.642 15.276 21.900 1.00 94.25 179 ILE A N 1
ATOM 1552 C CA . ILE A 1 179 ? 1.974 13.944 21.375 1.00 94.25 179 ILE A CA 1
ATOM 1553 C C . ILE A 1 179 ? 3.492 13.710 21.424 1.00 94.25 179 ILE A C 1
ATOM 1555 O O . ILE A 1 179 ? 3.963 12.615 21.754 1.00 94.25 179 ILE A O 1
ATOM 1559 N N . ASN A 1 180 ? 4.289 14.744 21.153 1.00 88.88 180 ASN A N 1
ATOM 1560 C CA . ASN A 1 180 ? 5.747 14.678 21.213 1.00 88.88 180 ASN A CA 1
ATOM 1561 C C . ASN A 1 180 ? 6.252 14.395 22.632 1.00 88.88 180 ASN A C 1
ATOM 1563 O O . ASN A 1 180 ? 7.143 13.554 22.791 1.00 88.88 180 ASN A O 1
ATOM 1567 N N . GLY A 1 181 ? 5.646 15.028 23.642 1.00 81.00 181 GLY A N 1
ATOM 1568 C CA . GLY A 1 181 ? 5.970 14.859 25.060 1.00 81.00 181 GLY A CA 1
ATOM 1569 C C . GLY A 1 181 ? 5.504 13.533 25.673 1.00 81.00 181 GLY A C 1
ATOM 1570 O O . GLY A 1 181 ? 6.032 13.116 26.707 1.00 81.00 181 GLY A O 1
ATOM 1571 N N . GLN A 1 182 ? 4.557 12.830 25.045 1.00 80.06 182 GLN A N 1
ATOM 1572 C CA . GLN A 1 182 ? 4.103 11.519 25.509 1.00 80.06 182 GLN A CA 1
ATOM 1573 C C . GLN A 1 182 ? 5.056 10.391 25.089 1.00 80.06 182 GLN A C 1
ATOM 1575 O O . GLN A 1 182 ? 5.567 10.334 23.964 1.00 80.06 182 GLN A O 1
ATOM 1580 N N . LYS A 1 183 ? 5.270 9.440 26.008 1.00 74.00 183 LYS A N 1
ATOM 1581 C CA . LYS A 1 183 ? 5.898 8.153 25.684 1.00 74.00 183 LYS A CA 1
ATOM 1582 C C . LYS A 1 183 ? 4.887 7.289 24.934 1.00 74.00 183 LYS A C 1
ATOM 1584 O O . LYS A 1 183 ? 3.750 7.162 25.370 1.00 74.00 183 LYS A O 1
ATOM 1589 N N . GLY A 1 184 ? 5.328 6.662 23.852 1.00 70.44 184 GLY A N 1
ATOM 1590 C CA . GLY A 1 184 ? 4.507 5.762 23.053 1.00 70.44 184 GLY A CA 1
ATOM 1591 C C . GLY A 1 184 ? 5.325 5.105 21.951 1.00 70.44 184 GLY A C 1
ATOM 1592 O O . GLY A 1 184 ? 6.421 5.559 21.617 1.00 70.44 184 GLY A O 1
ATOM 1593 N N . SER A 1 185 ? 4.797 4.015 21.414 1.00 77.38 185 SER A N 1
ATOM 1594 C CA . SER A 1 185 ? 5.253 3.397 20.170 1.00 77.38 185 SER A CA 1
ATOM 1595 C C . SER A 1 185 ? 4.979 4.304 18.967 1.00 77.38 185 SER A C 1
ATOM 1597 O O . SER A 1 185 ? 4.193 5.251 19.044 1.00 77.38 185 SER A O 1
ATOM 1599 N N . LEU A 1 186 ? 5.630 4.011 17.842 1.00 82.00 186 LEU A N 1
ATOM 1600 C CA . LEU A 1 186 ? 5.437 4.746 16.593 1.00 82.00 186 LEU A CA 1
ATOM 1601 C C . LEU A 1 186 ? 3.969 4.689 16.148 1.00 82.00 186 LEU A C 1
ATOM 1603 O O . LEU A 1 186 ? 3.399 5.701 15.759 1.00 82.00 186 LEU A O 1
ATOM 1607 N N . GLU A 1 187 ? 3.340 3.525 16.278 1.00 80.06 187 GLU A N 1
ATOM 1608 C CA . GLU A 1 187 ? 1.945 3.281 15.920 1.00 80.06 187 GLU A CA 1
ATOM 1609 C C . GLU A 1 187 ? 0.978 4.046 16.827 1.00 80.06 187 GLU A C 1
ATOM 1611 O O . GLU A 1 187 ? -0.017 4.596 16.356 1.00 80.06 187 GLU A O 1
ATOM 1616 N N . GLU A 1 188 ? 1.283 4.122 18.127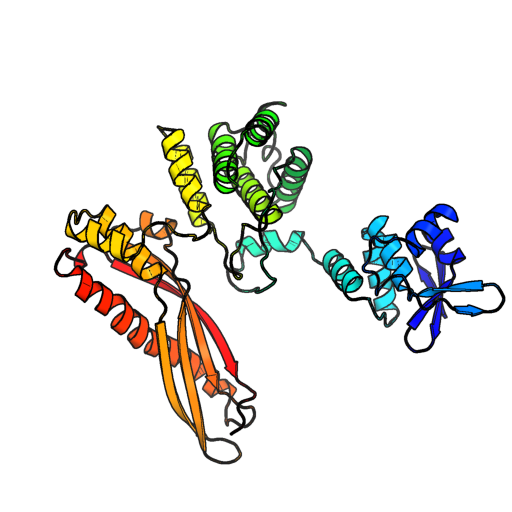 1.00 82.38 188 GLU A N 1
ATOM 1617 C CA . GLU A 1 188 ? 0.513 4.938 19.070 1.00 82.38 188 GLU A CA 1
ATOM 1618 C C . GLU A 1 188 ? 0.606 6.416 18.690 1.00 82.38 188 GLU A C 1
ATOM 1620 O O . GLU A 1 188 ? -0.428 7.068 18.570 1.00 82.38 188 GLU A O 1
ATOM 1625 N N . LYS A 1 189 ? 1.804 6.932 18.396 1.00 89.12 189 LYS A N 1
ATOM 1626 C CA . LYS A 1 189 ? 1.966 8.332 17.981 1.00 89.12 189 LYS A CA 1
ATOM 1627 C C . LYS A 1 189 ? 1.269 8.637 16.656 1.00 89.12 189 LYS A C 1
ATOM 1629 O O . LYS A 1 189 ? 0.564 9.636 16.570 1.00 89.12 189 LYS A O 1
ATOM 1634 N N . ALA A 1 190 ? 1.390 7.761 15.656 1.00 90.75 190 ALA A N 1
ATOM 1635 C CA . ALA A 1 190 ? 0.682 7.892 14.381 1.00 90.75 190 ALA A CA 1
ATOM 1636 C C . ALA A 1 190 ? -0.842 7.947 14.583 1.00 90.75 190 ALA A C 1
ATOM 1638 O O . ALA A 1 190 ? -1.505 8.838 14.053 1.00 90.75 190 ALA A O 1
ATOM 1639 N N . SER A 1 191 ? -1.387 7.051 15.419 1.00 90.69 191 SER A N 1
ATOM 1640 C CA . SER A 1 191 ? -2.817 7.047 15.753 1.00 90.69 191 SER A CA 1
ATOM 1641 C C . SER A 1 191 ? -3.260 8.316 16.479 1.00 90.69 191 SER A C 1
ATOM 1643 O O . SER A 1 191 ? -4.339 8.835 16.203 1.00 90.69 191 SER A O 1
ATOM 1645 N N . GLN A 1 192 ? -2.415 8.846 17.366 1.00 94.81 192 GLN A N 1
ATOM 1646 C CA . GLN A 1 192 ? -2.685 10.076 18.095 1.00 94.81 192 GLN A CA 1
ATOM 1647 C C . GLN A 1 192 ? -2.671 11.291 17.164 1.00 94.81 192 GLN A C 1
ATOM 1649 O O . GLN A 1 192 ? -3.619 12.068 17.216 1.00 94.81 192 GLN A O 1
ATOM 1654 N N . TYR A 1 193 ? -1.668 11.447 16.288 1.00 96.12 193 TYR A N 1
ATOM 1655 C CA . TYR A 1 193 ? -1.645 12.561 15.329 1.00 96.12 193 TYR A CA 1
ATOM 1656 C C . TYR A 1 193 ? -2.905 12.563 14.462 1.00 96.12 193 TYR A C 1
ATOM 1658 O O . TYR A 1 193 ? -3.556 13.599 14.346 1.00 96.12 193 TYR A O 1
ATOM 1666 N N . LEU A 1 194 ? -3.293 11.398 13.931 1.00 94.50 194 LEU A N 1
ATOM 1667 C CA . LEU A 1 194 ? -4.512 11.270 13.135 1.00 94.50 194 LEU A CA 1
ATOM 1668 C C . LEU A 1 194 ? -5.755 11.670 13.944 1.00 94.50 194 LEU A C 1
ATOM 1670 O O . LEU A 1 194 ? -6.535 12.514 13.511 1.00 94.50 194 LEU A O 1
ATOM 1674 N N . PHE A 1 195 ? -5.909 11.091 15.139 1.00 96.12 195 PHE A N 1
ATOM 1675 C CA . PHE A 1 195 ? -7.062 11.319 16.006 1.00 96.12 195 PHE A CA 1
ATOM 1676 C C . PHE A 1 195 ? -7.206 12.787 16.404 1.00 96.12 195 PHE A C 1
ATOM 1678 O O . PHE A 1 195 ? -8.268 13.365 16.202 1.00 96.12 195 PHE A O 1
ATOM 1685 N N . TYR A 1 196 ? -6.161 13.395 16.970 1.00 96.75 196 TYR A N 1
ATOM 1686 C CA . TYR A 1 196 ? -6.262 14.740 17.536 1.00 96.75 196 TYR A CA 1
ATOM 1687 C C . TYR A 1 196 ? -6.432 15.812 16.462 1.00 96.75 196 TYR A C 1
ATOM 1689 O O . TYR A 1 196 ? -7.222 16.726 16.657 1.00 96.75 196 TYR A O 1
ATOM 1697 N N . ILE A 1 197 ? -5.779 15.690 15.301 1.00 96.62 197 ILE A N 1
ATOM 1698 C CA . ILE A 1 197 ? -5.960 16.674 14.222 1.00 96.62 197 ILE A CA 1
ATOM 1699 C C . ILE A 1 197 ? -7.395 16.614 13.672 1.00 96.62 197 ILE A C 1
ATOM 1701 O O . ILE A 1 197 ? -8.016 17.653 13.460 1.00 96.62 197 ILE A O 1
ATOM 1705 N N . ILE A 1 198 ? -7.965 15.418 13.492 1.00 93.12 198 ILE A N 1
ATOM 1706 C CA . ILE A 1 198 ? -9.342 15.272 12.989 1.00 93.12 198 ILE A CA 1
ATOM 1707 C C . ILE A 1 198 ? -10.375 15.671 14.049 1.00 93.12 198 ILE A C 1
ATOM 1709 O O . ILE A 1 198 ? -11.362 16.330 13.724 1.00 93.12 198 ILE A O 1
ATOM 1713 N N . ASN A 1 199 ? -10.157 15.291 15.310 1.00 94.19 199 ASN A N 1
ATOM 1714 C CA . ASN A 1 199 ? -11.088 15.558 16.403 1.00 94.19 199 ASN A CA 1
ATOM 1715 C C . ASN A 1 199 ? -11.092 17.038 16.808 1.00 94.19 199 ASN A C 1
ATOM 1717 O O . ASN A 1 199 ? -12.153 17.654 16.895 1.00 94.19 199 ASN A O 1
ATOM 1721 N N . ASP A 1 200 ? -9.911 17.616 17.027 1.00 94.75 200 ASP A N 1
ATOM 1722 C CA . ASP A 1 200 ? -9.774 18.973 17.567 1.00 94.75 200 ASP A CA 1
ATOM 1723 C C . ASP A 1 200 ? -9.870 20.031 16.456 1.00 94.75 200 ASP A C 1
ATOM 1725 O O . ASP A 1 200 ? -10.119 21.207 16.723 1.00 94.75 200 ASP A O 1
ATOM 1729 N N . LYS A 1 201 ? -9.745 19.602 15.191 1.00 94.62 201 LYS A N 1
ATOM 1730 C CA . LYS A 1 201 ? -9.906 20.418 13.981 1.00 94.62 201 LYS A CA 1
ATOM 1731 C C . LYS A 1 201 ? -9.133 21.744 14.070 1.00 94.62 201 LYS A C 1
ATOM 1733 O O . LYS A 1 201 ? -9.780 22.796 14.028 1.00 94.62 201 LYS A O 1
ATOM 1738 N N . PRO A 1 202 ? -7.793 21.731 14.207 1.00 96.75 202 PRO A N 1
ATOM 1739 C CA . PRO A 1 202 ? -6.994 22.946 14.374 1.00 96.75 202 PRO A CA 1
ATOM 1740 C C . PRO A 1 202 ? -7.090 23.925 13.195 1.00 96.75 202 PRO A C 1
ATOM 1742 O O . PRO A 1 202 ? -6.792 25.103 13.363 1.00 96.75 202 PRO A O 1
ATOM 1745 N N . PHE A 1 203 ? -7.517 23.470 12.017 1.00 94.88 203 PHE A N 1
ATOM 1746 C CA . PHE A 1 203 ? -7.641 24.288 10.813 1.00 94.88 203 PHE A CA 1
ATOM 1747 C C . PHE A 1 203 ? -9.102 24.622 10.499 1.00 94.88 203 PHE A C 1
ATOM 1749 O O . PHE A 1 203 ? -10.018 23.853 10.815 1.00 94.88 203 PHE A O 1
ATOM 1756 N N . ILE A 1 204 ? -9.335 25.757 9.840 1.00 90.50 204 ILE A N 1
ATOM 1757 C CA . ILE A 1 204 ? -10.652 26.172 9.342 1.00 90.50 204 ILE A CA 1
ATOM 1758 C C . ILE A 1 204 ? -11.187 25.125 8.357 1.00 90.50 204 ILE A C 1
ATOM 1760 O O . ILE A 1 204 ? -12.320 24.663 8.508 1.00 90.50 204 ILE A O 1
ATOM 1764 N N . LYS A 1 205 ? -10.347 24.683 7.412 1.00 83.19 205 LYS A N 1
ATOM 1765 C CA . LYS A 1 205 ? -10.671 23.666 6.405 1.00 83.19 205 LYS A CA 1
ATOM 1766 C C . LYS A 1 205 ? -9.481 22.730 6.150 1.00 83.19 205 LYS A C 1
ATOM 1768 O O . LYS A 1 205 ? -8.328 23.143 6.268 1.00 83.19 205 LYS A O 1
ATOM 1773 N N . GLY A 1 206 ? -9.767 21.475 5.793 1.00 79.19 206 GLY A N 1
ATOM 1774 C CA . GLY A 1 206 ? -8.752 20.494 5.379 1.00 79.19 206 GLY A CA 1
ATOM 1775 C C . GLY A 1 206 ? -8.192 19.587 6.481 1.00 79.19 206 GLY A C 1
ATOM 1776 O O . GLY A 1 206 ? -7.124 19.010 6.312 1.00 79.19 206 GLY A O 1
ATOM 1777 N N . ASN A 1 207 ? -8.846 19.500 7.647 1.00 88.25 207 ASN A N 1
ATOM 1778 C CA . ASN A 1 207 ? -8.296 18.788 8.812 1.00 88.25 207 ASN A CA 1
ATOM 1779 C C . ASN A 1 207 ? -8.042 17.294 8.553 1.00 88.25 207 ASN A C 1
ATOM 1781 O O . ASN A 1 207 ? -7.052 16.757 9.039 1.00 88.25 207 ASN A O 1
ATOM 1785 N N . GLU A 1 208 ? -8.916 16.629 7.798 1.00 82.06 208 GLU A N 1
ATOM 1786 C CA . GLU A 1 208 ? -8.797 15.196 7.502 1.00 82.06 208 GLU A CA 1
ATOM 1787 C C . GLU A 1 208 ? -7.636 14.933 6.539 1.00 82.06 208 GLU A C 1
ATOM 1789 O O . GLU A 1 208 ? -6.799 14.062 6.786 1.00 82.06 208 GLU A O 1
ATOM 1794 N N . GLU A 1 209 ? -7.527 15.746 5.490 1.00 80.50 209 GLU A N 1
ATOM 1795 C CA . GLU A 1 209 ? -6.463 15.692 4.494 1.00 80.50 209 GLU A CA 1
ATOM 1796 C C . GLU A 1 209 ? -5.103 15.987 5.131 1.00 80.50 209 GLU A C 1
ATOM 1798 O O . GLU A 1 209 ? -4.155 15.216 4.966 1.00 80.50 209 GLU A O 1
ATOM 1803 N N . ILE A 1 210 ? -5.016 17.064 5.918 1.00 84.62 210 ILE A N 1
ATOM 1804 C CA . ILE A 1 210 ? -3.794 17.450 6.630 1.00 84.62 210 ILE A CA 1
ATOM 1805 C C . ILE A 1 210 ? -3.367 16.341 7.597 1.00 84.62 210 ILE A C 1
ATOM 1807 O O . ILE A 1 210 ? -2.193 15.971 7.616 1.00 84.62 210 ILE A O 1
ATOM 1811 N N . ALA A 1 211 ? -4.299 15.759 8.357 1.00 87.56 211 ALA A N 1
ATOM 1812 C CA . ALA A 1 211 ? -3.980 14.668 9.273 1.00 87.56 211 ALA A CA 1
ATOM 1813 C C . ALA A 1 211 ? -3.402 13.448 8.537 1.00 87.56 211 ALA A C 1
ATOM 1815 O O . ALA A 1 211 ? -2.403 12.878 8.980 1.00 87.56 21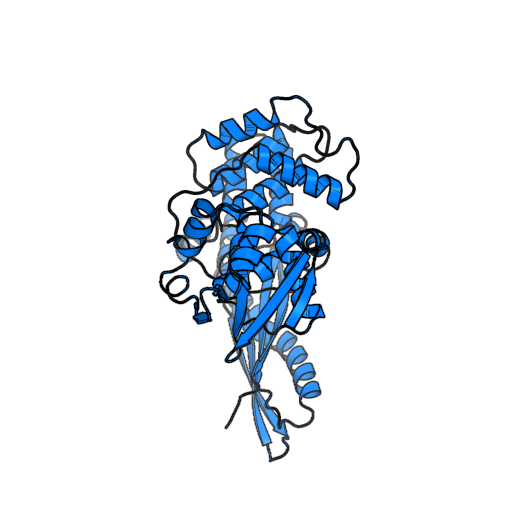1 ALA A O 1
ATOM 1816 N N . CYS A 1 212 ? -3.979 13.078 7.389 1.00 81.81 212 CYS A N 1
ATOM 1817 C CA . CYS A 1 212 ? -3.475 11.976 6.571 1.00 81.81 212 CYS A CA 1
ATOM 1818 C C . CYS A 1 212 ? -2.060 12.256 6.051 1.00 81.81 212 CYS A C 1
ATOM 1820 O O . CYS A 1 212 ? -1.175 11.412 6.202 1.00 81.81 212 CYS A O 1
ATOM 1822 N N . PHE A 1 213 ? -1.820 13.445 5.490 1.00 77.56 213 PHE A N 1
ATOM 1823 C CA . PHE A 1 213 ? -0.502 13.813 4.967 1.00 77.56 213 PHE A CA 1
ATOM 1824 C C . PHE A 1 213 ? 0.577 13.827 6.049 1.00 77.56 213 PHE A C 1
ATOM 1826 O O . PHE A 1 213 ? 1.658 13.278 5.840 1.00 77.56 213 PHE A O 1
ATOM 1833 N N . LEU A 1 214 ? 0.281 14.391 7.220 1.00 86.31 214 LEU A N 1
ATOM 1834 C CA . LEU A 1 214 ? 1.240 14.443 8.323 1.00 86.31 214 LEU A CA 1
ATOM 1835 C C . LEU A 1 214 ? 1.545 13.058 8.898 1.00 86.31 214 LEU A C 1
ATOM 1837 O O . LEU A 1 214 ? 2.688 12.776 9.246 1.00 86.31 214 LEU A O 1
ATOM 1841 N N . VAL A 1 215 ? 0.553 12.170 8.977 1.00 89.44 215 VAL A N 1
ATOM 1842 C CA . VAL A 1 215 ? 0.777 10.789 9.425 1.00 89.44 215 VAL A CA 1
ATOM 1843 C C . VAL A 1 215 ? 1.607 10.014 8.407 1.00 89.44 215 VAL A C 1
ATOM 1845 O O . VAL A 1 215 ? 2.521 9.290 8.797 1.00 89.44 215 VAL A O 1
ATOM 1848 N N . LEU A 1 216 ? 1.349 10.186 7.109 1.00 77.94 216 LEU A N 1
ATOM 1849 C CA . LEU A 1 216 ? 2.171 9.583 6.060 1.00 77.94 216 LEU A CA 1
ATOM 1850 C C . LEU A 1 216 ? 3.618 10.083 6.120 1.00 77.94 216 LEU A C 1
ATOM 1852 O O . LEU A 1 216 ? 4.537 9.265 6.071 1.00 77.94 216 LEU A O 1
ATOM 1856 N N . ASP A 1 217 ? 3.829 11.390 6.289 1.00 79.25 217 ASP A N 1
ATOM 1857 C CA . ASP A 1 217 ? 5.163 11.971 6.453 1.00 79.25 217 ASP A CA 1
ATOM 1858 C C . ASP A 1 217 ? 5.859 11.440 7.715 1.00 79.25 217 ASP A C 1
ATOM 1860 O O . ASP A 1 217 ? 6.990 10.955 7.651 1.00 79.25 217 ASP A O 1
ATOM 1864 N N . PHE A 1 218 ? 5.151 11.392 8.846 1.00 85.50 218 PHE A N 1
ATOM 1865 C CA . PHE A 1 218 ? 5.652 10.807 10.087 1.00 85.50 218 PHE A CA 1
ATOM 1866 C C . PHE A 1 218 ? 6.095 9.347 9.901 1.00 85.50 218 PHE A C 1
ATOM 1868 O O . PHE A 1 218 ? 7.194 8.969 10.315 1.00 85.50 218 PHE A O 1
ATOM 1875 N N . LEU A 1 219 ? 5.277 8.511 9.258 1.00 81.56 219 LEU A N 1
ATOM 1876 C CA . LEU A 1 219 ? 5.629 7.117 8.977 1.00 81.56 219 LEU A CA 1
ATOM 1877 C C . LEU A 1 219 ? 6.805 7.018 8.003 1.00 81.56 219 LEU A C 1
ATOM 1879 O O . LEU A 1 219 ? 7.676 6.167 8.182 1.00 81.56 219 LEU A O 1
ATOM 1883 N N . ASN A 1 220 ? 6.860 7.884 6.993 1.00 74.25 220 ASN A N 1
ATOM 1884 C CA . ASN A 1 220 ? 7.919 7.915 5.992 1.00 74.25 220 ASN A CA 1
ATOM 1885 C C . ASN A 1 220 ? 9.275 8.310 6.596 1.00 74.25 220 ASN A C 1
ATOM 1887 O O . ASN A 1 220 ? 10.259 7.586 6.433 1.00 74.25 220 ASN A O 1
ATOM 1891 N N . ILE A 1 221 ? 9.320 9.392 7.380 1.00 77.88 221 ILE A N 1
ATOM 1892 C CA . ILE A 1 221 ? 10.519 9.842 8.105 1.00 77.88 221 ILE A CA 1
ATOM 1893 C C . ILE A 1 221 ? 11.051 8.730 9.022 1.00 77.88 221 ILE A C 1
ATOM 1895 O O . ILE A 1 221 ? 12.263 8.605 9.225 1.00 77.88 221 ILE A O 1
ATOM 1899 N N . ASN A 1 222 ? 10.151 7.894 9.539 1.00 74.44 222 ASN A N 1
ATOM 1900 C CA . ASN A 1 222 ? 10.473 6.758 10.393 1.00 74.44 222 ASN A CA 1
ATOM 1901 C C . ASN A 1 222 ? 10.598 5.417 9.662 1.00 74.44 222 ASN A C 1
ATOM 1903 O O . ASN A 1 222 ? 10.750 4.383 10.313 1.00 74.44 222 ASN A O 1
ATOM 1907 N N . ARG A 1 223 ? 10.578 5.423 8.322 1.00 72.56 223 ARG A N 1
ATOM 1908 C CA . ARG A 1 223 ? 10.744 4.235 7.466 1.00 72.56 223 ARG A CA 1
ATOM 1909 C C . ARG A 1 223 ? 9.721 3.125 7.758 1.00 72.56 223 ARG A C 1
ATOM 1911 O O . ARG A 1 223 ? 10.006 1.945 7.574 1.00 72.56 223 ARG A O 1
ATOM 1918 N N . ALA A 1 224 ? 8.532 3.512 8.210 1.00 68.38 224 ALA A N 1
ATOM 1919 C CA . ALA A 1 224 ? 7.442 2.636 8.632 1.00 68.38 224 ALA A CA 1
ATOM 1920 C C . ALA A 1 224 ? 6.260 2.622 7.648 1.00 68.38 224 ALA A C 1
ATOM 1922 O O . ALA A 1 224 ? 5.253 1.979 7.913 1.00 68.38 224 ALA A O 1
ATOM 1923 N N . ILE A 1 225 ? 6.363 3.316 6.511 1.00 63.47 225 ILE A N 1
ATOM 1924 C CA . ILE A 1 225 ? 5.287 3.380 5.511 1.00 63.47 225 ILE A CA 1
ATOM 1925 C C . ILE A 1 225 ? 5.228 2.131 4.611 1.00 63.47 225 ILE A C 1
ATOM 1927 O O . ILE A 1 225 ? 4.165 1.771 4.109 1.00 63.47 225 ILE A O 1
ATOM 1931 N N . THR A 1 226 ? 6.350 1.415 4.460 1.00 56.16 226 THR A N 1
ATOM 1932 C CA . THR A 1 226 ? 6.444 0.204 3.627 1.00 56.16 226 THR A CA 1
ATOM 1933 C C . THR A 1 226 ? 7.191 -0.932 4.315 1.00 56.16 226 THR A C 1
ATOM 1935 O O . THR A 1 226 ? 8.164 -0.703 5.033 1.00 56.16 226 THR A O 1
ATOM 1938 N N . LYS A 1 227 ? 6.823 -2.177 4.003 1.00 49.91 227 LYS A N 1
ATOM 1939 C CA . LYS A 1 227 ? 7.572 -3.385 4.370 1.00 49.91 227 LYS A CA 1
ATOM 1940 C C . LYS A 1 227 ? 7.784 -4.250 3.133 1.00 49.91 227 LYS A C 1
ATOM 1942 O O . LYS A 1 227 ? 6.821 -4.666 2.501 1.00 49.91 227 LYS A O 1
ATOM 1947 N N . LYS A 1 228 ? 9.050 -4.538 2.801 1.00 42.78 228 LYS A N 1
ATOM 1948 C CA . LYS A 1 228 ? 9.443 -5.282 1.582 1.00 42.78 228 LYS A CA 1
ATOM 1949 C C . LYS A 1 228 ? 8.873 -4.674 0.282 1.00 42.78 228 LYS A C 1
ATOM 1951 O O . LYS A 1 228 ? 8.476 -5.406 -0.612 1.00 42.78 228 LYS A O 1
ATOM 1956 N N . GLY A 1 229 ? 8.809 -3.344 0.197 1.00 43.75 229 GLY A N 1
ATOM 1957 C CA . GLY A 1 229 ? 8.279 -2.640 -0.979 1.00 43.75 229 GLY A CA 1
ATOM 1958 C C . GLY A 1 229 ? 6.753 -2.517 -1.040 1.00 43.75 229 GLY A C 1
ATOM 1959 O O . GLY A 1 229 ? 6.259 -1.836 -1.928 1.00 43.75 229 GLY A O 1
ATOM 1960 N N . ASN A 1 230 ? 6.012 -3.100 -0.090 1.00 44.31 230 ASN A N 1
ATOM 1961 C CA . ASN A 1 230 ? 4.555 -2.969 -0.011 1.00 44.31 230 ASN A CA 1
ATOM 1962 C C . ASN A 1 230 ? 4.163 -1.920 1.030 1.00 44.31 230 ASN A C 1
ATOM 1964 O O . ASN A 1 230 ? 4.706 -1.936 2.141 1.00 44.31 230 ASN A O 1
ATOM 1968 N N . PHE A 1 231 ? 3.215 -1.044 0.693 1.00 50.03 231 PHE A N 1
ATOM 1969 C CA . PHE A 1 231 ? 2.632 -0.097 1.640 1.00 50.03 231 PHE A CA 1
ATOM 1970 C C . PHE A 1 231 ? 1.926 -0.851 2.765 1.00 50.03 231 PHE A C 1
ATOM 1972 O O . PHE A 1 231 ? 1.204 -1.821 2.543 1.00 50.03 231 PHE A O 1
ATOM 1979 N N . LEU A 1 232 ? 2.189 -0.439 4.003 1.00 58.72 232 LEU A N 1
ATOM 1980 C CA . LEU A 1 232 ? 1.529 -1.038 5.160 1.00 58.72 232 LEU A CA 1
ATOM 1981 C C . LEU A 1 232 ? 0.092 -0.521 5.313 1.00 58.72 232 LEU A C 1
ATOM 1983 O O . LEU A 1 232 ? -0.748 -1.228 5.868 1.00 58.72 232 LEU A O 1
ATOM 1987 N N . ILE A 1 233 ? -0.199 0.659 4.758 1.00 65.94 233 ILE A N 1
ATOM 1988 C CA . ILE A 1 233 ? -1.434 1.419 4.964 1.00 65.94 233 ILE A CA 1
ATOM 1989 C C . ILE A 1 233 ? -1.940 1.901 3.613 1.00 65.94 233 ILE A C 1
ATOM 1991 O O . ILE A 1 233 ? -1.198 2.534 2.865 1.00 65.94 233 ILE A O 1
ATOM 1995 N N . GLU A 1 234 ? -3.193 1.586 3.320 1.00 59.19 234 GLU A N 1
ATOM 1996 C CA . GLU A 1 234 ? -3.882 1.948 2.086 1.00 59.19 234 GLU A CA 1
ATOM 1997 C C . GLU A 1 234 ? -4.790 3.171 2.315 1.00 59.19 234 GLU A C 1
ATOM 1999 O O . GLU A 1 234 ? -5.200 3.430 3.450 1.00 59.19 234 GLU A O 1
ATOM 2004 N N . PRO A 1 235 ? -5.187 3.911 1.264 1.00 55.19 235 PRO A N 1
ATOM 2005 C CA . PRO A 1 235 ? -6.119 5.036 1.394 1.00 55.19 235 PRO A CA 1
ATOM 2006 C C . PRO A 1 235 ? -7.430 4.677 2.115 1.00 55.19 235 PRO A C 1
ATOM 2008 O O . PRO A 1 235 ? -7.943 5.468 2.905 1.00 55.19 235 PRO A O 1
ATOM 2011 N N . SER A 1 236 ? -7.937 3.456 1.913 1.00 52.00 236 SER A N 1
ATOM 2012 C CA . SER A 1 236 ? -9.127 2.951 2.608 1.00 52.00 236 SER A CA 1
ATOM 2013 C C . SER A 1 236 ? -8.950 2.847 4.124 1.00 52.00 236 SER A C 1
ATOM 2015 O O . SER A 1 236 ? -9.926 3.001 4.856 1.00 52.00 236 SER A O 1
ATOM 2017 N N . ASP A 1 237 ? -7.724 2.604 4.600 1.00 66.50 237 ASP A N 1
ATOM 2018 C CA . ASP A 1 237 ? -7.416 2.526 6.030 1.00 66.50 237 ASP A CA 1
ATOM 2019 C C . ASP A 1 237 ? -7.555 3.919 6.672 1.00 66.50 237 ASP A C 1
ATOM 2021 O O . ASP A 1 237 ? -8.107 4.048 7.766 1.00 66.50 237 ASP A O 1
ATOM 2025 N N . PHE A 1 238 ? -7.155 4.981 5.958 1.00 71.81 238 PHE A N 1
ATOM 2026 C CA . PHE A 1 238 ? -7.378 6.366 6.388 1.00 71.81 238 PHE A CA 1
ATOM 2027 C C . PHE A 1 238 ? -8.859 6.741 6.378 1.00 71.81 238 PHE A C 1
ATOM 2029 O O . PHE A 1 238 ? -9.338 7.302 7.359 1.00 71.81 238 PHE A O 1
ATOM 2036 N N . THR A 1 239 ? -9.612 6.386 5.331 1.00 61.81 239 THR A N 1
ATOM 2037 C CA . THR A 1 239 ? -11.067 6.624 5.291 1.00 61.81 239 THR A CA 1
ATOM 2038 C C . THR A 1 239 ? -11.782 5.936 6.455 1.00 61.81 239 THR A C 1
ATOM 2040 O O . THR A 1 239 ? -12.651 6.531 7.095 1.00 61.81 239 THR A O 1
ATOM 2043 N N . TYR A 1 240 ? -11.390 4.700 6.775 1.00 63.66 240 TYR A N 1
ATOM 2044 C CA . TYR A 1 240 ? -11.914 3.976 7.929 1.00 63.66 240 TYR A CA 1
ATOM 2045 C C . TYR A 1 240 ? -11.552 4.662 9.251 1.00 63.66 240 TYR A C 1
ATOM 2047 O O . TYR A 1 240 ? -12.428 4.880 10.087 1.00 63.66 240 TYR A O 1
ATOM 2055 N N . ALA A 1 241 ? -10.290 5.060 9.432 1.00 73.12 241 ALA A N 1
ATOM 2056 C CA . ALA A 1 241 ? -9.854 5.771 10.628 1.00 73.12 241 ALA A CA 1
ATOM 2057 C C . ALA A 1 241 ? -10.590 7.109 10.813 1.00 73.12 241 ALA A C 1
ATOM 2059 O O . ALA A 1 241 ? -11.057 7.389 11.912 1.00 73.12 241 ALA A O 1
ATOM 2060 N N . ILE A 1 242 ? -10.760 7.896 9.746 1.00 74.56 242 ILE A N 1
ATOM 2061 C CA . ILE A 1 242 ? -11.542 9.142 9.754 1.00 74.56 242 ILE A CA 1
ATOM 2062 C C . ILE A 1 242 ? -12.984 8.860 10.191 1.00 74.56 242 ILE A C 1
ATOM 2064 O O . ILE A 1 242 ? -13.501 9.533 11.080 1.00 74.56 242 ILE A O 1
ATOM 2068 N N . SER A 1 243 ? -13.619 7.827 9.626 1.00 68.06 243 SER A N 1
ATOM 2069 C CA . SER A 1 243 ? -14.975 7.420 10.010 1.00 68.06 243 SER A CA 1
ATOM 2070 C C . SER A 1 243 ? -15.065 7.011 11.485 1.00 68.06 243 SER A C 1
ATOM 2072 O O . SER A 1 243 ? -15.991 7.430 12.181 1.00 68.06 243 SER A O 1
ATOM 2074 N N . LEU A 1 244 ? -14.087 6.252 11.994 1.00 72.25 244 LEU A N 1
ATOM 2075 C CA . LEU A 1 244 ? -14.015 5.898 13.413 1.00 72.25 244 LEU A CA 1
ATOM 2076 C C . LEU A 1 244 ? -13.892 7.135 14.304 1.00 72.25 244 LEU A C 1
ATOM 2078 O O . LEU A 1 244 ? -14.563 7.196 15.328 1.00 72.25 244 LEU A O 1
ATOM 2082 N N . ILE A 1 245 ? -13.058 8.109 13.928 1.00 84.75 245 ILE A N 1
ATOM 2083 C CA . ILE A 1 245 ? -12.864 9.344 14.701 1.00 84.75 245 ILE A CA 1
ATOM 2084 C C . ILE A 1 245 ? -14.150 10.170 14.702 1.00 84.75 245 ILE A C 1
ATOM 2086 O O . ILE A 1 245 ? -14.627 10.551 15.768 1.00 84.75 245 ILE A O 1
ATOM 2090 N N . ASN A 1 246 ? -14.748 10.386 13.529 1.00 76.88 246 ASN A N 1
ATOM 2091 C CA . ASN A 1 246 ? -15.959 11.191 13.376 1.00 76.88 246 ASN A CA 1
ATOM 2092 C C . ASN A 1 246 ? -17.176 10.589 14.105 1.00 76.88 246 ASN A C 1
ATOM 2094 O O . ASN A 1 246 ? -18.049 11.336 14.538 1.00 76.88 246 ASN A O 1
ATOM 2098 N N . ASN A 1 247 ? -17.221 9.263 14.280 1.00 76.75 247 ASN A N 1
ATOM 2099 C CA . ASN A 1 247 ? -18.289 8.552 14.995 1.00 76.75 247 ASN A CA 1
ATOM 2100 C C . ASN A 1 247 ? -17.875 8.080 16.408 1.00 76.75 247 ASN A C 1
ATOM 2102 O O . ASN A 1 247 ? -18.551 7.245 17.015 1.00 76.75 247 ASN A O 1
ATOM 2106 N N . SER A 1 248 ? -16.746 8.560 16.934 1.00 79.94 248 SER A N 1
ATOM 2107 C CA . SER A 1 248 ? -16.167 8.063 18.184 1.00 79.94 248 SER A CA 1
ATOM 2108 C C . SER A 1 248 ? -16.928 8.551 19.418 1.00 79.94 248 SER A C 1
ATOM 2110 O O . SER A 1 248 ? -16.883 9.730 19.754 1.00 79.94 248 SER A O 1
ATOM 2112 N N . ASN A 1 249 ? -17.471 7.615 20.201 1.00 78.75 249 ASN A N 1
ATOM 2113 C CA . ASN A 1 249 ? -17.990 7.888 21.552 1.00 78.75 249 ASN A CA 1
ATOM 2114 C C . ASN A 1 249 ? -16.985 7.545 22.669 1.00 78.75 249 ASN A C 1
ATOM 2116 O O . ASN A 1 249 ? -17.184 7.919 23.823 1.00 78.75 249 ASN A O 1
ATOM 2120 N N . ASN A 1 250 ? -15.901 6.830 22.342 1.00 87.00 250 ASN A N 1
ATOM 2121 C CA . ASN A 1 250 ? -14.862 6.424 23.287 1.00 87.00 250 ASN A CA 1
ATOM 2122 C C . ASN A 1 250 ? -13.470 6.600 22.669 1.00 87.00 250 ASN A C 1
ATOM 2124 O O . ASN A 1 250 ? -13.024 5.800 21.849 1.00 87.00 250 ASN A O 1
ATOM 2128 N N . LYS A 1 251 ? -12.757 7.630 23.126 1.00 88.25 251 LYS A N 1
ATOM 2129 C CA . LYS A 1 251 ? -11.416 7.981 22.649 1.00 88.25 251 LYS A CA 1
ATOM 2130 C C . LYS A 1 251 ? -10.402 6.842 22.776 1.00 88.25 251 LYS A C 1
ATOM 2132 O O . LYS A 1 251 ? -9.622 6.623 21.854 1.00 88.25 251 LYS A O 1
ATOM 2137 N N . GLU A 1 252 ? -10.369 6.142 23.909 1.00 81.38 252 GLU A N 1
ATOM 2138 C CA . GLU A 1 252 ? -9.347 5.118 24.154 1.00 81.38 252 GLU A CA 1
ATOM 2139 C C . GLU A 1 252 ? -9.557 3.901 23.247 1.00 81.38 252 GLU A C 1
ATOM 2141 O O . GLU A 1 252 ? -8.602 3.362 22.686 1.00 81.38 252 GLU A O 1
ATOM 2146 N N . GLU A 1 253 ? -10.812 3.495 23.057 1.00 74.38 253 GLU A N 1
ATOM 2147 C CA . GLU A 1 253 ? -11.172 2.408 22.147 1.00 74.38 253 GLU A CA 1
ATOM 2148 C C . GLU A 1 253 ? -10.882 2.774 20.685 1.00 74.38 253 GLU A C 1
ATOM 2150 O O . GLU A 1 253 ? -10.276 1.984 19.958 1.00 74.38 253 GLU A O 1
ATOM 2155 N N . THR A 1 254 ? -11.241 3.990 20.268 1.00 77.50 254 THR A N 1
ATOM 2156 C CA . THR A 1 254 ? -10.969 4.499 18.919 1.00 77.50 254 THR A CA 1
ATOM 2157 C C . THR A 1 254 ? -9.470 4.541 18.629 1.00 77.50 254 THR A C 1
ATOM 2159 O O . THR A 1 254 ? -9.028 4.020 17.605 1.00 77.50 254 THR A O 1
ATOM 2162 N N . LEU A 1 255 ? -8.658 5.066 19.555 1.00 82.50 255 LEU A N 1
ATOM 2163 C CA . LEU A 1 255 ? -7.198 5.064 19.425 1.00 82.50 255 LEU A CA 1
ATOM 2164 C C . LEU A 1 255 ? -6.629 3.642 19.332 1.00 82.50 255 LEU A C 1
ATOM 2166 O O . LEU A 1 255 ? -5.739 3.405 18.518 1.00 82.50 255 LEU A O 1
ATOM 2170 N N . LYS A 1 256 ? -7.157 2.677 20.101 1.00 72.88 256 LYS A N 1
ATOM 2171 C CA . LYS A 1 256 ? -6.752 1.262 19.996 1.00 72.88 256 LYS A CA 1
ATOM 2172 C C . LYS A 1 256 ? -7.046 0.689 18.606 1.00 72.88 256 LYS A C 1
ATOM 2174 O O . LYS A 1 256 ? -6.158 0.072 18.024 1.00 72.88 256 LYS A O 1
ATOM 2179 N N . LYS A 1 257 ? -8.244 0.923 18.057 1.00 72.88 257 LYS A N 1
ATOM 2180 C CA . LYS A 1 257 ? -8.637 0.443 16.717 1.00 72.88 257 LYS A CA 1
ATOM 2181 C C . LYS A 1 257 ? -7.782 1.064 15.612 1.00 72.88 257 LYS A C 1
ATOM 2183 O O . LYS A 1 257 ? -7.284 0.349 14.749 1.00 72.88 257 LYS A O 1
ATOM 2188 N N . ILE A 1 258 ? -7.550 2.373 15.676 1.00 81.19 258 ILE A N 1
ATOM 2189 C CA . ILE A 1 258 ? -6.725 3.097 14.702 1.00 81.19 258 ILE A CA 1
ATOM 2190 C C . ILE A 1 258 ? -5.265 2.651 14.782 1.00 81.19 258 ILE A C 1
ATOM 2192 O O . ILE A 1 258 ? -4.633 2.421 13.756 1.00 81.19 258 ILE A O 1
ATOM 2196 N N . ARG A 1 259 ? -4.721 2.475 15.993 1.00 79.69 259 ARG A N 1
ATOM 2197 C CA . ARG A 1 259 ? -3.357 1.970 16.189 1.00 79.69 259 ARG A CA 1
ATOM 2198 C C . ARG A 1 259 ? -3.134 0.651 15.451 1.00 79.69 259 ARG A C 1
ATOM 2200 O O . ARG A 1 259 ? -2.071 0.482 14.863 1.00 79.69 259 ARG A O 1
ATOM 2207 N N . CYS A 1 260 ? -4.112 -0.257 15.448 1.00 67.88 260 CYS A N 1
ATOM 2208 C CA . CYS A 1 260 ? -4.006 -1.536 14.744 1.00 67.88 260 CYS A CA 1
ATOM 2209 C C . CYS A 1 260 ? -3.747 -1.383 13.236 1.00 67.88 260 CYS A C 1
ATOM 2211 O O . CYS A 1 260 ? -3.072 -2.235 12.667 1.00 67.88 260 CYS A O 1
ATOM 2213 N N . LEU A 1 261 ? -4.194 -0.286 12.612 1.00 69.31 261 LEU A N 1
ATOM 2214 C CA . LEU A 1 261 ? -3.914 0.019 11.202 1.00 69.31 261 LEU A CA 1
ATOM 2215 C C . LEU A 1 261 ? -2.424 0.305 10.956 1.00 69.31 261 LEU A C 1
ATOM 2217 O O . LEU A 1 261 ? -1.900 0.034 9.880 1.00 69.31 261 LEU A O 1
ATOM 2221 N N . PHE A 1 262 ? -1.730 0.832 11.968 1.00 72.12 262 PHE A N 1
ATOM 2222 C CA . PHE A 1 262 ? -0.321 1.216 11.896 1.00 72.12 262 PHE A CA 1
ATOM 2223 C C . PHE A 1 262 ? 0.639 0.083 12.301 1.00 72.12 262 PHE A C 1
ATOM 2225 O O . PHE A 1 262 ? 1.835 0.168 12.021 1.00 72.12 262 PHE A O 1
ATOM 2232 N N . ILE A 1 263 ? 0.150 -0.998 12.927 1.00 63.84 263 ILE A N 1
ATOM 2233 C CA . ILE A 1 263 ? 0.973 -2.152 13.330 1.00 63.84 263 ILE A CA 1
ATOM 2234 C C . ILE A 1 263 ? 1.365 -2.952 12.082 1.00 63.84 263 ILE A C 1
ATOM 2236 O O . ILE A 1 263 ? 0.652 -3.841 11.618 1.00 63.84 263 ILE A O 1
ATOM 2240 N N . GLY A 1 264 ? 2.548 -2.678 11.532 1.00 52.41 264 GLY A N 1
ATOM 2241 C CA . GLY A 1 264 ? 3.073 -3.425 10.392 1.00 52.41 264 GLY A CA 1
ATOM 2242 C C . GLY A 1 264 ? 3.272 -4.909 10.722 1.00 52.41 264 GLY A C 1
ATOM 2243 O O . GLY A 1 264 ? 4.230 -5.242 11.417 1.00 52.41 264 GLY A O 1
ATOM 2244 N N . LYS A 1 265 ? 2.407 -5.802 10.194 1.00 47.22 265 LYS A N 1
ATOM 2245 C CA . LYS A 1 265 ? 2.385 -7.283 10.358 1.00 47.22 265 LYS A CA 1
ATOM 2246 C C . LYS A 1 265 ? 3.560 -7.839 11.194 1.00 47.22 265 LYS A C 1
ATOM 2248 O O . LYS A 1 265 ? 4.559 -8.311 10.635 1.00 47.22 265 LYS A O 1
ATOM 2253 N N . LYS A 1 266 ? 3.476 -7.794 12.529 1.00 33.78 266 LYS A N 1
ATOM 2254 C CA . LYS A 1 266 ? 4.346 -8.563 13.438 1.00 33.78 266 LYS A CA 1
ATOM 2255 C C . LYS A 1 266 ? 3.497 -9.184 14.550 1.00 33.78 266 LYS A C 1
ATOM 2257 O O . LYS A 1 266 ? 2.939 -8.472 15.369 1.00 33.78 266 LYS A O 1
ATOM 2262 N N . LYS A 1 267 ? 3.430 -10.525 14.508 1.00 39.75 267 LYS A N 1
ATOM 2263 C CA . LYS A 1 267 ? 2.910 -11.486 15.503 1.00 39.75 267 LYS A CA 1
ATOM 2264 C C . LYS A 1 267 ? 1.765 -10.972 16.392 1.00 39.75 267 LYS A C 1
ATOM 2266 O O . LYS A 1 267 ? 1.989 -10.603 17.536 1.00 39.75 267 LYS A O 1
ATOM 2271 N N . GLN A 1 268 ? 0.540 -11.076 15.888 1.00 40.22 268 GLN A N 1
ATOM 2272 C CA . GLN A 1 268 ? -0.672 -11.145 16.709 1.00 40.22 268 GLN A CA 1
ATOM 2273 C C . GLN A 1 268 ? -1.527 -12.318 16.208 1.00 40.22 268 GLN A C 1
ATOM 2275 O O . GLN A 1 268 ? -1.754 -12.429 14.997 1.00 40.22 268 GLN A O 1
ATOM 2280 N N . ASN A 1 269 ? -1.822 -13.200 17.172 1.00 47.31 269 ASN A N 1
ATOM 2281 C CA . ASN A 1 269 ? -2.351 -14.574 17.190 1.00 47.31 269 ASN A CA 1
ATOM 2282 C C . ASN A 1 269 ? -1.772 -15.553 16.154 1.00 47.31 269 ASN A C 1
ATOM 2284 O O . ASN A 1 269 ? -1.715 -15.277 14.951 1.00 47.31 269 ASN A O 1
ATOM 2288 N N . ASN A 1 270 ? -1.324 -16.722 16.627 1.00 63.97 270 ASN A N 1
ATOM 2289 C CA . ASN A 1 270 ? -1.002 -17.830 15.729 1.00 63.97 270 ASN A CA 1
ATOM 2290 C C . ASN A 1 270 ? -2.303 -18.266 15.029 1.00 63.97 270 ASN A C 1
ATOM 2292 O O . ASN A 1 270 ? -3.358 -18.276 15.660 1.00 63.97 270 ASN A O 1
ATOM 2296 N N . LEU A 1 271 ? -2.253 -18.599 13.735 1.00 74.38 271 LEU A N 1
ATOM 2297 C CA . LEU A 1 271 ? -3.443 -19.017 12.978 1.00 74.38 271 LEU A CA 1
ATOM 2298 C C . LEU A 1 271 ? -4.151 -20.196 13.668 1.00 74.38 271 LEU A C 1
ATOM 2300 O O . LEU A 1 271 ? -5.376 -20.266 13.671 1.00 74.38 271 LEU A O 1
ATOM 2304 N N . ASP A 1 272 ? -3.369 -21.071 14.301 1.00 79.81 272 ASP A N 1
ATOM 2305 C CA . ASP A 1 272 ? -3.865 -22.204 15.082 1.00 79.81 272 ASP A CA 1
ATOM 2306 C C . ASP A 1 272 ? -4.682 -21.759 16.303 1.00 79.81 272 ASP A C 1
ATOM 2308 O O . ASP A 1 272 ? -5.732 -22.320 16.579 1.00 79.81 272 ASP A O 1
ATOM 2312 N N . GLU A 1 273 ? -4.256 -20.706 16.999 1.00 78.50 273 GLU A N 1
ATOM 2313 C CA . GLU A 1 273 ? -4.938 -20.185 18.189 1.00 78.50 273 GLU A CA 1
ATOM 2314 C C . GLU A 1 273 ? -6.286 -19.546 17.832 1.00 78.50 273 GLU A C 1
ATOM 2316 O O . GLU A 1 273 ? -7.289 -19.802 18.493 1.00 78.50 273 GLU A O 1
ATOM 2321 N N . LEU A 1 274 ? -6.338 -18.782 16.733 1.00 77.31 274 LEU A N 1
ATOM 2322 C CA . LEU A 1 274 ? -7.602 -18.257 16.201 1.00 77.31 274 LEU A CA 1
ATOM 2323 C C . LEU A 1 274 ? -8.544 -19.380 15.772 1.00 77.31 274 LEU A C 1
ATOM 2325 O O . LEU A 1 274 ? -9.755 -19.256 15.935 1.00 77.31 274 LEU A O 1
ATOM 2329 N N . PHE A 1 275 ? -7.998 -20.475 15.241 1.00 85.19 275 PHE A N 1
ATOM 2330 C CA . PHE A 1 275 ? -8.806 -21.631 14.883 1.00 85.19 275 PHE A CA 1
ATOM 2331 C C . PHE A 1 275 ? -9.389 -22.321 16.119 1.00 85.19 275 PHE A C 1
ATOM 2333 O O . PHE A 1 275 ? -10.559 -22.686 16.103 1.00 85.19 275 PHE A O 1
ATOM 2340 N N . GLU A 1 276 ? -8.616 -22.471 17.200 1.00 85.00 276 GLU A N 1
ATOM 2341 C CA . GLU A 1 276 ? -9.134 -23.024 18.459 1.00 85.00 276 GLU A CA 1
ATOM 2342 C C . GLU A 1 276 ? -10.212 -22.128 19.086 1.00 85.00 276 GLU A C 1
ATOM 2344 O O . GLU A 1 276 ? -11.230 -22.641 19.545 1.00 85.00 276 GLU A O 1
ATOM 2349 N N . ILE A 1 277 ? -10.050 -20.800 19.040 1.00 78.69 277 ILE A N 1
ATOM 2350 C CA . ILE A 1 277 ? -11.087 -19.855 19.490 1.00 78.69 277 ILE A CA 1
ATOM 2351 C C . ILE A 1 277 ? -12.363 -20.020 18.657 1.00 78.69 277 ILE A C 1
ATOM 2353 O O . ILE A 1 277 ? -13.442 -20.158 19.226 1.00 78.69 277 ILE A O 1
ATOM 2357 N N . LEU A 1 278 ? -12.241 -20.085 17.327 1.00 84.25 278 LEU A N 1
ATOM 2358 C CA . LEU A 1 278 ? -13.375 -20.247 16.410 1.00 84.25 278 LEU A CA 1
ATOM 2359 C C . LEU A 1 278 ? -14.177 -21.528 16.676 1.00 84.25 278 LEU A C 1
ATOM 2361 O O . LEU A 1 278 ? -15.401 -21.525 16.550 1.00 84.25 278 LEU A O 1
ATOM 2365 N N . LYS A 1 279 ? -13.506 -22.623 17.057 1.00 86.00 279 LYS A N 1
ATOM 2366 C CA . LYS A 1 279 ? -14.173 -23.887 17.418 1.00 86.00 279 LYS A CA 1
ATOM 2367 C C . LYS A 1 279 ? -15.015 -23.775 18.689 1.00 86.00 279 LYS A C 1
ATOM 2369 O O . LYS A 1 279 ? -15.986 -24.513 18.828 1.00 86.00 279 LYS A O 1
ATOM 2374 N N . ILE A 1 280 ? -14.607 -22.922 19.628 1.00 85.88 280 ILE A N 1
ATOM 2375 C CA . ILE A 1 280 ? -15.299 -22.708 20.906 1.00 85.88 280 ILE A CA 1
ATOM 2376 C C . ILE A 1 280 ? -16.435 -21.695 20.727 1.00 85.88 280 ILE A C 1
ATOM 2378 O O . ILE A 1 280 ? -17.530 -21.906 21.244 1.00 85.88 280 ILE A O 1
ATOM 2382 N N . ASP A 1 281 ? -16.171 -20.615 19.993 1.00 79.38 281 ASP A N 1
ATOM 2383 C CA . ASP A 1 281 ? -17.110 -19.536 19.700 1.00 79.38 281 ASP A CA 1
ATOM 2384 C C . ASP A 1 281 ? -17.075 -19.200 18.204 1.00 79.38 281 ASP A C 1
ATOM 2386 O O . ASP A 1 281 ? -16.202 -18.473 17.721 1.00 79.38 281 ASP A O 1
ATOM 2390 N N . SER A 1 282 ? -18.058 -19.727 17.475 1.00 82.75 282 SER A N 1
ATOM 2391 C CA . SER A 1 282 ? -18.227 -19.527 16.032 1.00 82.75 282 SER A CA 1
ATOM 2392 C C . SER A 1 282 ? -19.068 -18.287 15.696 1.00 82.75 282 SER A C 1
ATOM 2394 O O . SER A 1 282 ? -19.806 -18.286 14.710 1.00 82.75 282 SER A O 1
ATOM 2396 N N . SER A 1 283 ? -18.987 -17.238 16.520 1.00 78.69 283 SER A N 1
ATOM 2397 C CA . SER A 1 283 ? -19.536 -15.921 16.196 1.00 78.69 283 SER A CA 1
ATOM 2398 C C . SER A 1 283 ? -18.980 -15.379 14.873 1.00 78.69 283 SER A C 1
ATOM 2400 O O . SER A 1 283 ? -17.861 -15.698 14.461 1.00 78.69 283 SER A O 1
ATOM 2402 N N . GLU A 1 284 ? -19.768 -14.535 14.204 1.00 71.00 284 GLU A N 1
ATOM 2403 C CA . GLU A 1 284 ? -19.415 -13.947 12.905 1.00 71.00 284 GLU A CA 1
ATOM 2404 C C . GLU A 1 284 ? -18.070 -13.203 12.959 1.00 71.00 284 GLU A C 1
ATOM 2406 O O . GLU A 1 284 ? -17.221 -13.405 12.092 1.00 71.00 284 GLU A O 1
ATOM 2411 N N . ASP A 1 285 ? -17.811 -12.454 14.034 1.00 70.62 285 ASP A N 1
ATOM 2412 C CA . ASP A 1 285 ? -16.547 -11.741 14.245 1.00 70.62 285 ASP A CA 1
ATOM 2413 C C . ASP A 1 285 ? -15.339 -12.689 14.326 1.00 70.62 285 ASP A C 1
ATOM 2415 O O . ASP A 1 285 ? -14.296 -12.429 13.720 1.00 70.62 285 ASP A O 1
ATOM 2419 N N . ASN A 1 286 ? -15.451 -13.814 15.041 1.00 72.56 286 ASN A N 1
ATOM 2420 C CA . ASN A 1 286 ? -14.362 -14.791 15.147 1.00 72.56 286 ASN A CA 1
ATOM 2421 C C . ASN A 1 286 ? -14.111 -15.507 13.817 1.00 72.56 286 ASN A C 1
ATOM 2423 O O . ASN A 1 286 ? -12.956 -15.754 13.453 1.00 72.56 286 ASN A O 1
ATOM 2427 N N . VAL A 1 287 ? -15.180 -15.801 13.075 1.00 80.50 287 VAL A N 1
ATOM 2428 C CA . VAL A 1 287 ? -15.101 -16.391 11.736 1.00 80.50 287 VAL A CA 1
ATOM 2429 C C . VAL A 1 287 ? -14.422 -15.430 10.768 1.00 80.50 287 VAL A C 1
ATOM 2431 O O . VAL A 1 287 ? -13.452 -15.822 10.119 1.00 80.50 287 VAL A O 1
ATOM 2434 N N . ILE A 1 288 ? -14.845 -14.165 10.721 1.00 79.69 288 ILE A N 1
ATOM 2435 C CA . ILE A 1 288 ? -14.218 -13.129 9.891 1.00 79.69 288 ILE A CA 1
ATOM 2436 C C . ILE A 1 288 ? -12.745 -12.957 10.275 1.00 79.69 288 ILE A C 1
ATOM 2438 O O . ILE A 1 288 ? -11.881 -12.985 9.399 1.00 79.69 288 ILE A O 1
ATOM 2442 N N . ASN A 1 289 ? -12.424 -12.864 11.567 1.00 77.06 289 ASN A N 1
ATOM 2443 C CA . ASN A 1 289 ? -11.041 -12.733 12.034 1.00 77.06 289 ASN A CA 1
ATOM 2444 C C . ASN A 1 289 ? -10.158 -13.904 11.578 1.00 77.06 289 ASN A C 1
ATOM 2446 O O . ASN A 1 289 ? -9.024 -13.695 11.132 1.00 77.06 289 ASN A O 1
ATOM 2450 N N . TYR A 1 290 ? -10.669 -15.135 11.654 1.00 83.31 290 TYR A N 1
ATOM 2451 C CA . TYR A 1 290 ? -9.957 -16.307 11.158 1.00 83.31 290 TYR A CA 1
ATOM 2452 C C . TYR A 1 290 ? -9.800 -16.289 9.634 1.00 83.31 290 TYR A C 1
ATOM 2454 O O . TYR A 1 290 ? -8.690 -16.501 9.147 1.00 83.31 290 TYR A O 1
ATOM 2462 N N . LEU A 1 291 ? -10.878 -16.016 8.889 1.00 87.06 291 LEU A N 1
ATOM 2463 C CA . LEU A 1 291 ? -10.886 -15.939 7.423 1.00 87.06 291 LEU A CA 1
ATOM 2464 C C . LEU A 1 291 ? -9.846 -14.937 6.923 1.00 87.06 291 LEU A C 1
ATOM 2466 O O . LEU A 1 291 ? -8.991 -15.282 6.107 1.00 87.06 291 LEU A O 1
ATOM 2470 N N . VAL A 1 292 ? -9.882 -13.720 7.470 1.00 83.12 292 VAL A N 1
ATOM 2471 C CA . VAL A 1 292 ? -8.925 -12.656 7.161 1.00 83.12 292 VAL A CA 1
ATOM 2472 C C . VAL A 1 292 ? -7.512 -13.142 7.415 1.00 83.12 292 VAL A C 1
ATOM 2474 O O . VAL A 1 292 ? -6.673 -13.084 6.519 1.00 83.12 292 VAL A O 1
ATOM 2477 N N . LYS A 1 293 ? -7.242 -13.703 8.596 1.00 79.69 293 LYS A N 1
ATOM 2478 C CA . LYS A 1 293 ? -5.896 -14.165 8.930 1.00 79.69 293 LYS A CA 1
ATOM 2479 C C . LYS A 1 293 ? -5.412 -15.304 8.036 1.00 79.69 293 LYS A C 1
ATOM 2481 O O . LYS A 1 293 ? -4.241 -15.317 7.660 1.00 79.69 293 LYS A O 1
ATOM 2486 N N . TYR A 1 294 ? -6.281 -16.267 7.745 1.00 87.19 294 TYR A N 1
ATOM 2487 C CA . TYR A 1 294 ? -5.971 -17.413 6.899 1.00 87.19 294 TYR A CA 1
ATOM 2488 C C . TYR A 1 294 ? -5.557 -16.943 5.506 1.00 87.19 294 TYR A C 1
ATOM 2490 O O . TYR A 1 294 ? -4.482 -17.299 5.029 1.00 87.19 294 TYR A O 1
ATOM 2498 N N . ILE A 1 295 ? -6.379 -16.086 4.898 1.00 89.50 295 ILE A N 1
ATOM 2499 C CA . ILE A 1 295 ? -6.164 -15.570 3.546 1.00 89.50 295 ILE A CA 1
ATOM 2500 C C . ILE A 1 295 ? -4.929 -14.668 3.505 1.00 89.50 295 ILE A C 1
ATOM 2502 O O . ILE A 1 295 ? -4.074 -14.842 2.647 1.00 89.50 295 ILE A O 1
ATOM 2506 N N . GLU A 1 296 ? -4.759 -13.761 4.470 1.00 81.88 296 GLU A N 1
ATOM 2507 C CA . GLU A 1 296 ? -3.594 -12.869 4.533 1.00 81.88 296 GLU A CA 1
ATOM 2508 C C . GLU A 1 296 ? -2.244 -13.578 4.736 1.00 81.88 296 GLU A C 1
ATOM 2510 O O . GLU A 1 296 ? -1.190 -12.971 4.500 1.00 81.88 296 GLU A O 1
ATOM 2515 N N . ASN A 1 297 ? -2.273 -14.823 5.216 1.00 81.94 297 ASN A N 1
ATOM 2516 C CA . ASN A 1 297 ? -1.109 -15.691 5.373 1.00 81.94 297 ASN A CA 1
ATOM 2517 C C . ASN A 1 297 ? -0.928 -16.665 4.200 1.00 81.94 297 ASN A C 1
ATOM 2519 O O . ASN A 1 297 ? 0.084 -17.367 4.162 1.00 81.94 297 ASN A O 1
ATOM 2523 N N . PHE A 1 298 ? -1.888 -16.738 3.278 1.00 86.69 298 PHE A N 1
ATOM 2524 C CA . PHE A 1 298 ? -1.828 -17.663 2.163 1.00 86.69 298 PHE A CA 1
ATOM 2525 C C . PHE A 1 298 ? -0.757 -17.249 1.151 1.00 86.69 298 PHE A C 1
ATOM 2527 O O . PHE A 1 298 ? -0.561 -16.072 0.830 1.00 86.69 298 PHE A O 1
ATOM 2534 N N . TYR A 1 299 ? -0.078 -18.267 0.645 1.00 87.06 299 TYR A N 1
ATOM 2535 C CA . TYR A 1 299 ? 0.811 -18.214 -0.496 1.00 87.06 299 TYR A CA 1
ATOM 2536 C C . TYR A 1 299 ? 0.430 -19.386 -1.383 1.00 87.06 299 TYR A C 1
ATOM 2538 O O . TYR A 1 299 ? 0.351 -20.512 -0.892 1.00 87.06 299 TYR A O 1
ATOM 2546 N N . GLY A 1 300 ? 0.223 -19.119 -2.664 1.00 86.75 300 GLY A N 1
ATOM 2547 C CA . GLY A 1 300 ? -0.135 -20.149 -3.620 1.00 86.75 300 GLY A CA 1
ATOM 2548 C C . GLY A 1 300 ? 0.684 -20.005 -4.885 1.00 86.75 300 GLY A C 1
ATOM 2549 O O . GLY A 1 300 ? 0.933 -18.898 -5.354 1.00 86.75 300 GLY A O 1
ATOM 2550 N N . CYS A 1 301 ? 1.114 -21.126 -5.438 1.00 89.69 301 CYS A N 1
ATOM 2551 C CA . CYS A 1 301 ? 1.799 -21.166 -6.714 1.00 89.69 301 CYS A CA 1
ATOM 2552 C C . CYS A 1 301 ? 1.368 -22.429 -7.445 1.00 89.69 301 CYS A C 1
ATOM 2554 O O . CYS A 1 301 ? 1.230 -23.490 -6.838 1.00 89.69 301 CYS A O 1
ATOM 2556 N N . GLN A 1 302 ? 1.178 -22.308 -8.746 1.00 89.44 302 GLN A N 1
ATOM 2557 C CA . GLN A 1 302 ? 0.998 -23.436 -9.649 1.00 89.44 302 GLN A CA 1
ATOM 2558 C C . GLN A 1 302 ? 2.008 -23.280 -10.779 1.00 89.44 302 GLN A C 1
ATOM 2560 O O . GLN A 1 302 ? 2.294 -22.134 -11.131 1.00 89.44 302 GLN A O 1
ATOM 2565 N N . GLY A 1 303 ? 2.470 -24.384 -11.377 1.00 87.06 303 GLY A N 1
ATOM 2566 C CA . GLY A 1 303 ? 3.264 -24.361 -12.606 1.00 87.06 303 GLY A CA 1
ATOM 2567 C C . GLY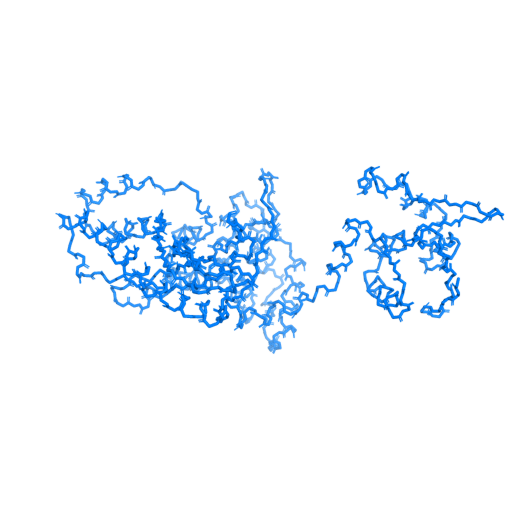 A 1 303 ? 2.722 -25.275 -13.704 1.00 87.06 303 GLY A C 1
ATOM 2568 O O . GLY A 1 303 ? 2.265 -26.389 -13.447 1.00 87.06 303 GLY A O 1
ATOM 2569 N N . TYR A 1 304 ? 2.867 -24.820 -14.944 1.00 93.19 304 TYR A N 1
ATOM 2570 C CA . TYR A 1 304 ? 2.518 -25.529 -16.167 1.00 93.19 304 TYR A CA 1
ATOM 2571 C C . TYR A 1 304 ? 3.724 -25.612 -17.107 1.00 93.19 304 TYR A C 1
ATOM 2573 O O . TYR A 1 304 ? 4.757 -24.963 -16.911 1.00 93.19 304 TYR A O 1
ATOM 2581 N N . TYR A 1 305 ? 3.585 -26.415 -18.159 1.00 92.56 305 TYR A N 1
ATOM 2582 C CA . TYR A 1 305 ? 4.514 -26.395 -19.278 1.00 92.56 305 TYR A CA 1
ATOM 2583 C C . TYR A 1 305 ? 3.822 -26.784 -20.577 1.00 92.56 305 TYR A C 1
ATOM 2585 O O . TYR A 1 305 ? 2.919 -27.620 -20.584 1.00 92.56 305 TYR A O 1
ATOM 2593 N N . GLU A 1 306 ? 4.317 -26.241 -21.683 1.00 91.31 306 GLU A N 1
ATOM 2594 C CA . GLU A 1 306 ? 3.867 -26.587 -23.030 1.00 91.31 306 GLU A CA 1
ATOM 2595 C C . GLU A 1 306 ? 5.008 -26.526 -24.044 1.00 91.31 306 GLU A C 1
ATOM 2597 O O . GLU A 1 306 ? 6.106 -26.050 -23.752 1.00 91.31 306 GLU A O 1
ATOM 2602 N N . TYR A 1 307 ? 4.748 -27.039 -25.245 1.00 92.19 307 TYR A N 1
ATOM 2603 C CA . TYR A 1 307 ? 5.725 -27.117 -26.321 1.00 92.19 307 TYR A CA 1
ATOM 2604 C C . TYR A 1 307 ? 5.454 -26.066 -27.399 1.00 92.19 307 TYR A C 1
ATOM 2606 O O . TYR A 1 307 ? 4.369 -26.023 -27.975 1.00 92.19 307 TYR A O 1
ATOM 2614 N N . TYR A 1 308 ? 6.466 -25.257 -27.711 1.00 89.00 308 TYR A N 1
ATOM 2615 C CA . TYR A 1 308 ? 6.395 -24.169 -28.684 1.00 89.00 308 TYR A CA 1
ATOM 2616 C C . TYR A 1 308 ? 7.474 -24.289 -29.760 1.00 89.00 308 TYR A C 1
ATOM 2618 O O . TYR A 1 308 ? 8.572 -24.789 -29.525 1.00 89.00 308 TYR A O 1
ATOM 2626 N N . ASN A 1 309 ? 7.194 -23.772 -30.955 1.00 87.19 309 ASN A N 1
ATOM 2627 C CA . ASN A 1 309 ? 8.179 -23.733 -32.035 1.00 87.19 309 ASN A CA 1
ATOM 2628 C C . ASN A 1 309 ? 9.232 -22.642 -31.800 1.00 87.19 309 ASN A C 1
ATOM 2630 O O . ASN A 1 309 ? 8.927 -21.526 -31.378 1.00 87.19 309 ASN A O 1
ATOM 2634 N N . SER A 1 310 ? 10.470 -22.935 -32.178 1.00 83.06 310 SER A N 1
ATOM 2635 C CA . SER A 1 310 ? 11.591 -21.999 -32.173 1.00 83.06 310 SER A CA 1
ATOM 2636 C C . SER A 1 310 ? 12.301 -21.987 -33.519 1.00 83.06 310 SER A C 1
ATOM 2638 O O . SER A 1 310 ? 12.035 -22.818 -34.389 1.00 83.06 310 SER A O 1
ATOM 2640 N N . LYS A 1 311 ? 13.252 -21.064 -33.685 1.00 77.00 311 LYS A N 1
ATOM 2641 C CA . LYS A 1 311 ? 14.115 -21.017 -34.877 1.00 77.00 311 LYS A CA 1
ATOM 2642 C C . LYS A 1 311 ? 14.944 -22.293 -35.088 1.00 77.00 311 LYS A C 1
ATOM 2644 O O . LYS A 1 311 ? 15.371 -22.539 -36.211 1.00 77.00 311 LYS A O 1
ATOM 2649 N N . CYS A 1 312 ? 15.165 -23.086 -34.037 1.00 76.88 312 CYS A N 1
ATOM 2650 C CA . CYS A 1 312 ? 16.071 -24.238 -34.050 1.00 76.88 312 CYS A CA 1
ATOM 2651 C C . CYS A 1 312 ? 15.379 -25.573 -33.710 1.00 76.88 312 CYS A C 1
ATOM 2653 O O . CYS A 1 312 ? 16.065 -26.578 -33.551 1.00 76.88 312 CYS A O 1
ATOM 2655 N N . GLY A 1 313 ? 14.045 -25.606 -33.584 1.00 84.38 313 GLY A N 1
ATOM 2656 C CA . GLY A 1 313 ? 13.293 -26.820 -33.244 1.00 84.38 313 GLY A CA 1
ATOM 2657 C C . GLY A 1 313 ? 12.097 -26.549 -32.332 1.00 84.38 313 GLY A C 1
ATOM 2658 O O . GLY A 1 313 ? 11.394 -25.555 -32.500 1.00 84.38 313 GLY A O 1
ATOM 2659 N N . CYS A 1 314 ? 11.879 -27.422 -31.349 1.00 88.56 314 CYS A N 1
ATOM 2660 C CA . CYS A 1 314 ? 10.805 -27.314 -30.361 1.00 88.56 314 CYS A CA 1
ATOM 2661 C C . CYS A 1 314 ? 11.371 -26.931 -28.984 1.00 88.56 314 CYS A C 1
ATOM 2663 O O . CYS A 1 314 ? 12.372 -27.495 -28.551 1.00 88.56 314 CYS A O 1
ATOM 2665 N N . LEU A 1 315 ? 10.722 -25.993 -28.298 1.00 86.38 315 LEU A N 1
ATOM 2666 C CA . LEU A 1 315 ? 11.016 -25.553 -26.935 1.00 86.38 315 LEU A CA 1
ATOM 2667 C C . LEU A 1 315 ? 9.962 -26.086 -25.980 1.00 86.38 315 LEU A C 1
ATOM 2669 O O . LEU A 1 315 ? 8.781 -26.031 -26.305 1.00 86.38 315 LEU A O 1
ATOM 2673 N N . LYS A 1 316 ? 10.377 -26.547 -24.802 1.00 91.31 316 LYS A N 1
ATOM 2674 C CA . LYS A 1 316 ? 9.474 -26.722 -23.665 1.00 91.31 316 LYS A CA 1
ATOM 2675 C C . LYS A 1 316 ? 9.519 -25.425 -22.863 1.00 91.31 316 LYS A C 1
ATOM 2677 O O . LYS A 1 316 ? 10.595 -25.063 -22.410 1.00 91.31 316 LYS A O 1
ATOM 2682 N N . ILE A 1 317 ? 8.390 -24.741 -22.748 1.00 88.50 317 ILE A N 1
ATOM 2683 C CA . ILE A 1 317 ? 8.259 -23.476 -22.025 1.00 88.50 317 ILE A CA 1
ATOM 2684 C C . ILE A 1 317 ? 7.538 -23.753 -20.715 1.00 88.50 317 ILE A C 1
ATOM 2686 O O . ILE A 1 317 ? 6.408 -24.248 -20.736 1.00 88.50 317 ILE A O 1
ATOM 2690 N N . HIS A 1 318 ? 8.184 -23.439 -19.597 1.00 91.62 318 HIS A N 1
ATOM 2691 C CA . HIS A 1 318 ? 7.560 -23.436 -18.280 1.00 91.62 318 HIS A CA 1
ATOM 2692 C C . HIS A 1 318 ? 6.979 -22.061 -17.984 1.00 91.62 318 HIS A C 1
ATOM 2694 O O . HIS A 1 318 ? 7.565 -21.020 -18.289 1.00 91.62 318 HIS A O 1
ATOM 2700 N N . TYR A 1 319 ? 5.804 -22.069 -17.377 1.00 91.12 319 TYR A N 1
ATOM 2701 C CA . TYR A 1 319 ? 5.117 -20.853 -16.996 1.00 91.12 319 TYR A CA 1
ATOM 2702 C C . TYR A 1 319 ? 4.219 -21.124 -15.802 1.00 91.12 319 TYR A C 1
ATOM 2704 O O . TYR A 1 319 ? 3.724 -22.235 -15.615 1.00 91.12 319 TYR A O 1
ATOM 2712 N N . HIS A 1 320 ? 4.061 -20.134 -14.937 1.00 90.50 320 HIS A N 1
ATOM 2713 C CA . HIS A 1 320 ? 3.511 -20.366 -13.615 1.00 90.50 320 HIS A CA 1
ATOM 2714 C C . HIS A 1 320 ? 2.873 -19.084 -13.069 1.00 90.50 320 HIS A C 1
ATOM 2716 O O . HIS A 1 320 ? 3.233 -17.966 -13.443 1.00 90.50 320 HIS A O 1
ATOM 2722 N N . GLY A 1 321 ? 1.869 -19.259 -12.217 1.00 89.44 321 GLY A N 1
ATOM 2723 C CA . GLY A 1 321 ? 1.144 -18.177 -11.561 1.00 89.44 321 GLY A CA 1
ATOM 2724 C C . GLY A 1 321 ? 1.415 -18.250 -10.071 1.00 89.44 321 GLY A C 1
ATOM 2725 O O . GLY A 1 321 ? 1.174 -19.288 -9.459 1.00 89.44 321 GLY A O 1
ATOM 2726 N N . GLU A 1 322 ? 1.935 -17.172 -9.502 1.00 90.25 322 GLU A N 1
ATOM 2727 C CA . GLU A 1 322 ? 2.239 -17.067 -8.078 1.00 90.25 322 GLU A CA 1
ATOM 2728 C C . GLU A 1 322 ? 1.371 -15.988 -7.435 1.00 90.25 322 GLU A C 1
ATOM 2730 O O . GLU A 1 322 ? 1.362 -14.854 -7.899 1.00 90.25 322 GLU A O 1
ATOM 2735 N N . TYR A 1 323 ? 0.694 -16.326 -6.342 1.00 91.38 323 TYR A N 1
ATOM 2736 C CA . TYR A 1 323 ? -0.201 -15.459 -5.590 1.00 91.38 323 TYR A CA 1
ATOM 2737 C C . TYR A 1 323 ? 0.339 -15.227 -4.190 1.00 91.38 323 TYR A C 1
ATOM 2739 O O . TYR A 1 323 ? 0.585 -16.162 -3.422 1.00 91.38 323 TYR A O 1
ATOM 2747 N N . ASN A 1 324 ? 0.488 -13.959 -3.831 1.00 81.44 324 ASN A N 1
ATOM 2748 C CA . ASN A 1 324 ? 1.034 -13.570 -2.546 1.00 81.44 324 ASN A CA 1
ATOM 2749 C C . ASN A 1 324 ? 0.455 -12.227 -2.070 1.00 81.44 324 ASN A C 1
ATOM 2751 O O . ASN A 1 324 ? -0.287 -11.534 -2.768 1.00 81.44 324 ASN A O 1
ATOM 2755 N N . TYR A 1 325 ? 0.785 -11.881 -0.823 1.00 76.81 325 TYR A N 1
ATOM 2756 C CA . TYR A 1 325 ? 0.451 -10.597 -0.195 1.00 76.81 325 TYR A CA 1
ATOM 2757 C C . TYR A 1 325 ? -1.037 -10.243 -0.180 1.00 76.81 325 TYR A C 1
ATOM 2759 O O . TYR A 1 325 ? -1.400 -9.086 -0.375 1.00 76.81 325 TYR A O 1
ATOM 2767 N N . PHE A 1 326 ? -1.890 -11.215 0.124 1.00 82.56 326 PHE A N 1
ATOM 2768 C CA . PHE A 1 326 ? -3.289 -10.926 0.400 1.00 82.56 326 PHE A CA 1
ATOM 2769 C C . PHE A 1 326 ? -3.412 -9.945 1.581 1.00 82.56 326 PHE A C 1
ATOM 2771 O O . PHE A 1 326 ? -2.752 -10.103 2.623 1.00 82.56 326 PHE A O 1
ATOM 2778 N N . LYS A 1 327 ? -4.248 -8.922 1.405 1.00 80.38 327 LYS A N 1
ATOM 2779 C CA . LYS A 1 327 ? -4.607 -7.934 2.429 1.00 80.38 327 LYS A CA 1
ATOM 2780 C C . LYS A 1 327 ? -6.102 -7.664 2.358 1.00 80.38 327 LYS A C 1
ATOM 2782 O O . LYS A 1 327 ? -6.631 -7.468 1.266 1.00 80.38 327 LYS A O 1
ATOM 2787 N N . LEU A 1 328 ? -6.778 -7.640 3.503 1.00 77.44 328 LEU A N 1
ATOM 2788 C CA . LEU A 1 328 ? -8.187 -7.254 3.536 1.00 77.44 328 LEU A CA 1
ATOM 2789 C C . LEU A 1 328 ? -8.340 -5.785 3.115 1.00 77.44 328 LEU A C 1
ATOM 2791 O O . LEU A 1 328 ? -7.748 -4.884 3.708 1.00 77.44 328 LEU A O 1
ATOM 2795 N N . ASN A 1 329 ? -9.192 -5.540 2.128 1.00 75.50 329 ASN A N 1
ATOM 2796 C CA . ASN A 1 329 ? -9.660 -4.215 1.770 1.00 75.50 329 ASN A CA 1
ATOM 2797 C C . ASN A 1 329 ? -10.823 -3.842 2.695 1.00 75.50 329 ASN A C 1
ATOM 2799 O O . ASN A 1 329 ? -11.992 -4.118 2.408 1.00 75.50 329 ASN A O 1
ATOM 2803 N N . ILE A 1 330 ? -10.484 -3.240 3.836 1.00 60.94 330 ILE A N 1
ATOM 2804 C CA . ILE A 1 330 ? -11.444 -2.880 4.889 1.00 60.94 330 ILE A CA 1
ATOM 2805 C C . ILE A 1 330 ? -12.532 -1.951 4.336 1.00 60.94 330 ILE A C 1
ATOM 2807 O O . ILE A 1 330 ? -13.715 -2.169 4.586 1.00 60.94 330 ILE A O 1
ATOM 2811 N N . GLY A 1 331 ? -12.145 -0.956 3.531 1.00 53.19 331 GLY A N 1
ATOM 2812 C CA . GLY A 1 331 ? -13.076 0.027 2.974 1.00 53.19 331 GLY A CA 1
ATOM 2813 C C . GLY A 1 331 ? -14.162 -0.603 2.100 1.00 53.19 331 GLY A C 1
ATOM 2814 O O . GLY A 1 331 ? -15.346 -0.365 2.334 1.00 53.19 331 GLY A O 1
ATOM 2815 N N . LYS A 1 332 ? -13.780 -1.444 1.128 1.00 68.38 332 LYS A N 1
ATOM 2816 C CA . LYS A 1 332 ? -14.748 -2.153 0.275 1.00 68.38 332 LYS A CA 1
ATOM 2817 C C . LYS A 1 332 ? -15.577 -3.154 1.066 1.00 68.38 332 LYS A C 1
ATOM 2819 O O . LYS A 1 332 ? -16.781 -3.213 0.862 1.00 68.38 332 LYS A O 1
ATOM 2824 N N . THR A 1 333 ? -14.936 -3.894 1.968 1.00 63.59 333 THR A N 1
ATOM 2825 C CA . THR A 1 333 ? -15.588 -4.915 2.795 1.00 63.59 333 THR A CA 1
ATOM 2826 C C . THR A 1 333 ? -16.709 -4.323 3.643 1.00 63.59 333 THR A C 1
ATOM 2828 O O . THR A 1 333 ? -17.817 -4.842 3.628 1.00 63.59 333 THR A O 1
ATOM 2831 N N . ILE A 1 334 ? -16.464 -3.198 4.323 1.00 56.97 334 ILE A N 1
ATOM 2832 C CA . ILE A 1 334 ? -17.482 -2.518 5.142 1.00 56.97 334 ILE A CA 1
ATOM 2833 C C . ILE A 1 334 ? -18.599 -1.921 4.272 1.00 56.97 334 ILE A C 1
ATOM 2835 O O . ILE A 1 334 ? -19.755 -1.899 4.683 1.00 56.97 334 ILE A O 1
ATOM 2839 N N . ALA A 1 335 ? -18.268 -1.430 3.075 1.00 58.25 335 ALA A N 1
ATOM 2840 C CA . ALA A 1 335 ? -19.249 -0.866 2.146 1.00 58.25 335 ALA A CA 1
ATOM 2841 C C . ALA A 1 335 ? -20.131 -1.930 1.464 1.00 58.25 335 ALA A C 1
ATOM 2843 O O . ALA A 1 335 ? -21.145 -1.591 0.852 1.00 58.25 335 ALA A O 1
ATOM 2844 N N . SER A 1 336 ? -19.747 -3.203 1.539 1.00 66.25 336 SER A N 1
ATOM 2845 C CA . SER A 1 336 ? -20.466 -4.318 0.937 1.00 66.25 336 SER A CA 1
ATOM 2846 C C . SER A 1 336 ? -21.172 -5.165 1.983 1.00 66.25 336 SER A C 1
ATOM 2848 O O . SER A 1 336 ? -20.578 -5.555 2.982 1.00 66.25 336 SER A O 1
ATOM 2850 N N . ASN A 1 337 ? -22.420 -5.543 1.717 1.00 70.88 337 ASN A N 1
ATOM 2851 C CA . ASN A 1 337 ? -23.098 -6.509 2.571 1.00 70.88 337 ASN A CA 1
ATOM 2852 C C . ASN A 1 337 ? -22.451 -7.890 2.396 1.00 70.88 337 ASN A C 1
ATOM 2854 O O . ASN A 1 337 ? -22.434 -8.441 1.292 1.00 70.88 337 ASN A O 1
ATOM 2858 N N . ASN A 1 338 ? -21.937 -8.439 3.497 1.00 76.25 338 ASN A N 1
ATOM 2859 C CA . ASN A 1 338 ? -21.477 -9.822 3.627 1.00 76.25 338 ASN A CA 1
ATOM 2860 C C . ASN A 1 338 ? -20.372 -10.249 2.645 1.00 76.25 338 ASN A C 1
ATOM 2862 O O . ASN A 1 338 ? -20.265 -11.429 2.319 1.00 76.25 338 ASN A O 1
ATOM 2866 N N . THR A 1 339 ? -19.560 -9.320 2.134 1.00 83.81 339 THR A N 1
ATOM 2867 C CA . THR A 1 339 ? -18.468 -9.652 1.206 1.00 83.81 339 THR A CA 1
ATOM 2868 C C . THR A 1 339 ? -17.136 -9.153 1.744 1.00 83.81 339 THR A C 1
ATOM 2870 O O . THR A 1 339 ? -16.957 -7.963 1.971 1.00 83.81 339 THR A O 1
ATOM 2873 N N . LEU A 1 340 ? -16.181 -10.060 1.925 1.00 83.56 340 LEU A N 1
ATOM 2874 C CA . LEU A 1 340 ? -14.802 -9.730 2.259 1.00 83.56 340 LEU A CA 1
ATOM 2875 C C . LEU A 1 340 ? -14.014 -9.539 0.963 1.00 83.56 340 LEU A C 1
ATOM 2877 O O . LEU A 1 340 ? -13.850 -10.477 0.182 1.00 83.56 340 LEU A O 1
ATOM 2881 N N . TYR A 1 341 ? -13.509 -8.331 0.743 1.00 83.12 341 TYR A N 1
ATOM 2882 C CA . TYR A 1 341 ? -12.652 -8.023 -0.397 1.00 83.12 341 TYR A CA 1
ATOM 2883 C C . TYR A 1 341 ? -11.193 -8.099 0.016 1.00 83.12 341 TYR A C 1
ATOM 2885 O O . TYR A 1 341 ? -10.791 -7.431 0.963 1.00 83.12 341 TYR A O 1
ATOM 2893 N N . PHE A 1 342 ? -10.381 -8.838 -0.729 1.00 85.44 342 PHE A N 1
ATOM 2894 C CA . PHE A 1 342 ? -8.939 -8.900 -0.530 1.00 85.44 342 PHE A CA 1
ATOM 2895 C C . PHE A 1 342 ? -8.208 -8.349 -1.743 1.00 85.44 342 PHE A C 1
ATOM 2897 O O . PHE A 1 342 ? -8.487 -8.727 -2.879 1.00 85.44 342 PHE A O 1
ATOM 2904 N N . ASP A 1 343 ? -7.234 -7.485 -1.501 1.00 82.94 343 ASP A N 1
ATOM 2905 C CA . ASP A 1 343 ? -6.271 -7.095 -2.518 1.00 82.94 343 ASP A CA 1
ATOM 2906 C C . ASP A 1 343 ? -5.122 -8.113 -2.512 1.00 82.94 343 ASP A C 1
ATOM 2908 O O . ASP A 1 343 ? -4.650 -8.530 -1.452 1.00 82.94 343 ASP A O 1
ATOM 2912 N N . CYS A 1 344 ? -4.701 -8.554 -3.697 1.00 83.19 344 CYS A N 1
ATOM 2913 C CA . CYS A 1 344 ? -3.680 -9.585 -3.885 1.00 83.19 344 CYS A CA 1
ATOM 2914 C C . CYS A 1 344 ? -2.750 -9.206 -5.040 1.00 83.19 344 CYS A C 1
ATOM 2916 O O . CYS A 1 344 ? -3.172 -8.577 -6.015 1.00 83.19 344 CYS A O 1
ATOM 2918 N N . ILE A 1 345 ? -1.481 -9.607 -4.944 1.00 81.38 345 ILE A N 1
ATOM 2919 C CA . ILE A 1 345 ? -0.536 -9.523 -6.054 1.00 81.38 345 ILE A CA 1
ATOM 2920 C C . ILE A 1 345 ? -0.372 -10.921 -6.640 1.00 81.38 345 ILE A C 1
ATOM 2922 O O . ILE A 1 345 ? -0.073 -11.870 -5.914 1.00 81.38 345 ILE A O 1
ATOM 2926 N N . ALA A 1 346 ? -0.532 -11.017 -7.957 1.00 83.25 346 ALA A N 1
ATOM 2927 C CA . ALA A 1 346 ? -0.210 -12.221 -8.699 1.00 83.25 346 ALA A CA 1
ATOM 2928 C C . ALA A 1 346 ? 0.912 -11.947 -9.703 1.00 83.25 346 ALA A C 1
ATOM 2930 O O . ALA A 1 346 ? 0.862 -10.974 -10.459 1.00 83.25 346 ALA A O 1
ATOM 2931 N N . THR A 1 347 ? 1.931 -12.797 -9.713 1.00 85.62 347 THR A N 1
ATOM 2932 C CA . THR A 1 347 ? 3.011 -12.764 -10.699 1.00 85.62 347 THR A CA 1
ATOM 2933 C C . THR A 1 347 ? 2.788 -13.880 -11.702 1.00 85.62 347 THR A C 1
ATOM 2935 O O . THR A 1 347 ? 2.668 -15.049 -11.343 1.00 85.62 347 THR A O 1
ATOM 2938 N N . CYS A 1 348 ? 2.743 -13.502 -12.969 1.00 85.25 348 CYS A N 1
ATOM 2939 C CA . CYS A 1 348 ? 2.794 -14.405 -14.095 1.00 85.25 348 CYS A CA 1
ATOM 2940 C C . CYS A 1 348 ? 4.253 -14.526 -14.531 1.00 85.25 348 CYS A C 1
ATOM 2942 O O . CYS A 1 348 ? 4.808 -13.575 -15.082 1.00 85.25 348 CYS A O 1
ATOM 2944 N N . TYR A 1 349 ? 4.864 -15.668 -14.237 1.00 89.50 349 TYR A N 1
ATOM 2945 C CA . TYR A 1 349 ? 6.202 -16.003 -14.705 1.00 89.50 349 TYR A CA 1
ATOM 2946 C C . TYR A 1 349 ? 6.103 -16.866 -15.958 1.00 89.50 349 TYR A C 1
ATOM 2948 O O . TYR A 1 349 ? 5.276 -17.780 -16.029 1.00 89.50 349 TYR A O 1
ATOM 2956 N N . MET A 1 350 ? 6.978 -16.618 -16.927 1.00 86.88 350 MET A N 1
ATOM 2957 C CA . MET A 1 350 ? 7.165 -17.514 -18.062 1.00 86.88 350 MET A CA 1
ATOM 2958 C C . MET A 1 350 ? 8.581 -17.449 -18.619 1.00 86.88 350 MET A C 1
ATOM 2960 O O . MET A 1 350 ? 9.200 -16.386 -18.689 1.00 86.88 350 MET A O 1
ATOM 2964 N N . GLU A 1 351 ? 9.054 -18.586 -19.109 1.00 88.81 351 GLU A N 1
ATOM 2965 C CA . GLU A 1 351 ? 10.218 -18.641 -19.983 1.00 88.81 351 GLU A CA 1
ATOM 2966 C C . GLU A 1 351 ? 9.834 -18.088 -21.365 1.00 88.81 351 GLU A C 1
ATOM 2968 O O . GLU A 1 351 ? 8.837 -18.488 -21.968 1.00 88.81 351 GLU A O 1
ATOM 2973 N N . ALA A 1 352 ? 10.621 -17.162 -21.909 1.00 83.81 352 ALA A N 1
ATOM 2974 C CA . ALA A 1 352 ? 10.448 -16.711 -23.286 1.00 83.81 352 ALA A CA 1
ATOM 2975 C C . ALA A 1 352 ? 11.804 -16.314 -23.888 1.00 83.81 352 ALA A C 1
ATOM 2977 O O . ALA A 1 352 ? 12.127 -15.120 -23.972 1.00 83.81 352 ALA A O 1
ATOM 2978 N N . PRO A 1 353 ? 12.602 -17.290 -24.351 1.00 83.00 353 PRO A N 1
ATOM 2979 C CA . PRO A 1 353 ? 13.914 -17.016 -24.921 1.00 83.00 353 PRO A CA 1
ATOM 2980 C C . PRO A 1 353 ? 13.819 -16.225 -26.235 1.00 83.00 353 PRO A C 1
ATOM 2982 O O . PRO A 1 353 ? 12.830 -16.295 -26.969 1.00 83.00 353 PRO A O 1
ATOM 2985 N N . PHE A 1 354 ? 14.880 -15.493 -26.585 1.00 82.31 354 PHE A N 1
ATOM 2986 C CA . PHE A 1 354 ? 14.922 -14.617 -27.772 1.00 82.31 354 PHE A CA 1
ATOM 2987 C C . PHE A 1 354 ? 14.727 -15.345 -29.118 1.00 82.31 354 PHE A C 1
ATOM 2989 O O . PHE A 1 354 ? 14.422 -14.723 -30.138 1.00 82.31 354 PHE A O 1
ATOM 2996 N N . TYR A 1 355 ? 14.920 -16.664 -29.145 1.00 80.50 355 TYR A N 1
ATOM 2997 C CA . TYR A 1 355 ? 14.784 -17.513 -30.330 1.00 80.50 355 TYR A CA 1
ATOM 2998 C C . TYR A 1 355 ? 13.418 -18.222 -30.432 1.00 80.50 355 TYR A C 1
ATOM 3000 O O . TYR A 1 355 ? 13.211 -19.008 -31.363 1.00 80.50 355 TYR A O 1
ATOM 3008 N N . LEU A 1 356 ? 12.477 -17.918 -29.528 1.00 81.56 356 LEU A N 1
ATOM 3009 C CA . LEU A 1 356 ? 11.082 -18.362 -29.592 1.00 81.56 356 LEU A CA 1
ATOM 3010 C C . LEU A 1 356 ? 10.362 -17.742 -30.806 1.00 81.56 356 LEU A C 1
ATOM 3012 O O . LEU A 1 356 ? 10.401 -16.528 -31.024 1.00 81.56 356 LEU A O 1
ATOM 3016 N N . THR A 1 357 ? 9.684 -18.564 -31.612 1.00 84.81 357 THR A N 1
ATOM 3017 C CA . THR A 1 357 ? 8.950 -18.074 -32.789 1.00 84.81 357 THR A CA 1
ATOM 3018 C C . THR A 1 357 ? 7.681 -17.346 -32.344 1.00 84.81 357 THR A C 1
ATOM 3020 O O . THR A 1 357 ? 6.934 -17.853 -31.515 1.00 84.81 357 THR A O 1
ATOM 3023 N N . ASN A 1 358 ? 7.404 -16.164 -32.915 1.00 85.50 358 ASN A N 1
ATOM 3024 C CA . ASN A 1 358 ? 6.279 -15.297 -32.521 1.00 85.50 358 ASN A CA 1
ATOM 3025 C C . ASN A 1 358 ? 6.261 -14.942 -31.020 1.00 85.50 358 ASN A C 1
ATOM 3027 O O . ASN A 1 358 ? 5.186 -14.783 -30.442 1.00 85.50 358 ASN A O 1
ATOM 3031 N N . ARG A 1 359 ? 7.445 -14.797 -30.411 1.00 82.56 359 ARG A N 1
ATOM 3032 C CA . ARG A 1 359 ? 7.664 -14.576 -28.974 1.00 82.56 359 ARG A CA 1
ATOM 3033 C C . ARG A 1 359 ? 6.646 -13.650 -28.305 1.00 82.56 359 ARG A C 1
ATOM 3035 O O . ARG A 1 359 ? 6.003 -14.064 -27.351 1.00 82.56 359 ARG A O 1
ATOM 3042 N N . ASP A 1 360 ? 6.444 -12.441 -28.822 1.00 82.19 360 ASP A N 1
ATOM 3043 C CA . ASP A 1 360 ? 5.557 -11.459 -28.179 1.00 82.19 360 ASP A CA 1
ATOM 3044 C C . ASP A 1 360 ? 4.084 -11.901 -28.174 1.00 82.19 360 ASP A C 1
ATOM 3046 O O . ASP A 1 360 ? 3.361 -11.647 -27.212 1.00 82.19 360 ASP A O 1
ATOM 3050 N N . LYS A 1 361 ? 3.640 -12.621 -29.216 1.00 78.31 361 LYS A N 1
ATOM 3051 C CA . LYS A 1 361 ? 2.288 -13.202 -29.263 1.00 78.31 361 LYS A CA 1
ATOM 3052 C C . LYS A 1 361 ? 2.140 -14.350 -28.272 1.00 78.31 361 LYS A C 1
ATOM 3054 O O . LYS A 1 361 ? 1.088 -14.469 -27.654 1.00 78.31 361 LYS A O 1
ATOM 3059 N N . VAL A 1 362 ? 3.179 -15.174 -28.125 1.00 83.69 362 VAL A N 1
ATOM 3060 C CA . VAL A 1 362 ? 3.196 -16.267 -27.143 1.00 83.69 362 VAL A CA 1
ATOM 3061 C C . VAL A 1 362 ? 3.135 -15.699 -25.727 1.00 83.69 362 VAL A C 1
ATOM 3063 O O . VAL A 1 362 ? 2.289 -16.131 -24.956 1.00 83.69 362 VAL A O 1
ATOM 3066 N N . ILE A 1 363 ? 3.934 -14.670 -25.420 1.00 82.12 363 ILE A N 1
ATOM 3067 C CA . ILE A 1 363 ? 3.912 -13.991 -24.115 1.00 82.12 363 ILE A CA 1
ATOM 3068 C C . ILE A 1 363 ? 2.521 -13.433 -23.806 1.00 82.12 363 ILE A C 1
ATOM 3070 O O . ILE A 1 363 ? 1.983 -13.685 -22.732 1.00 82.12 363 ILE A O 1
ATOM 3074 N N . ALA A 1 364 ? 1.915 -12.702 -24.747 1.00 82.00 364 ALA A N 1
ATOM 3075 C CA . ALA A 1 364 ? 0.585 -12.130 -24.547 1.00 82.00 364 ALA A CA 1
ATOM 3076 C C . ALA A 1 364 ? -0.490 -13.213 -24.336 1.00 82.00 364 ALA A C 1
ATOM 3078 O O . ALA A 1 364 ? -1.338 -13.071 -23.460 1.00 82.00 364 ALA A O 1
ATOM 3079 N N . SER A 1 365 ? -0.434 -14.304 -25.109 1.00 84.88 365 SER A N 1
ATOM 3080 C CA . SER A 1 365 ? -1.372 -15.426 -24.986 1.00 84.88 365 SER A CA 1
ATOM 3081 C C . SER A 1 365 ? -1.224 -16.152 -23.649 1.00 84.88 365 SER A C 1
ATOM 3083 O O . SER A 1 365 ? -2.217 -16.361 -22.957 1.00 84.88 365 SER A O 1
ATOM 3085 N N . LEU A 1 366 ? 0.009 -16.496 -23.263 1.00 86.75 366 LEU A N 1
ATOM 3086 C CA . LEU A 1 366 ? 0.292 -17.172 -21.997 1.00 86.75 366 LEU A CA 1
ATOM 3087 C C . LEU A 1 366 ? -0.076 -16.298 -20.801 1.00 86.75 366 LEU A C 1
ATOM 3089 O O . LEU A 1 366 ? -0.595 -16.808 -19.814 1.00 86.75 366 LEU A O 1
ATOM 3093 N N . PHE A 1 367 ? 0.133 -14.982 -20.884 1.00 87.19 367 PHE A N 1
ATOM 3094 C CA . PHE A 1 367 ? -0.250 -14.069 -19.811 1.00 87.19 367 PHE A CA 1
ATOM 3095 C C . PHE A 1 367 ? -1.757 -14.119 -19.528 1.00 87.19 367 PHE A C 1
ATOM 3097 O O . PHE A 1 367 ? -2.147 -14.217 -18.366 1.00 87.19 367 PHE A O 1
ATOM 3104 N N . GLU A 1 368 ? -2.601 -14.106 -20.564 1.00 89.94 368 GLU A N 1
ATOM 3105 C CA . GLU A 1 368 ? -4.056 -14.226 -20.393 1.00 89.94 368 GLU A CA 1
ATOM 3106 C C . GLU A 1 368 ? -4.484 -15.630 -19.951 1.00 89.94 368 GLU A C 1
ATOM 3108 O O . GLU A 1 368 ? -5.357 -15.760 -19.092 1.00 89.94 368 GLU A O 1
ATOM 3113 N N . GLU A 1 369 ? -3.843 -16.683 -20.465 1.00 91.62 369 GLU A N 1
ATOM 3114 C CA . GLU A 1 369 ? -4.123 -18.053 -20.025 1.00 91.62 369 GLU A CA 1
ATOM 3115 C C . GLU A 1 369 ? -3.812 -18.243 -18.536 1.00 91.62 369 GLU A C 1
ATOM 3117 O O . GLU A 1 369 ? -4.647 -18.752 -17.785 1.00 91.62 369 GLU A O 1
ATOM 3122 N N . ILE A 1 370 ? -2.639 -17.794 -18.084 1.00 91.38 370 ILE A N 1
ATOM 3123 C CA . ILE A 1 370 ? -2.200 -17.935 -16.693 1.00 91.38 370 ILE A CA 1
ATOM 3124 C C . ILE A 1 370 ? -3.170 -17.228 -15.759 1.00 91.38 370 ILE A C 1
ATOM 3126 O O . ILE A 1 370 ? -3.531 -17.808 -14.737 1.00 91.38 370 ILE A O 1
ATOM 3130 N N . LYS A 1 371 ? -3.660 -16.034 -16.112 1.00 90.31 371 LYS A N 1
ATOM 3131 C CA . LYS A 1 371 ? -4.652 -15.318 -15.296 1.00 90.31 371 LYS A CA 1
ATOM 3132 C C . LYS A 1 371 ? -5.886 -16.154 -14.990 1.00 90.31 371 LYS A C 1
ATOM 3134 O O . LYS A 1 371 ? -6.368 -16.119 -13.864 1.00 90.31 371 LYS A O 1
ATOM 3139 N N . VAL A 1 372 ? -6.390 -16.884 -15.983 1.00 93.31 372 VAL A N 1
ATOM 3140 C CA . VAL A 1 372 ? -7.594 -17.711 -15.845 1.00 93.31 372 VAL A CA 1
ATOM 3141 C C . VAL A 1 372 ? -7.261 -19.020 -15.144 1.00 93.31 372 VAL A C 1
ATOM 3143 O O . VAL A 1 372 ? -7.842 -19.349 -14.113 1.00 93.31 372 VAL A O 1
ATOM 3146 N N . ARG A 1 373 ? -6.296 -19.760 -15.688 1.00 94.50 373 ARG A N 1
ATOM 3147 C CA . ARG A 1 373 ? -6.002 -21.129 -15.271 1.00 94.50 373 ARG A CA 1
ATOM 3148 C C . ARG A 1 373 ? -5.429 -21.175 -13.861 1.00 94.50 373 ARG A C 1
ATOM 3150 O O . ARG A 1 373 ? -5.844 -21.984 -13.047 1.00 94.50 373 ARG A O 1
ATOM 3157 N N . SER A 1 374 ? -4.505 -20.268 -13.542 1.00 94.25 374 SER A N 1
ATOM 3158 C CA . SER A 1 374 ? -3.919 -20.215 -12.200 1.00 94.25 374 SER A CA 1
ATOM 3159 C C . SER A 1 374 ? -4.873 -19.674 -11.140 1.00 94.25 374 SER A C 1
ATOM 3161 O O . SER A 1 374 ? -4.733 -20.041 -9.979 1.00 94.25 374 SER A O 1
ATOM 3163 N N . TYR A 1 375 ? -5.870 -18.868 -11.522 1.00 94.81 375 TYR A N 1
ATOM 3164 C CA . TYR A 1 375 ? -6.909 -18.447 -10.585 1.00 94.81 375 TYR A CA 1
ATOM 3165 C C . TYR A 1 375 ? -7.761 -19.640 -10.168 1.00 94.81 375 TYR A C 1
ATOM 3167 O O . TYR A 1 375 ? -8.038 -19.801 -8.980 1.00 94.81 375 TYR A O 1
ATOM 3175 N N . GLU A 1 376 ? -8.139 -20.486 -11.126 1.00 94.56 376 GLU A N 1
ATOM 3176 C CA . GLU A 1 376 ? -8.887 -21.703 -10.829 1.00 94.56 376 GLU A CA 1
ATOM 3177 C C . GLU A 1 376 ? -8.090 -22.612 -9.887 1.00 94.56 376 GLU A C 1
ATOM 3179 O O . GLU A 1 376 ? -8.549 -22.899 -8.783 1.00 94.56 376 GLU A O 1
ATOM 3184 N N . ASP A 1 377 ? -6.855 -22.951 -10.256 1.00 94.31 377 ASP A N 1
ATOM 3185 C CA . ASP A 1 377 ? -6.034 -23.890 -9.490 1.00 94.31 377 ASP A CA 1
ATOM 3186 C C . ASP A 1 377 ? -5.669 -23.352 -8.090 1.00 94.31 377 ASP A C 1
ATOM 3188 O O . ASP A 1 377 ? -5.740 -24.076 -7.096 1.00 94.31 377 ASP A O 1
ATOM 3192 N N . VAL A 1 378 ? -5.290 -22.073 -7.982 1.00 94.75 378 VAL A N 1
ATOM 3193 C CA . VAL A 1 378 ? -4.746 -21.504 -6.737 1.00 94.75 378 VAL A CA 1
ATOM 3194 C C . VAL A 1 378 ? -5.818 -20.850 -5.866 1.00 94.75 378 VAL A C 1
ATOM 3196 O O . VAL A 1 378 ? -5.853 -21.068 -4.655 1.00 94.75 378 VAL A O 1
ATOM 3199 N N . ILE A 1 379 ? -6.687 -20.013 -6.437 1.00 94.88 379 ILE A N 1
ATOM 3200 C CA . ILE A 1 379 ? -7.683 -19.277 -5.646 1.00 94.88 379 ILE A CA 1
ATOM 3201 C C . ILE A 1 379 ? -8.901 -20.152 -5.370 1.00 94.88 379 ILE A C 1
ATOM 3203 O O . ILE A 1 379 ? -9.349 -20.222 -4.224 1.00 94.88 379 ILE A O 1
ATOM 3207 N N . ASN A 1 380 ? -9.449 -20.815 -6.388 1.00 92.94 380 ASN A N 1
ATOM 3208 C CA . ASN A 1 380 ? -10.660 -21.610 -6.208 1.00 92.94 380 ASN A CA 1
ATOM 3209 C C . ASN A 1 380 ? -10.345 -22.970 -5.571 1.00 92.94 380 ASN A C 1
ATOM 3211 O O . ASN A 1 380 ? -10.922 -23.302 -4.530 1.00 92.94 380 ASN A O 1
ATOM 3215 N N . ASP A 1 381 ? -9.415 -23.727 -6.152 1.00 91.25 381 ASP A N 1
ATOM 3216 C CA . ASP A 1 381 ? -9.169 -25.116 -5.762 1.00 91.25 381 ASP A CA 1
ATOM 3217 C C . ASP A 1 381 ? -8.239 -25.288 -4.558 1.00 91.25 381 ASP A C 1
ATOM 3219 O O . ASP A 1 381 ? -8.486 -26.174 -3.738 1.00 91.25 381 ASP A O 1
ATOM 3223 N N . ASP A 1 382 ? -7.204 -24.461 -4.408 1.00 92.44 382 ASP A N 1
ATOM 3224 C CA . ASP A 1 382 ? -6.342 -24.507 -3.225 1.00 92.44 382 ASP A CA 1
ATOM 3225 C C . ASP A 1 382 ? -6.913 -23.637 -2.095 1.00 92.44 382 ASP A C 1
ATOM 3227 O O . ASP A 1 382 ? -7.403 -24.160 -1.092 1.00 92.44 382 ASP A O 1
ATOM 3231 N N . LEU A 1 383 ? -6.950 -22.310 -2.253 1.00 93.62 383 LEU A N 1
ATOM 3232 C CA . LEU A 1 383 ? -7.352 -21.401 -1.176 1.00 93.62 383 LEU A CA 1
ATOM 3233 C C . LEU A 1 383 ? -8.811 -21.607 -0.725 1.00 93.62 383 LEU A C 1
ATOM 3235 O O . LEU A 1 383 ? -9.050 -21.969 0.433 1.00 93.62 383 LEU A O 1
ATOM 3239 N N . LYS A 1 384 ? -9.795 -21.320 -1.593 1.00 91.00 384 LYS A N 1
ATOM 3240 C CA . LYS A 1 384 ? -11.219 -21.280 -1.207 1.00 91.00 384 LYS A CA 1
ATOM 3241 C C . LYS A 1 384 ? -11.710 -22.651 -0.763 1.00 91.00 384 LYS A C 1
ATOM 3243 O O . LYS A 1 384 ? -12.360 -22.759 0.275 1.00 91.00 384 LYS A O 1
ATOM 3248 N N . LYS A 1 385 ? -11.385 -23.708 -1.506 1.00 89.19 385 LYS A N 1
ATOM 3249 C CA . LYS A 1 385 ? -11.817 -25.075 -1.192 1.00 89.19 385 LYS A CA 1
ATOM 3250 C C . LYS A 1 385 ? -11.207 -25.601 0.105 1.00 89.19 385 LYS A C 1
ATOM 3252 O O . LYS A 1 385 ? -11.940 -26.182 0.906 1.00 89.19 385 LYS A O 1
ATOM 3257 N N . ASN A 1 386 ? -9.912 -25.377 0.359 1.00 88.44 386 ASN A N 1
ATOM 3258 C CA . ASN A 1 386 ? -9.298 -25.796 1.624 1.00 88.44 386 ASN A CA 1
ATOM 3259 C C . ASN A 1 386 ? -9.882 -25.027 2.809 1.00 88.44 386 ASN A C 1
ATOM 3261 O O . ASN A 1 386 ? -10.198 -25.631 3.837 1.00 88.44 386 ASN A O 1
ATOM 3265 N N . LEU A 1 387 ? -10.103 -23.720 2.649 1.00 88.50 387 LEU A N 1
ATOM 3266 C CA . LEU A 1 387 ? -10.760 -22.892 3.657 1.00 88.50 387 LEU A CA 1
ATOM 3267 C C . LEU A 1 387 ? -12.187 -23.376 3.943 1.00 88.50 387 LEU A C 1
ATOM 3269 O O . LEU A 1 387 ? -12.564 -23.548 5.105 1.00 88.50 387 LEU A O 1
ATOM 3273 N N . LEU A 1 388 ? -12.949 -23.674 2.887 1.00 84.38 388 LEU A N 1
ATOM 3274 C CA . LEU A 1 388 ? -14.321 -24.150 2.994 1.00 84.38 388 LEU A CA 1
ATOM 3275 C C . LEU A 1 388 ? -14.401 -25.504 3.687 1.00 84.38 388 LEU A C 1
ATOM 3277 O O . LEU A 1 388 ? -15.165 -25.663 4.634 1.00 84.38 388 LEU A O 1
ATOM 3281 N N . ASN A 1 389 ? -13.561 -26.457 3.289 1.00 86.75 389 ASN A N 1
ATOM 3282 C CA . ASN A 1 389 ? -13.495 -27.765 3.933 1.00 86.75 389 ASN A CA 1
ATOM 3283 C C . ASN A 1 389 ? -13.128 -27.664 5.419 1.00 86.75 389 ASN A C 1
ATOM 3285 O O . ASN A 1 389 ? -13.651 -28.425 6.233 1.00 86.75 389 ASN A O 1
ATOM 3289 N N . LYS A 1 390 ? -12.257 -26.715 5.780 1.00 86.06 390 LYS A N 1
ATOM 3290 C CA . LYS A 1 390 ? -11.799 -26.525 7.158 1.00 86.06 390 LYS A CA 1
ATOM 3291 C C . LYS A 1 390 ? -12.856 -25.890 8.066 1.00 86.06 390 LYS A C 1
ATOM 3293 O O . LYS A 1 390 ? -12.919 -26.244 9.242 1.00 86.06 390 LYS A O 1
ATOM 3298 N N . LEU A 1 391 ? -13.674 -24.978 7.541 1.00 85.88 391 LEU A N 1
ATOM 3299 C CA . LEU A 1 391 ? -14.671 -24.231 8.320 1.00 85.88 391 LEU A CA 1
ATOM 3300 C C . LEU A 1 391 ? -16.076 -24.833 8.290 1.00 85.88 391 LEU A C 1
ATOM 3302 O O . LEU A 1 391 ? -16.834 -24.612 9.231 1.00 85.88 391 LEU A O 1
ATOM 3306 N N . LYS A 1 392 ? -16.403 -25.645 7.278 1.00 84.50 392 LYS A N 1
ATOM 3307 C CA . LYS A 1 392 ? -17.711 -26.302 7.117 1.00 84.50 392 LYS A CA 1
ATOM 3308 C C . LYS A 1 392 ? -18.272 -26.981 8.381 1.00 84.50 392 LYS A C 1
ATOM 3310 O O . LYS A 1 392 ? -19.488 -26.945 8.545 1.00 84.50 392 LYS A O 1
ATOM 3315 N N . PRO A 1 393 ? -17.471 -27.601 9.276 1.00 85.06 393 PRO A N 1
ATOM 3316 C CA . PRO A 1 393 ? -18.006 -28.192 10.506 1.00 85.06 393 PRO A CA 1
ATOM 3317 C C . PRO A 1 393 ? -18.499 -27.173 11.546 1.00 85.06 393 PRO A C 1
ATOM 3319 O O . PRO A 1 393 ? -19.244 -27.554 12.444 1.00 85.06 393 PRO A O 1
ATOM 3322 N N . PHE A 1 394 ? -18.060 -25.916 11.453 1.00 81.69 394 PHE A N 1
ATOM 3323 C CA . PHE A 1 394 ? -18.237 -24.894 12.490 1.00 81.69 394 PHE A CA 1
ATOM 3324 C C . PHE A 1 394 ? -19.097 -23.715 12.023 1.00 81.69 394 PHE A C 1
ATOM 3326 O O . PHE A 1 394 ? -19.742 -23.072 12.844 1.00 81.69 394 PHE A O 1
ATOM 3333 N N . TYR A 1 395 ? -19.119 -23.426 10.718 1.00 78.81 395 TYR A N 1
ATOM 3334 C CA . TYR A 1 395 ? -19.813 -22.261 10.176 1.00 78.81 395 TYR A CA 1
ATOM 3335 C C . TYR A 1 395 ? -20.298 -22.483 8.736 1.00 78.81 395 TYR A C 1
ATOM 3337 O O . TYR A 1 395 ? -19.621 -23.130 7.931 1.00 78.81 395 TYR A O 1
ATOM 3345 N N . ASP A 1 396 ? -21.457 -21.910 8.399 1.00 76.12 396 ASP A N 1
ATOM 3346 C CA . ASP A 1 396 ? -21.988 -21.905 7.034 1.00 76.12 396 ASP A CA 1
ATOM 3347 C C . ASP A 1 396 ? -21.423 -20.723 6.238 1.00 76.12 396 ASP A C 1
ATOM 3349 O O . ASP A 1 396 ? -21.916 -19.597 6.297 1.00 76.12 396 ASP A O 1
ATOM 3353 N N . LEU A 1 397 ? -20.376 -20.991 5.458 1.00 69.56 397 LEU A N 1
ATOM 3354 C CA . LEU A 1 397 ? -19.699 -19.979 4.644 1.00 69.56 397 LEU A CA 1
ATOM 3355 C C . LEU A 1 397 ? -20.560 -19.394 3.520 1.00 69.56 397 LEU A C 1
ATOM 3357 O O . LEU A 1 397 ? -20.164 -18.386 2.948 1.00 69.56 397 LEU A O 1
ATOM 3361 N N . ASN A 1 398 ? -21.742 -19.946 3.226 1.00 67.06 398 ASN A N 1
ATOM 3362 C CA . ASN A 1 398 ? -22.661 -19.336 2.255 1.00 67.06 398 ASN A CA 1
ATOM 3363 C C . ASN A 1 398 ? -23.179 -17.958 2.708 1.00 67.06 398 ASN A C 1
ATOM 3365 O O . ASN A 1 398 ? -23.801 -17.243 1.925 1.00 67.06 398 ASN A O 1
ATOM 3369 N N . GLN A 1 399 ? -22.939 -17.590 3.969 1.00 71.75 399 GLN A N 1
ATOM 3370 C CA . GLN A 1 399 ? -23.290 -16.289 4.530 1.00 71.75 399 GLN A CA 1
ATOM 3371 C C . GLN A 1 399 ? -22.230 -15.209 4.276 1.00 71.75 399 GLN A C 1
ATOM 3373 O O . GLN A 1 399 ? -22.556 -14.034 4.425 1.00 71.75 399 GLN A O 1
ATOM 3378 N N . ILE A 1 400 ? -21.002 -15.580 3.878 1.00 78.69 400 ILE A N 1
ATOM 3379 C CA . ILE A 1 400 ? -19.871 -14.663 3.667 1.00 78.69 400 ILE A CA 1
ATOM 3380 C C . ILE A 1 400 ? -19.255 -14.913 2.286 1.00 78.69 400 ILE A C 1
ATOM 3382 O O . ILE A 1 400 ? -18.654 -15.955 2.028 1.00 78.69 400 ILE A O 1
ATOM 3386 N N . ASN A 1 401 ? -19.335 -13.918 1.408 1.00 87.12 401 ASN A N 1
ATOM 3387 C CA . ASN A 1 401 ? -18.668 -13.937 0.112 1.00 87.12 401 ASN A CA 1
ATOM 3388 C C . ASN A 1 401 ? -17.215 -13.473 0.242 1.00 87.12 401 ASN A C 1
ATOM 3390 O O . ASN A 1 401 ? -16.895 -12.615 1.063 1.00 87.12 401 ASN A O 1
ATOM 3394 N N . ILE A 1 402 ? -16.329 -14.021 -0.591 1.00 90.50 402 ILE A N 1
ATOM 3395 C CA . ILE A 1 402 ? -14.907 -13.667 -0.601 1.00 90.50 402 ILE A CA 1
ATOM 3396 C C . ILE A 1 402 ? -14.486 -13.346 -2.028 1.00 90.50 402 ILE A C 1
ATOM 3398 O O . ILE A 1 402 ? -14.503 -14.216 -2.908 1.00 90.50 402 ILE A O 1
ATOM 3402 N N . GLU A 1 403 ? -14.067 -12.101 -2.219 1.00 92.69 403 GLU A N 1
ATOM 3403 C CA . GLU A 1 403 ? -13.692 -11.537 -3.508 1.00 92.69 403 GLU A CA 1
ATOM 3404 C C . GLU A 1 403 ? -12.247 -11.049 -3.508 1.00 92.69 403 GLU A C 1
ATOM 3406 O O . GLU A 1 403 ? -11.729 -10.567 -2.499 1.00 92.69 403 GLU A O 1
ATOM 3411 N N . PHE A 1 404 ? -11.593 -11.159 -4.665 1.00 91.81 404 PHE A N 1
ATOM 3412 C CA . PHE A 1 404 ? -10.173 -10.850 -4.819 1.00 91.81 404 PHE A CA 1
ATOM 3413 C C . PHE A 1 404 ? -9.951 -9.806 -5.909 1.00 91.81 404 PHE A C 1
ATOM 3415 O O . PHE A 1 404 ? -10.236 -10.047 -7.081 1.00 91.81 404 PHE A O 1
ATOM 3422 N N . ASN A 1 405 ? -9.364 -8.669 -5.542 1.00 87.50 405 ASN A N 1
ATOM 3423 C CA . ASN A 1 405 ? -8.836 -7.704 -6.499 1.00 87.50 405 ASN A CA 1
ATOM 3424 C C . ASN A 1 405 ? -7.367 -8.053 -6.768 1.00 87.50 405 ASN A C 1
ATOM 3426 O O . ASN A 1 405 ? -6.484 -7.752 -5.960 1.00 87.50 405 ASN A O 1
ATOM 3430 N N . ILE A 1 406 ? -7.099 -8.704 -7.898 1.00 85.69 406 ILE A N 1
ATOM 3431 C CA . ILE A 1 406 ? -5.755 -9.190 -8.224 1.00 85.69 406 ILE A CA 1
ATOM 3432 C C . ILE A 1 406 ? -5.032 -8.194 -9.127 1.00 85.69 406 ILE A C 1
ATOM 3434 O O . ILE A 1 406 ? -5.479 -7.902 -10.238 1.00 85.69 406 ILE A O 1
ATOM 3438 N N . LYS A 1 407 ? -3.875 -7.714 -8.666 1.00 83.75 407 LYS A N 1
ATOM 3439 C CA . LYS A 1 407 ? -2.933 -6.932 -9.472 1.00 83.75 407 LYS A CA 1
ATOM 3440 C C . LYS A 1 407 ? -1.898 -7.864 -10.091 1.00 83.75 407 LYS A C 1
ATOM 3442 O O . LYS A 1 407 ? -1.128 -8.501 -9.371 1.00 83.75 407 LYS A O 1
ATOM 3447 N N . TRP A 1 408 ? -1.875 -7.922 -11.419 1.00 81.69 408 TRP A N 1
ATOM 3448 C CA . TRP A 1 408 ? -1.008 -8.825 -12.171 1.00 81.69 408 TRP A CA 1
ATOM 3449 C C . TRP A 1 408 ? 0.324 -8.184 -12.549 1.00 81.69 408 TRP A C 1
ATOM 3451 O O . TRP A 1 408 ? 0.367 -7.090 -13.110 1.00 81.69 408 TRP A O 1
ATOM 3461 N N . LYS A 1 409 ? 1.411 -8.910 -12.299 1.00 81.88 409 LYS A N 1
ATOM 3462 C CA . LYS A 1 409 ? 2.761 -8.602 -12.774 1.00 81.88 409 LYS A CA 1
ATOM 3463 C C . LYS A 1 409 ? 3.185 -9.645 -13.797 1.00 81.88 409 LYS A C 1
ATOM 3465 O O . LYS A 1 409 ? 2.794 -10.802 -13.691 1.00 81.88 409 LYS A O 1
ATOM 3470 N N . LEU A 1 410 ? 3.984 -9.225 -14.768 1.00 76.38 410 LEU A N 1
ATOM 3471 C CA . LEU A 1 410 ? 4.600 -10.111 -15.745 1.00 76.38 410 LEU A CA 1
ATOM 3472 C C . LEU A 1 410 ? 6.100 -10.180 -15.457 1.00 76.38 410 LEU A C 1
ATOM 3474 O O . LEU A 1 410 ? 6.748 -9.136 -15.365 1.00 76.38 410 LEU A O 1
ATOM 3478 N N . ASP A 1 411 ? 6.615 -11.396 -15.336 1.00 81.25 411 ASP A N 1
ATOM 3479 C CA . ASP A 1 411 ? 8.034 -11.705 -15.224 1.00 81.25 411 ASP A CA 1
ATOM 3480 C C . ASP A 1 411 ? 8.419 -12.666 -16.352 1.00 81.25 411 ASP A C 1
ATOM 3482 O O . ASP A 1 411 ? 7.752 -13.679 -16.577 1.00 81.25 411 ASP A O 1
ATOM 3486 N N . VAL A 1 412 ? 9.444 -12.303 -17.119 1.00 78.50 412 VAL A N 1
ATOM 3487 C CA . VAL A 1 412 ? 9.819 -13.027 -18.335 1.00 78.50 412 VAL A CA 1
ATOM 3488 C C . VAL A 1 412 ? 11.291 -13.362 -18.289 1.00 78.50 412 VAL A C 1
ATOM 3490 O O . VAL A 1 412 ? 12.138 -12.470 -18.363 1.00 78.50 412 VAL A O 1
ATOM 3493 N N . ASP A 1 413 ? 11.582 -14.656 -18.269 1.00 81.38 413 ASP A N 1
ATOM 3494 C CA . ASP A 1 413 ? 12.946 -15.150 -18.344 1.00 81.38 413 ASP A CA 1
ATOM 3495 C C . ASP A 1 413 ? 13.410 -15.209 -19.806 1.00 81.38 413 ASP A C 1
ATOM 3497 O O . ASP A 1 413 ? 12.917 -15.994 -20.626 1.00 81.38 413 ASP A O 1
ATOM 3501 N N . VAL A 1 414 ? 14.333 -14.310 -20.147 1.00 75.94 414 VAL A N 1
ATOM 3502 C CA . VAL A 1 414 ? 14.944 -14.192 -21.479 1.00 75.94 414 VAL A CA 1
ATOM 3503 C C . VAL A 1 414 ? 16.203 -15.036 -21.632 1.00 75.94 414 VAL A C 1
ATOM 3505 O O . VAL A 1 414 ? 16.583 -15.339 -22.768 1.00 75.94 414 VAL A O 1
ATOM 3508 N N . ASP A 1 415 ? 16.816 -15.413 -20.511 1.00 70.69 415 ASP A N 1
ATOM 3509 C CA . ASP A 1 415 ? 18.135 -16.039 -20.433 1.00 70.69 415 ASP A CA 1
ATOM 3510 C C . ASP A 1 415 ? 18.035 -17.563 -20.293 1.00 70.69 415 ASP A C 1
ATOM 3512 O O . ASP A 1 415 ? 19.035 -18.235 -20.042 1.00 70.69 415 ASP A O 1
ATOM 3516 N N . TYR A 1 416 ? 16.842 -18.126 -20.514 1.00 60.94 416 TYR A N 1
ATOM 3517 C CA . TYR A 1 416 ? 16.637 -19.567 -20.555 1.00 60.94 416 TYR A CA 1
ATOM 3518 C C . TYR A 1 416 ? 17.447 -20.203 -21.697 1.00 60.94 416 TYR A C 1
ATOM 3520 O O . TYR A 1 416 ? 17.091 -20.159 -22.886 1.00 60.94 416 TYR A O 1
ATOM 3528 N N . ILE A 1 417 ? 18.578 -20.786 -21.315 1.00 54.62 417 ILE A N 1
ATOM 3529 C CA . ILE A 1 417 ? 19.481 -21.551 -22.165 1.00 54.62 417 ILE A CA 1
ATOM 3530 C C . ILE A 1 417 ? 19.351 -23.009 -21.725 1.00 54.62 417 ILE A C 1
ATOM 3532 O O . ILE A 1 417 ? 19.480 -23.305 -20.539 1.00 54.62 417 ILE A O 1
ATOM 3536 N N . PHE A 1 418 ? 19.048 -23.880 -22.691 1.00 50.97 418 PHE A N 1
ATOM 3537 C CA . PHE A 1 418 ? 18.913 -25.327 -22.506 1.00 50.97 418 PHE A CA 1
ATOM 3538 C C . PHE A 1 418 ? 20.086 -25.983 -21.779 1.00 50.97 418 PHE A C 1
ATOM 3540 O O . PHE A 1 418 ? 21.248 -25.636 -22.103 1.00 50.97 418 PHE A O 1
#

Foldseek 3Di:
DWDADPNDIWDWDADPLFIKTWPVSLCVVQVHDPVRSVCLLPPVPDPPVPRVDQPWDDDPNIIIGTPLSSLSVCLVRPLVSNLRVVVVCVVVVNDHPHDPVSVVSSVVSPPPPLVVVVCVVPDPDDDADDDDDDDDDADADDPVVLLVVQVSVCVSVVPDPQRPAFPDDPLLVVQRVVLVPDDDDLLLSLLSLQQSQLQVVRGSDDSLVSSVSRSCVSCVSRVQQDDNRHGLADPLLSVVLSVCSVPPPDPVVSSVVNSVSSPRDDDDDDLVRLLVVCQVPVDPVSLVVSLQVLQQPDKWKDKDWDWADFPVGIDIKIKMKIKHRWHWSPNVCVVDQQETEIEIEMEIEMEQAPRTPVRVVVQVVSQVVNVPPVCCVTVVVPPPVVSCVSCVVRDDCVSHHYHYDYDYDYHYHHPDDD

pLDDT: mean 75.96, std 16.53, range [24.61, 96.75]

Sequence (418 aa):
MVYQFNNKTFNIINKEDILYVNDQEIKDFFFLDQETFDSFCFSEKYPNDSVSSFYDYDEDIISYHDLNLVFIIGLEMNKEFVKNFYLFCKKNNLKINFIPYLKDEIEILFLDVNKKYDEMLLTIDKINNKQVYNYRYFKNLDIFKCRNLILEIKNKYHYDEDFAQEKDEYTFLNIIDTINGQKGSLEEKASQYLFYIINDKPFIKGNEEIACFLVLDFLNINRAITKKGNFLIEPSDFTYAISLINNSNNKEETLKKIRCLFIGKKKQNNLDELFEILKIDSSEDNVINYLVKYIENFYGCQGYYEYYNSKCGCLKIHYHGEYNYFKLNIGKTIASNNTLYFDCIATCYMEAPFYLTNRDKVIASLFEEIKVRSYEDVINDDLKKNLLNKLKPFYDLNQINIEFNIKWKLDVDVDYIF

Radius of gyration: 28.73 Å; chains: 1; bounding box: 77×63×61 Å

Secondary structure (DSSP, 8-state):
-EEEETTEEEEEEEETTEEEEEHHHHHHHHT--HHHHHHHHT-TTS-TTSSTT---EEETTEEEEETHHHHHHHHHH-HHHHHHHHHHHHHTT------HHHHHHHHHHTS-HHHHHHHTTT-SS----------S--PPP-HHHHHHHHHHHHHHTT--TTBT-BSSSSHHHHHHHHHHHS---HHHHHHHHHHHHHHH--BSB-HHHHHHHHHHHHHHHTT-SEETTEESS-HHHHHHHHHHHHT-S-HHHHHHHHHHHHS-S---S-HHHHHHHHHH---HHHHHHHHHHHHHT--EEEEEEEEEEETTEEEEEEEEEEEEEEEE-HHHHHHSTTEEEEEEEEEEEEE--TTBTTHHHHHHHHHHHHHHHHIIIIIIIIIIHHHHHHHTTT--GGGSEEEEEEEEEEEEE-----